Protein 3CEU (pdb70)

InterPro domains:
  IPR013785 Aldolase-type TIM barrel [G3DSA:3.20.20.70] (1-202)
  IPR022998 Thiamine phosphate synthase/TenI [PF02581] (6-172)
  IPR022998 Thiamine phosphate synthase/TenI [cd00564] (3-180)
  IPR036206 Thiamin phosphate synthase superfamily [SSF51391] (16-179)

B-factor: mean 23.24, std 12.27, range [1.0, 85.45]

Radius of gyration: 23.71 Å; Cα contacts (8 Å, |Δi|>4): 629; chains: 2; bounding box: 53×65×50 Å

Nearest PDB structures (foldseek):
  3ceu-assembly2_B  TM=9.953E-01  e=9.308E-35  Bacteroides thetaiotaomicron VPI-5482
  3o16-assembly1_A  TM=6.809E-01  e=2.199E-08  Bacillus subtilis
  6p6f-assembly1_A  TM=5.699E-01  e=1.339E-05  synthetic construct
  9dne-assembly1_H  TM=5.747E-01  e=2.172E-05  synthetic construct
  9dne-assembly1_I  TM=5.726E-01  e=3.316E-05  synthetic construct

Organism: Bacteroides thetaiotaomicron (strain ATCC 29148 / DSM 2079 / JCM 5827 / CCUG 10774 / NCTC 10582 / VPI-5482 / E50) (NCBI:txid226186)

CATH classification: 3.20.20.70

Structure (mmCIF, N/CA/C/O backbone):
data_3CEU
#
_entry.id   3CEU
#
_cell.length_a   46.252
_cell.length_b   44.060
_cell.length_c   56.041
_cell.angle_alpha   83.88
_cell.angle_beta   62.97
_cell.angle_gamma   86.65
#
_symmetry.space_group_name_H-M   'P 1'
#
loop_
_entity.id
_entity.type
_entity.pdbx_description
1 polymer 'Thiamine phosphate pyrophosphorylase'
2 water water
#
loop_
_atom_site.group_PDB
_atom_site.id
_atom_site.type_symbol
_atom_site.label_atom_id
_atom_site.label_alt_id
_atom_site.label_comp_id
_atom_site.label_asym_id
_atom_site.label_entity_id
_atom_site.label_seq_id
_atom_site.pdbx_PDB_ins_code
_atom_site.Cartn_x
_atom_site.Cartn_y
_atom_site.Cartn_z
_atom_site.occupancy
_atom_site.B_iso_or_equiv
_atom_site.auth_seq_id
_atom_site.auth_comp_id
_atom_site.auth_asym_id
_atom_site.auth_atom_id
_atom_site.pdbx_PDB_model_num
ATOM 9 N N . LYS A 1 2 ? 60.298 28.347 20.106 1.00 20.75 2 LYS A N 1
ATOM 10 C CA . LYS A 1 2 ? 59.025 28.841 20.613 1.00 16.94 2 LYS A CA 1
ATOM 11 C C . LYS A 1 2 ? 59.118 29.236 22.085 1.00 18.81 2 LYS A C 1
ATOM 12 O O . LYS A 1 2 ? 59.913 28.683 22.849 1.00 23.54 2 LYS A O 1
ATOM 18 N N . LEU A 1 3 ? 58.311 30.219 22.462 1.00 16.21 3 LEU A N 1
ATOM 19 C CA . LEU A 1 3 ? 58.254 30.702 23.833 1.00 14.76 3 LEU A CA 1
ATOM 20 C C . LEU A 1 3 ? 56.813 30.543 24.318 1.00 12.09 3 LEU A C 1
ATOM 21 O O . LEU A 1 3 ? 55.930 31.318 23.949 1.00 11.12 3 LEU A O 1
ATOM 26 N N . ILE A 1 4 ? 56.586 29.525 25.141 1.00 17.28 4 ILE A N 1
ATOM 27 C CA . ILE A 1 4 ? 55.260 29.227 25.669 1.00 10.73 4 ILE A CA 1
ATOM 28 C C . ILE A 1 4 ? 55.075 29.809 27.061 1.00 13.08 4 ILE A C 1
ATOM 29 O O . ILE A 1 4 ? 55.968 29.717 27.912 1.00 13.46 4 ILE A O 1
ATOM 34 N N . VAL A 1 5 ? 53.908 30.411 27.281 1.00 11.82 5 VAL A N 1
ATOM 35 C CA . VAL A 1 5 ? 53.564 31.015 28.569 1.00 14.36 5 VAL A CA 1
ATOM 36 C C . VAL A 1 5 ? 52.398 30.275 29.223 1.00 17.70 5 VAL A C 1
ATOM 37 O O . VAL A 1 5 ? 51.390 30.008 28.573 1.00 11.67 5 VAL A O 1
ATOM 41 N N . VAL A 1 6 ? 52.536 29.933 30.502 1.00 14.11 6 VAL A N 1
ATOM 42 C CA . VAL A 1 6 ? 51.442 29.280 31.208 1.00 16.90 6 VAL A CA 1
ATOM 43 C C . VAL A 1 6 ? 50.781 30.354 32.073 1.00 15.28 6 VAL A C 1
ATOM 44 O O . VAL A 1 6 ? 51.474 31.182 32.679 1.00 8.47 6 VAL A O 1
ATOM 48 N N . THR A 1 7 ? 49.448 30.357 32.104 1.00 10.31 7 THR A N 1
ATOM 49 C CA . THR A 1 7 ? 48.699 31.319 32.912 1.00 8.38 7 THR A CA 1
ATOM 50 C C . THR A 1 7 ? 48.983 31.042 34.379 1.00 15.51 7 THR A C 1
ATOM 51 O O . THR A 1 7 ? 49.730 30.130 34.722 1.00 23.41 7 THR A O 1
ATOM 55 N N . THR A 1 8 ? 48.362 31.839 35.236 1.00 19.71 8 THR A N 1
ATOM 56 C CA . THR A 1 8 ? 48.469 31.681 36.681 1.00 20.14 8 THR A CA 1
ATOM 57 C C . THR A 1 8 ? 47.372 30.690 37.084 1.00 20.84 8 THR A C 1
ATOM 58 O O . THR A 1 8 ? 46.344 30.590 36.407 1.00 18.10 8 THR A O 1
ATOM 62 N N . PRO A 1 9 ? 47.568 29.961 38.195 1.00 18.95 9 PRO A N 1
ATOM 63 C CA . PRO A 1 9 ? 46.580 28.983 38.659 1.00 15.38 9 PRO A CA 1
ATOM 64 C C . PRO A 1 9 ? 45.225 29.610 38.997 1.00 19.54 9 PRO A C 1
ATOM 65 O O . PRO A 1 9 ? 44.204 28.927 38.977 1.00 16.21 9 PRO A O 1
ATOM 69 N N . THR A 1 10 ? 45.225 30.905 39.303 1.00 17.01 10 THR A N 1
ATOM 70 C CA . THR A 1 10 ? 43.999 31.603 39.657 1.00 15.63 10 THR A CA 1
ATOM 71 C C . THR A 1 10 ? 43.610 32.733 38.697 1.00 18.72 10 THR A C 1
ATOM 72 O O . THR A 1 10 ? 44.450 33.261 37.967 1.00 13.99 10 THR A O 1
ATOM 76 N N . PHE A 1 11 ? 42.321 33.080 38.710 1.00 22.16 11 PHE A N 1
ATOM 77 C CA . PHE A 1 11 ? 41.738 34.134 37.873 1.00 19.87 11 PHE A CA 1
ATOM 78 C C . PHE A 1 11 ? 41.897 35.507 38.526 1.00 24.62 11 PHE A C 1
ATOM 79 O O . PHE A 1 11 ? 41.736 35.643 39.740 1.00 33.27 11 PHE A O 1
ATOM 87 N N . PHE A 1 12 ? 42.209 36.521 37.724 1.00 25.26 12 PHE A N 1
ATOM 88 C CA . PHE A 1 12 ? 42.354 37.877 38.247 1.00 30.59 12 PHE A CA 1
ATOM 89 C C . PHE A 1 12 ? 41.977 38.931 37.206 1.00 30.96 12 PHE A C 1
ATOM 90 O O . PHE A 1 12 ? 42.174 38.729 36.007 1.00 31.12 12 PHE A O 1
ATOM 98 N N . VAL A 1 13 ? 41.424 40.049 37.673 1.00 30.45 13 VAL A N 1
ATOM 99 C CA . VAL A 1 13 ? 41.007 41.134 36.789 1.00 37.62 13 VAL A CA 1
ATOM 100 C C . VAL A 1 13 ? 42.175 41.648 35.964 1.00 40.47 13 VAL A C 1
ATOM 101 O O . VAL A 1 13 ? 43.305 41.720 36.452 1.00 44.47 13 VAL A O 1
ATOM 105 N N . GLU A 1 14 ? 41.891 42.017 34.719 1.00 35.91 14 GLU A N 1
ATOM 106 C CA . GLU A 1 14 ? 42.913 42.520 33.808 1.00 42.79 14 GLU A CA 1
ATOM 107 C C . GLU A 1 14 ? 43.717 41.402 33.144 1.00 34.02 14 GLU A C 1
ATOM 108 O O . GLU A 1 14 ? 44.483 41.654 32.211 1.00 32.58 14 GLU A O 1
ATOM 114 N N . GLU A 1 15 ? 43.526 40.170 33.615 1.00 29.95 15 GLU A N 1
ATOM 115 C CA . GLU A 1 15 ? 44.230 39.014 33.058 1.00 26.35 15 GLU A CA 1
ATOM 116 C C . GLU A 1 15 ? 43.983 38.888 31.548 1.00 22.25 15 GLU A C 1
ATOM 117 O O . GLU A 1 15 ? 44.907 38.586 30.786 1.00 20.15 15 GLU A O 1
ATOM 123 N N . ASP A 1 16 ? 42.742 39.125 31.125 1.00 16.65 16 ASP A N 1
ATOM 124 C CA . ASP A 1 16 ? 42.391 39.040 29.714 1.00 15.86 16 ASP A CA 1
ATOM 125 C C . ASP A 1 16 ? 43.128 40.101 28.891 1.00 16.63 16 ASP A C 1
ATOM 126 O O . ASP A 1 16 ? 43.538 39.846 27.756 1.00 15.92 16 ASP A O 1
ATOM 131 N N . LYS A 1 17 ? 43.295 41.287 29.469 1.00 18.81 17 LYS A N 1
ATOM 132 C CA . LYS A 1 17 ? 43.989 42.386 28.793 1.00 21.06 17 LYS A CA 1
ATOM 133 C C . LYS A 1 17 ? 45.462 42.058 28.656 1.00 21.57 17 LYS A C 1
ATOM 134 O O . LYS A 1 17 ? 46.074 42.272 27.611 1.00 23.38 17 LYS A O 1
ATOM 140 N N . ILE A 1 18 ? 46.039 41.549 29.734 1.00 21.49 18 ILE A N 1
ATOM 141 C CA . ILE A 1 18 ? 47.440 41.218 29.703 1.00 19.67 18 ILE A CA 1
ATOM 142 C C . ILE A 1 18 ? 47.683 40.114 28.693 1.00 16.99 18 ILE A C 1
ATOM 143 O O . ILE A 1 18 ? 48.630 40.190 27.915 1.00 17.97 18 ILE A O 1
ATOM 148 N N . ILE A 1 19 ? 46.832 39.088 28.696 1.00 14.60 19 ILE A N 1
ATOM 149 C CA . ILE A 1 19 ? 47.002 37.983 27.761 1.00 11.78 19 ILE A CA 1
ATOM 150 C C . ILE A 1 19 ? 46.917 38.464 26.321 1.00 14.92 19 ILE A C 1
ATOM 151 O O . ILE A 1 19 ? 47.727 38.084 25.475 1.00 19.30 19 ILE A O 1
ATOM 156 N N . THR A 1 20 ? 45.933 39.307 26.045 1.00 20.35 20 THR A N 1
ATOM 157 C CA . THR A 1 20 ? 45.741 39.830 24.704 1.00 19.16 20 THR A CA 1
ATOM 158 C C . THR A 1 20 ? 46.970 40.621 24.272 1.00 17.40 20 THR A C 1
ATOM 159 O O . THR A 1 20 ? 47.467 40.472 23.150 1.00 15.67 20 THR A O 1
ATOM 163 N N . ALA A 1 21 ? 47.466 41.440 25.191 1.00 12.79 21 ALA A N 1
ATOM 164 C CA . ALA A 1 21 ? 48.645 42.259 24.951 1.00 20.37 21 ALA A CA 1
ATOM 165 C C . ALA A 1 21 ? 49.858 41.381 24.619 1.00 18.81 21 ALA A C 1
ATOM 166 O O . ALA A 1 21 ? 50.707 41.760 23.806 1.00 21.63 21 ALA A O 1
ATOM 168 N N . LEU A 1 22 ? 49.937 40.215 25.259 1.00 18.54 22 LEU A N 1
ATOM 169 C CA . LEU A 1 22 ? 51.035 39.282 25.022 1.00 19.02 22 LEU A CA 1
ATOM 170 C C . LEU A 1 22 ? 50.861 38.625 23.642 1.00 16.65 22 LEU A C 1
ATOM 171 O O . LEU A 1 22 ? 51.838 38.389 22.927 1.00 13.24 22 LEU A O 1
ATOM 176 N N . PHE A 1 23 ? 49.628 38.323 23.257 1.00 12.74 23 PHE A N 1
ATOM 177 C CA . PHE A 1 23 ? 49.430 37.735 21.938 1.00 16.93 23 PHE A CA 1
ATOM 178 C C . PHE A 1 23 ? 49.855 38.775 20.895 1.00 21.50 23 PHE A C 1
ATOM 179 O O . PHE A 1 23 ? 50.616 38.472 19.976 1.00 26.22 23 PHE A O 1
ATOM 187 N N . GLU A 1 24 ? 49.385 40.008 21.064 1.00 20.11 24 GLU A N 1
ATOM 188 C CA . GLU A 1 24 ? 49.718 41.102 20.157 1.00 28.47 24 GLU A CA 1
ATOM 189 C C . GLU A 1 24 ? 51.233 41.284 19.971 1.00 31.23 24 GLU A C 1
ATOM 190 O O . GLU A 1 24 ? 51.677 41.817 18.953 1.00 26.41 24 GLU A O 1
ATOM 196 N N . GLU A 1 25 ? 52.020 40.839 20.952 1.00 31.69 25 GLU A N 1
ATOM 197 C CA . GLU A 1 25 ? 53.473 40.947 20.875 1.00 23.04 25 GLU A CA 1
ATOM 198 C C . GLU A 1 25 ? 54.099 39.652 20.363 1.00 26.53 25 GLU A C 1
ATOM 199 O O . GLU A 1 25 ? 55.297 39.404 20.543 1.00 22.91 25 GLU A O 1
ATOM 205 N N . GLY A 1 26 ? 53.273 38.818 19.739 1.00 27.49 26 GLY A N 1
ATOM 206 C CA . GLY A 1 26 ? 53.763 37.578 19.164 1.00 16.14 26 GLY A CA 1
ATOM 207 C C . GLY A 1 26 ? 53.849 36.341 20.036 1.00 21.43 26 GLY A C 1
ATOM 208 O O . GLY A 1 26 ? 54.629 35.442 19.727 1.00 20.26 26 GLY A O 1
ATOM 209 N N . LEU A 1 27 ? 53.079 36.270 21.115 1.00 18.85 27 LEU A N 1
ATOM 210 C CA . LEU A 1 27 ? 53.125 35.079 21.953 1.00 15.25 27 LEU A CA 1
ATOM 211 C C . LEU A 1 27 ? 52.809 33.833 21.103 1.00 17.82 27 LEU A C 1
ATOM 212 O O . LEU A 1 27 ? 51.741 33.734 20.506 1.00 22.48 27 LEU A O 1
ATOM 217 N N . ASP A 1 28 ? 53.736 32.887 21.041 1.00 18.38 28 ASP A N 1
ATOM 218 C CA . ASP A 1 28 ? 53.507 31.686 20.255 1.00 22.89 28 ASP A CA 1
ATOM 219 C C . ASP A 1 28 ? 52.300 30.913 20.788 1.00 23.39 28 ASP A C 1
ATOM 220 O O . ASP A 1 28 ? 51.263 30.844 20.129 1.00 17.86 28 ASP A O 1
ATOM 225 N N . ILE A 1 29 ? 52.437 30.358 21.991 1.00 22.30 29 ILE A N 1
ATOM 226 C CA . ILE A 1 29 ? 51.380 29.558 22.610 1.00 16.62 29 ILE A CA 1
ATOM 227 C C . ILE A 1 29 ? 51.062 29.946 24.055 1.00 17.89 29 ILE A C 1
ATOM 228 O O . ILE A 1 29 ? 51.933 30.379 24.812 1.00 16.57 29 ILE A O 1
ATOM 233 N N . LEU A 1 30 ? 49.796 29.777 24.423 1.00 14.48 30 LEU A N 1
ATOM 234 C CA . LEU A 1 30 ? 49.316 30.078 25.768 1.00 18.00 30 LEU A CA 1
ATOM 235 C C . LEU A 1 30 ? 48.715 28.814 26.352 1.00 18.89 30 LEU A C 1
ATOM 236 O O . LEU A 1 30 ? 47.833 28.204 25.750 1.00 16.43 30 LEU A O 1
ATOM 241 N N . HIS A 1 31 ? 49.206 28.423 27.521 1.00 25.43 31 HIS A N 1
ATOM 242 C CA . HIS A 1 31 ? 48.701 27.245 28.215 1.00 23.66 31 HIS A CA 1
ATOM 243 C C . HIS A 1 31 ? 47.795 27.701 29.350 1.00 19.49 31 HIS A C 1
ATOM 244 O O . HIS A 1 31 ? 48.256 28.252 30.359 1.00 17.92 31 HIS A O 1
ATOM 251 N N . LEU A 1 32 ? 46.498 27.481 29.158 1.00 13.32 32 LEU A N 1
ATOM 252 C CA . LEU A 1 32 ? 45.488 27.853 30.140 1.00 15.70 32 LEU A CA 1
ATOM 253 C C . LEU A 1 32 ? 45.434 26.787 31.220 1.00 14.02 32 LEU A C 1
ATOM 254 O O . LEU A 1 32 ? 44.971 25.674 30.986 1.00 16.22 32 LEU A O 1
ATOM 259 N N . ARG A 1 33 ? 45.924 27.130 32.402 1.00 21.68 33 ARG A N 1
ATOM 260 C CA . ARG A 1 33 ? 45.922 26.198 33.521 1.00 20.60 33 ARG A CA 1
ATOM 261 C C . ARG A 1 33 ? 45.320 26.871 34.749 1.00 17.41 33 ARG A C 1
ATOM 262 O O . ARG A 1 33 ? 45.928 27.757 35.351 1.00 14.47 33 ARG A O 1
ATOM 270 N N . LYS A 1 34 ? 44.101 26.454 35.083 1.00 15.05 34 LYS A N 1
ATOM 271 C CA . LYS A 1 34 ? 43.360 26.974 36.230 1.00 14.86 34 LYS A CA 1
ATOM 272 C C . LYS A 1 34 ? 42.871 25.777 37.044 1.00 19.01 34 LYS A C 1
ATOM 273 O O . LYS A 1 34 ? 41.701 25.398 36.963 1.00 19.93 34 LYS A O 1
ATOM 279 N N . PRO A 1 35 ? 43.757 25.184 37.855 1.00 16.94 35 PRO A N 1
ATOM 280 C CA . PRO A 1 35 ? 43.451 24.021 38.694 1.00 23.80 35 PRO A CA 1
ATOM 281 C C . PRO A 1 35 ? 42.175 24.144 39.520 1.00 29.15 35 PRO A C 1
ATOM 282 O O . PRO A 1 35 ? 41.959 25.157 40.182 1.00 35.04 35 PRO A O 1
ATOM 286 N N . GLU A 1 36 ? 41.341 23.107 39.484 1.00 34.24 36 GLU A N 1
ATOM 287 C CA . GLU A 1 36 ? 40.098 23.072 40.265 1.00 37.17 36 GLU A CA 1
ATOM 288 C C . GLU A 1 36 ? 39.313 24.380 40.195 1.00 34.36 36 GLU A C 1
ATOM 289 O O . GLU A 1 36 ? 39.167 25.074 41.203 1.00 38.56 36 GLU A O 1
ATOM 295 N N . THR A 1 37 ? 38.780 24.707 39.026 1.00 31.36 37 THR A N 1
ATOM 296 C CA . THR A 1 37 ? 38.047 25.958 38.884 1.00 31.37 37 THR A CA 1
ATOM 297 C C . THR A 1 37 ? 36.786 25.812 38.036 1.00 30.70 37 THR A C 1
ATOM 298 O O . THR A 1 37 ? 36.791 25.098 37.037 1.00 28.95 37 THR A O 1
ATOM 302 N N . PRO A 1 38 ? 35.689 26.486 38.429 1.00 28.08 38 PRO A N 1
ATOM 303 C CA . PRO A 1 38 ? 34.420 26.430 37.698 1.00 29.41 38 PRO A CA 1
ATOM 304 C C . PRO A 1 38 ? 34.631 26.804 36.239 1.00 27.13 38 PRO A C 1
ATOM 305 O O . PRO A 1 38 ? 35.203 27.856 35.948 1.00 20.07 38 PRO A O 1
ATOM 309 N N . ALA A 1 39 ? 34.163 25.953 35.330 1.00 25.43 39 ALA A N 1
ATOM 310 C CA . ALA A 1 39 ? 34.311 26.202 33.896 1.00 26.56 39 ALA A CA 1
ATOM 311 C C . ALA A 1 39 ? 33.937 27.640 33.547 1.00 24.61 39 ALA A C 1
ATOM 312 O O . ALA A 1 39 ? 34.615 28.299 32.756 1.00 25.83 39 ALA A O 1
ATOM 322 N N . TYR A 1 41 ? 34.396 30.502 34.733 1.00 26.63 41 TYR A N 1
ATOM 323 C CA . TYR A 1 41 ? 35.501 31.452 34.686 1.00 22.97 41 TYR A CA 1
ATOM 324 C C . TYR A 1 41 ? 36.400 31.303 33.456 1.00 23.74 41 TYR A C 1
ATOM 325 O O . TYR A 1 41 ? 36.905 32.296 32.929 1.00 17.78 41 TYR A O 1
ATOM 334 N N . SER A 1 42 ? 36.589 30.075 32.985 1.00 20.75 42 SER A N 1
ATOM 335 C CA . SER A 1 42 ? 37.425 29.856 31.812 1.00 17.20 42 SER A CA 1
ATOM 336 C C . SER A 1 42 ? 36.740 30.419 30.585 1.00 16.90 42 SER A C 1
ATOM 337 O O . SER A 1 42 ? 37.391 30.983 29.709 1.00 19.13 42 SER A O 1
ATOM 340 N N . GLU A 1 43 ? 35.420 30.266 30.527 1.00 15.74 43 GLU A N 1
ATOM 341 C CA . GLU A 1 43 ? 34.653 30.776 29.401 1.00 13.97 43 GLU A CA 1
ATOM 342 C C . GLU A 1 43 ? 34.692 32.302 29.394 1.00 19.53 43 GLU A C 1
ATOM 343 O O . GLU A 1 43 ? 34.838 32.920 28.339 1.00 20.13 43 GLU A O 1
ATOM 349 N N . ARG A 1 44 ? 34.576 32.913 30.570 1.00 26.75 44 ARG A N 1
ATOM 350 C CA . ARG A 1 44 ? 34.594 34.374 30.674 1.00 26.35 44 ARG A CA 1
ATOM 351 C C . ARG A 1 44 ? 35.893 34.938 30.113 1.00 20.18 44 ARG A C 1
ATOM 352 O O . ARG A 1 44 ? 35.886 35.863 29.303 1.00 22.75 44 ARG A O 1
ATOM 360 N N . LEU A 1 45 ? 37.007 34.357 30.532 1.00 20.13 45 LEU A N 1
ATOM 361 C CA . LEU A 1 45 ? 38.306 34.800 30.064 1.00 17.66 45 LEU A CA 1
ATOM 362 C C . LEU A 1 45 ? 38.423 34.584 28.556 1.00 15.87 45 LEU A C 1
ATOM 363 O O . LEU A 1 45 ? 38.779 35.503 27.821 1.00 18.61 45 LEU A O 1
ATOM 368 N N . LEU A 1 46 ? 38.116 33.380 28.086 1.00 16.85 46 LEU A N 1
ATOM 369 C CA . LEU A 1 46 ? 38.216 33.095 26.654 1.00 16.94 46 LEU A CA 1
ATOM 370 C C . LEU A 1 46 ? 37.357 34.034 25.802 1.00 14.56 46 LEU A C 1
ATOM 371 O O . LEU A 1 46 ? 37.748 34.403 24.700 1.00 16.02 46 LEU A O 1
ATOM 376 N N . THR A 1 47 ? 36.196 34.425 26.314 1.00 15.90 47 THR A N 1
ATOM 377 C CA . THR A 1 47 ? 35.309 35.321 25.573 1.00 20.28 47 THR A CA 1
ATOM 378 C C . THR A 1 47 ? 35.909 36.718 25.388 1.00 18.21 47 THR A C 1
ATOM 379 O O . THR A 1 47 ? 35.698 37.350 24.361 1.00 19.99 47 THR A O 1
ATOM 383 N N . LEU A 1 48 ? 36.646 37.193 26.390 1.00 22.61 48 LEU A N 1
ATOM 384 C CA . LEU A 1 48 ? 37.276 38.514 26.343 1.00 20.90 48 LEU A CA 1
ATOM 385 C C . LEU A 1 48 ? 38.473 38.571 25.421 1.00 20.19 48 LEU A C 1
ATOM 386 O O . LEU A 1 48 ? 38.803 39.632 24.888 1.00 20.59 48 LEU A O 1
ATOM 391 N N . ILE A 1 49 ? 39.146 37.441 25.249 1.00 23.12 49 ILE A N 1
ATOM 392 C CA . ILE A 1 49 ? 40.297 37.418 24.374 1.00 26.68 49 ILE A CA 1
ATOM 393 C C . ILE A 1 49 ? 39.862 37.178 22.941 1.00 26.18 49 ILE A C 1
ATOM 394 O O . ILE A 1 49 ? 39.099 36.257 22.658 1.00 19.04 49 ILE A O 1
ATOM 399 N N . PRO A 1 50 ? 40.331 38.033 22.019 1.00 29.89 50 PRO A N 1
ATOM 400 C CA . PRO A 1 50 ? 40.049 37.997 20.581 1.00 29.33 50 PRO A CA 1
ATOM 401 C C . PRO A 1 50 ? 40.051 36.595 20.006 1.00 30.85 50 PRO A C 1
ATOM 402 O O . PRO A 1 50 ? 41.018 35.855 20.175 1.00 33.55 50 PRO A O 1
ATOM 406 N N . GLU A 1 51 ? 38.966 36.249 19.317 1.00 31.86 51 GLU A N 1
ATOM 407 C CA . GLU A 1 51 ? 38.792 34.932 18.703 1.00 27.44 51 GLU A CA 1
ATOM 408 C C . GLU A 1 51 ? 40.038 34.450 17.961 1.00 28.49 51 GLU A C 1
ATOM 409 O O . GLU A 1 51 ? 40.449 33.302 18.109 1.00 29.25 51 GLU A O 1
ATOM 415 N N . LYS A 1 52 ? 40.628 35.338 17.166 1.00 27.86 52 LYS A N 1
ATOM 416 C CA . LYS A 1 52 ? 41.797 34.996 16.373 1.00 24.86 52 LYS A CA 1
ATOM 417 C C . LYS A 1 52 ? 42.986 34.442 17.146 1.00 23.73 52 LYS A C 1
ATOM 418 O O . LYS A 1 52 ? 43.887 33.848 16.549 1.00 22.94 52 LYS A O 1
ATOM 424 N N . TYR A 1 53 ? 43.000 34.631 18.460 1.00 13.36 53 TYR A N 1
ATOM 425 C CA . TYR A 1 53 ? 44.092 34.100 19.257 1.00 19.67 53 TYR A CA 1
ATOM 426 C C . TYR A 1 53 ? 43.686 32.789 19.926 1.00 18.68 53 TYR A C 1
ATOM 427 O O . TYR A 1 53 ? 44.448 32.228 20.711 1.00 19.34 53 TYR A O 1
ATOM 436 N N . HIS A 1 54 ? 42.496 32.286 19.616 1.00 13.74 54 HIS A N 1
ATOM 437 C CA . HIS A 1 54 ? 42.055 31.049 20.248 1.00 19.33 54 HIS A CA 1
ATOM 438 C C . HIS A 1 54 ? 42.828 29.807 19.837 1.00 13.99 54 HIS A C 1
ATOM 439 O O . HIS A 1 54 ? 43.033 28.918 20.666 1.00 21.70 54 HIS A O 1
ATOM 446 N N . ARG A 1 55 ? 43.269 29.735 18.582 1.00 17.27 55 ARG A N 1
ATOM 447 C CA . ARG A 1 55 ? 44.026 28.566 18.136 1.00 19.42 55 ARG A CA 1
ATOM 448 C C . ARG A 1 55 ? 45.480 28.607 18.602 1.00 22.09 55 ARG A C 1
ATOM 449 O O . ARG A 1 55 ? 46.324 27.886 18.073 1.00 19.45 55 ARG A O 1
ATOM 457 N N . ARG A 1 56 ? 45.764 29.453 19.589 1.00 19.40 56 ARG A N 1
ATOM 458 C CA . ARG A 1 56 ? 47.113 29.588 20.142 1.00 16.97 56 ARG A CA 1
ATOM 459 C C . ARG A 1 56 ? 47.075 29.224 21.630 1.00 22.34 56 ARG A C 1
ATOM 460 O O . ARG A 1 56 ? 48.082 29.325 22.329 1.00 19.58 56 ARG A O 1
ATOM 468 N N . ILE A 1 57 ? 45.902 28.803 22.097 1.00 18.25 57 ILE A N 1
ATOM 469 C CA . ILE A 1 57 ? 45.687 28.437 23.496 1.00 19.17 57 ILE A CA 1
ATOM 470 C C . ILE A 1 57 ? 45.439 26.933 23.710 1.00 16.67 57 ILE A C 1
ATOM 471 O O . ILE A 1 57 ? 44.666 26.318 22.982 1.00 12.30 57 ILE A O 1
ATOM 476 N N . VAL A 1 58 ? 46.110 26.359 24.706 1.00 13.95 58 VAL A N 1
ATOM 477 C CA . VAL A 1 58 ? 45.951 24.954 25.063 1.00 8.35 58 VAL A CA 1
ATOM 478 C C . VAL A 1 58 ? 45.410 24.980 26.479 1.00 16.21 58 VAL A C 1
ATOM 479 O O . VAL A 1 58 ? 45.902 25.750 27.311 1.00 14.35 58 VAL A O 1
ATOM 483 N N . THR A 1 59 ? 44.396 24.166 26.766 1.00 17.57 59 THR A N 1
ATOM 484 C CA . THR A 1 59 ? 43.808 24.166 28.115 1.00 15.37 59 THR A CA 1
ATOM 485 C C . THR A 1 59 ? 44.090 22.899 28.912 1.00 17.77 59 THR A C 1
ATOM 486 O O . THR A 1 59 ? 44.086 21.797 28.365 1.00 16.76 59 THR A O 1
ATOM 490 N N . HIS A 1 60 ? 44.329 23.066 30.207 1.00 13.46 60 HIS A N 1
ATOM 491 C CA . HIS A 1 60 ? 44.605 21.939 31.078 1.00 19.58 60 HIS A CA 1
ATOM 492 C C . HIS A 1 60 ? 43.350 21.471 31.810 1.00 14.89 60 HIS A C 1
ATOM 493 O O . HIS A 1 60 ? 43.366 20.464 32.513 1.00 15.28 60 HIS A O 1
ATOM 500 N N . GLU A 1 61 ? 42.256 22.197 31.645 1.00 14.10 61 GLU A N 1
ATOM 501 C CA . GLU A 1 61 ? 41.026 21.816 32.319 1.00 14.20 61 GLU A CA 1
ATOM 502 C C . GLU A 1 61 ? 39.842 21.919 31.381 1.00 11.11 61 GLU A C 1
ATOM 503 O O . GLU A 1 61 ? 39.947 22.511 30.311 1.00 17.02 61 GLU A O 1
ATOM 509 N N . HIS A 1 62 ? 38.720 21.326 31.771 1.00 16.03 62 HIS A N 1
ATOM 510 C CA . HIS A 1 62 ? 37.512 21.392 30.956 1.00 13.09 62 HIS A CA 1
ATOM 511 C C . HIS A 1 62 ? 37.851 21.317 29.480 1.00 13.90 62 HIS A C 1
ATOM 512 O O . HIS A 1 62 ? 37.767 22.309 28.743 1.00 15.00 62 HIS A O 1
ATOM 519 N N . PHE A 1 63 ? 38.233 20.121 29.065 1.00 8.62 63 PHE A N 1
ATOM 520 C CA . PHE A 1 63 ? 38.614 19.864 27.693 1.00 11.85 63 PHE A CA 1
ATOM 521 C C . PHE A 1 63 ? 37.507 20.172 26.687 1.00 14.03 63 PHE A C 1
ATOM 522 O O . PHE A 1 63 ? 37.782 20.392 25.511 1.00 16.06 63 PHE A O 1
ATOM 530 N N . TYR A 1 64 ? 36.260 20.223 27.140 1.00 10.15 64 TYR A N 1
ATOM 531 C CA . TYR A 1 64 ? 35.176 20.506 26.211 1.00 16.58 64 TYR A CA 1
ATOM 532 C C . TYR A 1 64 ? 35.331 21.918 25.634 1.00 22.10 64 TYR A C 1
ATOM 533 O O . TYR A 1 64 ? 34.808 22.218 24.561 1.00 26.89 64 TYR A O 1
ATOM 542 N N . LEU A 1 65 ? 36.044 22.786 26.352 1.00 27.10 65 LEU A N 1
ATOM 543 C CA . LEU A 1 65 ? 36.267 24.155 25.896 1.00 24.45 65 LEU A CA 1
ATOM 544 C C . LEU A 1 65 ? 37.092 24.180 24.619 1.00 28.78 65 LEU A C 1
ATOM 545 O O . LEU A 1 65 ? 37.080 25.170 23.879 1.00 26.23 65 LEU A O 1
ATOM 550 N N . LYS A 1 66 ? 37.807 23.090 24.359 1.00 27.81 66 LYS A N 1
ATOM 551 C CA . LYS A 1 66 ? 38.647 23.001 23.173 1.00 25.99 66 LYS A CA 1
ATOM 552 C C . LYS A 1 66 ? 37.856 23.263 21.891 1.00 25.71 66 LYS A C 1
ATOM 553 O O . LYS A 1 66 ? 38.262 24.091 21.077 1.00 21.39 66 LYS A O 1
ATOM 559 N N . GLU A 1 67 ? 36.732 22.566 21.719 1.00 24.80 67 GLU A N 1
ATOM 560 C CA . GLU A 1 67 ? 35.891 22.733 20.524 1.00 25.11 67 GLU A CA 1
ATOM 561 C C . GLU A 1 67 ? 34.901 23.880 20.719 1.00 22.80 67 GLU A C 1
ATOM 562 O O . GLU A 1 67 ? 34.466 24.527 19.765 1.00 13.30 67 GLU A O 1
ATOM 568 N N . GLU A 1 68 ? 34.544 24.119 21.971 1.00 27.64 68 GLU A N 1
ATOM 569 C CA . GLU A 1 68 ? 33.615 25.186 22.304 1.00 28.35 68 GLU A CA 1
ATOM 570 C C . GLU A 1 68 ? 34.165 26.562 21.875 1.00 28.84 68 GLU A C 1
ATOM 571 O O . GLU A 1 68 ? 33.460 27.331 21.215 1.00 27.25 68 GLU A O 1
ATOM 577 N N . PHE A 1 69 ? 35.420 26.857 22.228 1.00 20.15 69 PHE A N 1
ATOM 578 C CA . PHE A 1 69 ? 36.034 28.143 21.893 1.00 17.37 69 PHE A CA 1
ATOM 579 C C . PHE A 1 69 ? 37.098 28.108 20.808 1.00 19.53 69 PHE A C 1
ATOM 580 O O . PHE A 1 69 ? 37.845 29.074 20.625 1.00 16.57 69 PHE A O 1
ATOM 588 N N . ASN A 1 70 ? 37.143 26.995 20.083 1.00 23.84 70 ASN A N 1
ATOM 589 C CA . ASN A 1 70 ? 38.092 26.774 18.994 1.00 18.46 70 ASN A CA 1
ATOM 590 C C . ASN A 1 70 ? 39.543 26.877 19.458 1.00 24.45 70 ASN A C 1
ATOM 591 O O . ASN A 1 70 ? 40.392 27.459 18.775 1.00 20.33 70 ASN A O 1
ATOM 596 N N . LEU A 1 71 ? 39.813 26.309 20.629 1.00 13.52 71 LEU A N 1
ATOM 597 C CA . LEU A 1 71 ? 41.153 26.324 21.185 1.00 18.08 71 LEU A CA 1
ATOM 598 C C . LEU A 1 71 ? 42.063 25.454 20.323 1.00 17.33 71 LEU A C 1
ATOM 599 O O . LEU A 1 71 ? 41.599 24.699 19.462 1.00 10.78 71 LEU A O 1
ATOM 612 N N . GLY A 1 73 ? 44.238 22.992 21.423 1.00 12.05 73 GLY A N 1
ATOM 613 C CA . GLY A 1 73 ? 44.178 21.604 21.852 1.00 9.92 73 GLY A CA 1
ATOM 614 C C . GLY A 1 73 ? 44.167 21.470 23.373 1.00 14.39 73 GLY A C 1
ATOM 615 O O . GLY A 1 73 ? 43.841 22.416 24.087 1.00 13.15 73 GLY A O 1
ATOM 616 N N . ILE A 1 74 ? 44.542 20.297 23.871 1.00 8.44 74 ILE A N 1
ATOM 617 C CA . ILE A 1 74 ? 44.541 20.042 25.298 1.00 11.15 74 ILE A CA 1
ATOM 618 C C . ILE A 1 74 ? 45.877 19.507 25.817 1.00 14.57 74 ILE A C 1
ATOM 619 O O . ILE A 1 74 ? 46.689 18.953 25.059 1.00 13.16 74 ILE A O 1
ATOM 624 N N . HIS A 1 75 ? 46.096 19.672 27.119 1.00 6.20 75 HIS A N 1
ATOM 625 C CA . HIS A 1 75 ? 47.319 19.199 27.765 1.00 5.45 75 HIS A CA 1
ATOM 626 C C . HIS A 1 75 ? 46.900 18.255 28.870 1.00 7.59 75 HIS A C 1
ATOM 627 O O . HIS A 1 75 ? 46.370 18.687 29.886 1.00 1.95 75 HIS A O 1
ATOM 634 N N . LEU A 1 76 ? 47.130 16.966 28.677 1.00 6.04 76 LEU A N 1
ATOM 635 C CA . LEU A 1 76 ? 46.747 15.991 29.688 1.00 15.09 76 LEU A CA 1
ATOM 636 C C . LEU A 1 76 ? 47.550 16.199 30.966 1.00 18.17 76 LEU A C 1
ATOM 637 O O . LEU A 1 76 ? 48.727 16.539 30.919 1.00 19.29 76 LEU A O 1
ATOM 642 N N . ASN A 1 77 ? 46.906 16.002 32.111 1.00 23.63 77 ASN A N 1
ATOM 643 C CA . ASN A 1 77 ? 47.594 16.181 33.379 1.00 19.01 77 ASN A CA 1
ATOM 644 C C . ASN A 1 77 ? 46.938 15.372 34.487 1.00 18.28 77 ASN A C 1
ATOM 645 O O . ASN A 1 77 ? 45.892 14.761 34.281 1.00 23.33 77 ASN A O 1
ATOM 650 N N . ALA A 1 78 ? 47.563 15.366 35.658 1.00 23.06 78 ALA A N 1
ATOM 651 C CA . ALA A 1 78 ? 47.069 14.599 36.795 1.00 23.12 78 ALA A CA 1
ATOM 652 C C . ALA A 1 78 ? 45.565 14.706 37.012 1.00 21.56 78 ALA A C 1
ATOM 653 O O . ALA A 1 78 ? 44.877 13.689 37.130 1.00 27.34 78 ALA A O 1
ATOM 655 N N . ARG A 1 79 ? 45.051 15.927 37.054 1.00 14.79 79 ARG A N 1
ATOM 656 C CA . ARG A 1 79 ? 43.628 16.122 37.283 1.00 16.80 79 ARG A CA 1
ATOM 657 C C . ARG A 1 79 ? 42.787 15.765 36.057 1.00 17.37 79 ARG A C 1
ATOM 658 O O . ARG A 1 79 ? 41.630 15.361 36.188 1.00 11.47 79 ARG A O 1
ATOM 666 N N . ASN A 1 80 ? 43.372 15.888 34.869 1.00 14.03 80 ASN A N 1
ATOM 667 C CA . ASN A 1 80 ? 42.655 15.552 33.640 1.00 13.16 80 ASN A CA 1
ATOM 668 C C . ASN A 1 80 ? 43.584 14.692 32.793 1.00 9.91 80 ASN A C 1
ATOM 669 O O . ASN A 1 80 ? 44.147 15.146 31.802 1.00 15.81 80 ASN A O 1
ATOM 674 N N . PRO A 1 81 ? 43.743 13.410 33.182 1.00 17.42 81 PRO A N 1
ATOM 675 C CA . PRO A 1 81 ? 44.601 12.419 32.523 1.00 13.11 81 PRO A CA 1
ATOM 676 C C . PRO A 1 81 ? 44.193 11.852 31.172 1.00 15.78 81 PRO A C 1
ATOM 677 O O . PRO A 1 81 ? 44.972 11.129 30.554 1.00 11.37 81 PRO A O 1
ATOM 681 N N . SER A 1 82 ? 43.003 12.169 30.685 1.00 13.81 82 SER A N 1
ATOM 682 C CA . SER A 1 82 ? 42.633 11.600 29.404 1.00 21.86 82 SER A CA 1
ATOM 683 C C . SER A 1 82 ? 41.810 12.498 28.517 1.00 18.21 82 SER A C 1
ATOM 684 O O . SER A 1 82 ? 40.969 13.262 28.982 1.00 16.76 82 SER A O 1
ATOM 687 N N . GLU A 1 83 ? 42.065 12.399 27.222 1.00 13.44 83 GLU A N 1
ATOM 688 C CA . GLU A 1 83 ? 41.336 13.213 26.269 1.00 26.00 83 GLU A CA 1
ATOM 689 C C . GLU A 1 83 ? 39.881 12.773 26.227 1.00 15.99 83 GLU A C 1
ATOM 690 O O . GLU A 1 83 ? 39.542 11.681 26.667 1.00 25.14 83 GLU A O 1
ATOM 696 N N . PRO A 1 84 ? 38.994 13.645 25.741 1.00 17.30 84 PRO A N 1
ATOM 697 C CA . PRO A 1 84 ? 37.581 13.272 25.671 1.00 19.91 84 PRO A CA 1
ATOM 698 C C . PRO A 1 84 ? 37.381 12.123 24.680 1.00 22.92 84 PRO A C 1
ATOM 699 O O . PRO A 1 84 ? 38.178 11.958 23.746 1.00 26.63 84 PRO A O 1
ATOM 703 N N . HIS A 1 85 ? 36.323 11.339 24.904 1.00 26.71 85 HIS A N 1
ATOM 704 C CA . HIS A 1 85 ? 35.981 10.170 24.082 1.00 34.22 85 HIS A CA 1
ATOM 705 C C . HIS A 1 85 ? 36.644 10.142 22.713 1.00 37.34 85 HIS A C 1
ATOM 706 O O . HIS A 1 85 ? 37.687 9.515 22.539 1.00 49.23 85 HIS A O 1
ATOM 713 N N . ASP A 1 86 ? 36.054 10.819 21.738 1.00 32.64 86 ASP A N 1
ATOM 714 C CA . ASP A 1 86 ? 36.636 10.815 20.407 1.00 30.27 86 ASP A CA 1
ATOM 715 C C . ASP A 1 86 ? 37.294 12.126 20.026 1.00 32.33 86 ASP A C 1
ATOM 716 O O . ASP A 1 86 ? 37.046 12.680 18.954 1.00 33.70 86 ASP A O 1
ATOM 721 N N . TYR A 1 87 ? 38.149 12.605 20.920 1.00 35.04 87 TYR A N 1
ATOM 722 C CA . TYR A 1 87 ? 38.877 13.846 20.719 1.00 35.27 87 TYR A CA 1
ATOM 723 C C . TYR A 1 87 ? 39.708 13.816 19.449 1.00 33.06 87 TYR A C 1
ATOM 724 O O . TYR A 1 87 ? 40.284 12.793 19.087 1.00 28.88 87 TYR A O 1
ATOM 733 N N . ALA A 1 88 ? 39.785 14.960 18.788 1.00 36.70 88 ALA A N 1
ATOM 734 C CA . ALA A 1 88 ? 40.559 15.088 17.565 1.00 34.53 88 ALA A CA 1
ATOM 735 C C . ALA A 1 88 ? 41.179 16.472 17.581 1.00 30.24 88 ALA A C 1
ATOM 736 O O . ALA A 1 88 ? 40.485 17.472 17.405 1.00 35.93 88 ALA A O 1
ATOM 738 N N . GLY A 1 89 ? 42.483 16.531 17.808 1.00 22.06 89 GLY A N 1
ATOM 739 C CA . GLY A 1 89 ? 43.145 17.816 17.848 1.00 14.03 89 GLY A CA 1
ATOM 740 C C . GLY A 1 89 ? 44.501 17.739 18.516 1.00 23.19 89 GLY A C 1
ATOM 741 O O . GLY A 1 89 ? 45.014 16.656 18.791 1.00 13.81 89 GLY A O 1
ATOM 742 N N . HIS A 1 90 ? 45.079 18.904 18.780 1.00 20.72 90 HIS A N 1
ATOM 743 C CA . HIS A 1 90 ? 46.388 18.997 19.407 1.00 20.94 90 HIS A CA 1
ATOM 744 C C . HIS A 1 90 ? 46.355 18.484 20.845 1.00 21.15 90 HIS A C 1
ATOM 745 O O . HIS A 1 90 ? 45.579 18.958 21.675 1.00 24.56 90 HIS A O 1
ATOM 752 N N . VAL A 1 91 ? 47.189 17.500 21.134 1.00 16.34 91 VAL A N 1
ATOM 753 C CA . VAL A 1 91 ? 47.248 16.960 22.475 1.00 16.03 91 VAL A CA 1
ATOM 754 C C . VAL A 1 91 ? 48.695 17.056 22.914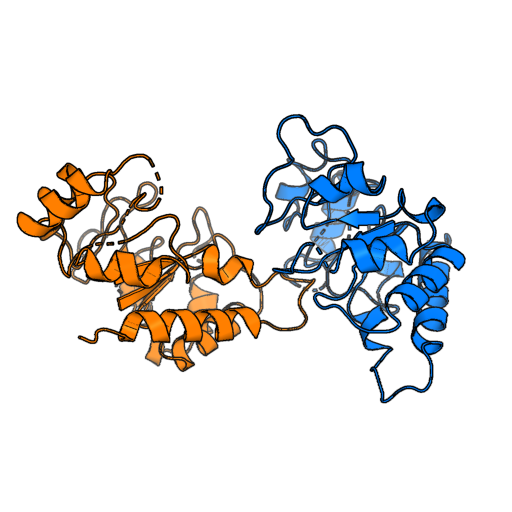 1.00 15.80 91 VAL A C 1
ATOM 755 O O . VAL A 1 91 ? 49.598 16.946 22.087 1.00 14.61 91 VAL A O 1
ATOM 759 N N . SER A 1 92 ? 48.911 17.276 24.207 1.00 14.52 92 SER A N 1
ATOM 760 C CA . SER A 1 92 ? 50.259 17.393 24.758 1.00 10.17 92 SER A CA 1
ATOM 761 C C . SER A 1 92 ? 50.246 16.981 26.217 1.00 16.15 92 SER A C 1
ATOM 762 O O . SER A 1 92 ? 49.186 16.946 26.841 1.00 9.47 92 SER A O 1
ATOM 765 N N . CYS A 1 93 ? 51.429 16.691 26.761 1.00 19.22 93 CYS A N 1
ATOM 766 C CA . CYS A 1 93 ? 51.568 16.284 28.166 1.00 22.51 93 CYS A CA 1
ATOM 767 C C . CYS A 1 93 ? 52.963 16.592 28.696 1.00 18.92 93 CYS A C 1
ATOM 768 O O . CYS A 1 93 ? 53.851 16.992 27.952 1.00 27.41 93 CYS A O 1
ATOM 771 N N . SER A 1 94 ? 53.150 16.374 29.990 1.00 16.84 94 SER A N 1
ATOM 772 C CA . SER A 1 94 ? 54.427 16.624 30.633 1.00 18.52 94 SER A CA 1
ATOM 773 C C . SER A 1 94 ? 55.192 15.341 30.932 1.00 22.44 94 SER A C 1
ATOM 774 O O . SER A 1 94 ? 54.604 14.304 31.263 1.00 25.83 94 SER A O 1
ATOM 777 N N . CYS A 1 95 ? 56.510 15.412 30.808 1.00 17.58 95 CYS A N 1
ATOM 778 C CA . CYS A 1 95 ? 57.351 14.265 31.108 1.00 12.50 95 CYS A CA 1
ATOM 779 C C . CYS A 1 95 ? 58.369 14.769 32.128 1.00 18.63 95 CYS A C 1
ATOM 780 O O . CYS A 1 95 ? 58.666 15.965 32.166 1.00 20.71 95 CYS A O 1
ATOM 783 N N . HIS A 1 96 ? 58.888 13.865 32.957 1.00 20.43 96 HIS A N 1
ATOM 784 C CA . HIS A 1 96 ? 59.838 14.243 33.998 1.00 27.59 96 HIS A CA 1
ATOM 785 C C . HIS A 1 96 ? 61.107 13.403 34.059 1.00 25.54 96 HIS A C 1
ATOM 786 O O . HIS A 1 96 ? 61.635 13.151 35.136 1.00 38.21 96 HIS A O 1
ATOM 793 N N . SER A 1 97 ? 61.595 12.975 32.904 1.00 14.42 97 SER A N 1
ATOM 794 C CA . SER A 1 97 ? 62.820 12.190 32.834 1.00 21.08 97 SER A CA 1
ATOM 795 C C . SER A 1 97 ? 63.155 12.056 31.368 1.00 20.84 97 SER A C 1
ATOM 796 O O . SER A 1 97 ? 62.274 12.159 30.512 1.00 28.18 97 SER A O 1
ATOM 799 N N . VAL A 1 98 ? 64.428 11.837 31.074 1.00 21.12 98 VAL A N 1
ATOM 800 C CA . VAL A 1 98 ? 64.859 11.686 29.695 1.00 28.40 98 VAL A CA 1
ATOM 801 C C . VAL A 1 98 ? 64.188 10.465 29.081 1.00 28.55 98 VAL A C 1
ATOM 802 O O . VAL A 1 98 ? 63.823 10.470 27.904 1.00 29.50 98 VAL A O 1
ATOM 806 N N . GLU A 1 99 ? 64.009 9.425 29.890 1.00 28.60 99 GLU A N 1
ATOM 807 C CA . GLU A 1 99 ? 63.368 8.207 29.414 1.00 31.92 99 GLU A CA 1
ATOM 808 C C . GLU A 1 99 ? 61.899 8.473 29.051 1.00 24.04 99 GLU A C 1
ATOM 809 O O . GLU A 1 99 ? 61.432 8.037 28.001 1.00 24.43 99 GLU A O 1
ATOM 815 N N . GLU A 1 100 ? 61.177 9.190 29.912 1.00 21.11 100 GLU A N 1
ATOM 816 C CA . GLU A 1 100 ? 59.772 9.486 29.641 1.00 17.25 100 GLU A CA 1
ATOM 817 C C . GLU A 1 100 ? 59.589 10.160 28.287 1.00 15.40 100 GLU A C 1
ATOM 818 O O . GLU A 1 100 ? 58.792 9.708 27.455 1.00 12.26 100 GLU A O 1
ATOM 824 N N . VAL A 1 101 ? 60.335 11.239 28.070 1.00 10.71 101 VAL A N 1
ATOM 825 C CA . VAL A 1 101 ? 60.272 11.984 26.820 1.00 8.88 101 VAL A CA 1
ATOM 826 C C . VAL A 1 101 ? 60.571 11.042 25.682 1.00 15.28 101 VAL A C 1
ATOM 827 O O . VAL A 1 101 ? 59.943 11.109 24.624 1.00 19.88 101 VAL A O 1
ATOM 831 N N . LYS A 1 102 ? 61.555 10.173 25.905 1.00 14.46 102 LYS A N 1
ATOM 832 C CA . LYS A 1 102 ? 61.976 9.211 24.901 1.00 16.52 102 LYS A CA 1
ATOM 833 C C . LYS A 1 102 ? 60.845 8.286 24.487 1.00 18.64 102 LYS A C 1
ATOM 834 O O . LYS A 1 102 ? 60.564 8.136 23.303 1.00 15.95 102 LYS A O 1
ATOM 840 N N . ASN A 1 103 ? 60.184 7.668 25.454 1.00 15.97 103 ASN A N 1
ATOM 841 C CA . ASN A 1 103 ? 59.106 6.749 25.104 1.00 30.44 103 ASN A CA 1
ATOM 842 C C . ASN A 1 103 ? 57.722 7.381 25.170 1.00 28.10 103 ASN A C 1
ATOM 843 O O . ASN A 1 103 ? 56.779 6.748 25.631 1.00 42.98 103 ASN A O 1
ATOM 848 N N . ARG A 1 104 ? 57.582 8.620 24.712 1.00 31.85 104 ARG A N 1
ATOM 849 C CA . ARG A 1 104 ? 56.271 9.250 24.770 1.00 31.46 104 ARG A CA 1
ATOM 850 C C . ARG A 1 104 ? 56.084 10.425 23.820 1.00 24.63 104 ARG A C 1
ATOM 851 O O . ARG A 1 104 ? 54.989 10.645 23.315 1.00 25.47 104 ARG A O 1
ATOM 859 N N . LYS A 1 105 ? 57.154 11.171 23.577 1.00 20.44 105 LYS A N 1
ATOM 860 C CA . LYS A 1 105 ? 57.090 12.333 22.708 1.00 16.62 105 LYS A CA 1
ATOM 861 C C . LYS A 1 105 ? 56.428 12.080 21.361 1.00 19.80 105 LYS A C 1
ATOM 862 O O . LYS A 1 105 ? 55.695 12.936 20.873 1.00 33.58 105 LYS A O 1
ATOM 868 N N . HIS A 1 106 ? 56.651 10.914 20.761 1.00 19.23 106 HIS A N 1
ATOM 869 C CA . HIS A 1 106 ? 56.055 10.641 19.453 1.00 17.57 106 HIS A CA 1
ATOM 870 C C . HIS A 1 106 ? 54.563 10.363 19.493 1.00 13.69 106 HIS A C 1
ATOM 871 O O . HIS A 1 106 ? 53.926 10.191 18.456 1.00 14.22 106 HIS A O 1
ATOM 878 N N . PHE A 1 107 ? 54.007 10.337 20.697 1.00 11.25 107 PHE A N 1
ATOM 879 C CA . PHE A 1 107 ? 52.589 10.090 20.877 1.00 15.86 107 PHE A CA 1
ATOM 880 C C . PHE A 1 107 ? 51.844 11.382 21.183 1.00 20.96 107 PHE A C 1
ATOM 881 O O . PHE A 1 107 ? 50.657 11.371 21.513 1.00 17.54 107 PHE A O 1
ATOM 889 N N . TYR A 1 108 ? 52.555 12.497 21.069 1.00 18.63 108 TYR A N 1
ATOM 890 C CA . TYR A 1 108 ? 51.973 13.804 21.323 1.00 25.18 108 TYR A CA 1
ATOM 891 C C . TYR A 1 108 ? 52.507 14.785 20.300 1.00 24.80 108 TYR A C 1
ATOM 892 O O . TYR A 1 108 ? 53.512 14.517 19.642 1.00 22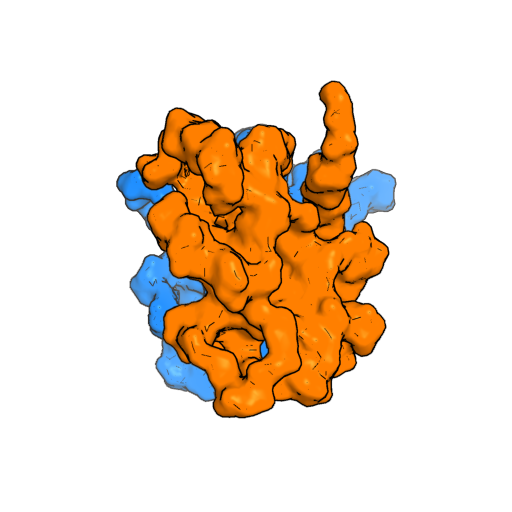.05 108 TYR A O 1
ATOM 901 N N . ASP A 1 109 ? 51.830 15.916 20.158 1.00 26.05 109 ASP A N 1
ATOM 902 C CA . ASP A 1 109 ? 52.273 16.940 19.226 1.00 18.65 109 ASP A CA 1
ATOM 903 C C . ASP A 1 109 ? 53.569 17.520 19.761 1.00 21.18 109 ASP A C 1
ATOM 904 O O . ASP A 1 109 ? 54.444 17.936 18.998 1.00 24.45 109 ASP A O 1
ATOM 909 N N . TYR A 1 110 ? 53.671 17.535 21.087 1.00 24.29 110 TYR A N 1
ATOM 910 C CA . TYR A 1 110 ? 54.860 17.978 21.802 1.00 17.84 110 TYR A CA 1
ATOM 911 C C . TYR A 1 110 ? 54.651 17.714 23.263 1.00 16.58 110 TYR A C 1
ATOM 912 O O . TYR A 1 110 ? 53.519 17.573 23.712 1.00 23.58 110 TYR A O 1
ATOM 921 N N . VAL A 1 111 ? 55.744 17.616 24.004 1.00 18.97 111 VAL A N 1
ATOM 922 C CA . VAL A 1 111 ? 55.658 17.373 25.430 1.00 13.00 111 VAL A CA 1
ATOM 923 C C . VAL A 1 111 ? 56.530 18.365 26.178 1.00 10.34 111 VAL A C 1
ATOM 924 O O . VAL A 1 111 ? 57.454 18.954 25.610 1.00 6.85 111 VAL A O 1
ATOM 928 N N . PHE A 1 112 ? 56.219 18.545 27.456 1.00 7.35 112 PHE A N 1
ATOM 929 C CA . PHE A 1 112 ? 56.982 19.423 28.335 1.00 13.63 112 PHE A CA 1
ATOM 930 C C . PHE A 1 112 ? 58.032 18.541 28.996 1.00 17.88 112 PHE A C 1
ATOM 931 O O . PHE A 1 112 ? 57.850 17.330 29.100 1.00 26.92 112 PHE A O 1
ATOM 947 N N . SER A 1 114 ? 60.454 18.582 32.524 1.00 28.51 114 SER A N 1
ATOM 948 C CA . SER A 1 114 ? 60.780 19.279 33.766 1.00 32.02 114 SER A CA 1
ATOM 949 C C . SER A 1 114 ? 61.091 18.297 34.887 1.00 35.62 114 SER A C 1
ATOM 950 O O . SER A 1 114 ? 60.792 17.107 34.773 1.00 38.02 114 SER A O 1
ATOM 953 N N . PRO A 1 115 ? 61.707 18.780 35.984 1.00 37.40 115 PRO A N 1
ATOM 954 C CA . PRO A 1 115 ? 62.136 20.168 36.235 1.00 33.89 115 PRO A CA 1
ATOM 955 C C . PRO A 1 115 ? 63.549 20.413 35.694 1.00 31.04 115 PRO A C 1
ATOM 956 O O . PRO A 1 115 ? 64.513 19.833 36.194 1.00 28.89 115 PRO A O 1
ATOM 960 N N . ILE A 1 116 ? 63.670 21.270 34.682 1.00 28.29 116 ILE A N 1
ATOM 961 C CA . ILE A 1 116 ? 64.973 21.566 34.093 1.00 24.08 116 ILE A CA 1
ATOM 962 C C . ILE A 1 116 ? 65.856 22.337 35.069 1.00 22.06 116 ILE A C 1
ATOM 963 O O . ILE A 1 116 ? 67.079 22.191 35.053 1.00 18.66 116 ILE A O 1
ATOM 968 N N . TYR A 1 117 ? 65.233 23.168 35.902 1.00 23.43 117 TYR A N 1
ATOM 969 C CA . TYR A 1 117 ? 65.955 23.945 36.908 1.00 26.91 117 TYR A CA 1
ATOM 970 C C . TYR A 1 117 ? 65.288 23.812 38.279 1.00 31.53 117 TYR A C 1
ATOM 971 O O . TYR A 1 117 ? 64.381 24.571 38.622 1.00 38.29 117 TYR A O 1
ATOM 980 N N . SER A 1 127 ? 64.682 20.740 39.950 1.00 53.75 127 SER A N 1
ATOM 981 C CA . SER A 1 127 ? 65.998 20.178 39.666 1.00 53.84 127 SER A CA 1
ATOM 982 C C . SER A 1 127 ? 66.014 18.641 39.797 1.00 52.87 127 SER A C 1
ATOM 983 O O . SER A 1 127 ? 65.521 18.086 40.784 1.00 49.60 127 SER A O 1
ATOM 986 N N . THR A 1 128 ? 66.584 17.966 38.794 1.00 55.24 128 THR A N 1
ATOM 987 C CA . THR A 1 128 ? 66.660 16.503 38.768 1.00 50.43 128 THR A CA 1
ATOM 988 C C . THR A 1 128 ? 67.614 15.990 37.664 1.00 48.06 128 THR A C 1
ATOM 989 O O . THR A 1 128 ? 68.148 14.884 37.758 1.00 53.22 128 THR A O 1
ATOM 993 N N . TYR A 1 129 ? 67.837 16.804 36.634 1.00 42.33 129 TYR A N 1
ATOM 994 C CA . TYR A 1 129 ? 68.718 16.435 35.527 1.00 42.29 129 TYR A CA 1
ATOM 995 C C . TYR A 1 129 ? 70.109 17.031 35.713 1.00 48.96 129 TYR A C 1
ATOM 996 O O . TYR A 1 129 ? 70.371 17.730 36.694 1.00 52.00 129 TYR A O 1
ATOM 1005 N N . THR A 1 130 ? 70.991 16.758 34.753 1.00 48.13 130 THR A N 1
ATOM 1006 C CA . THR A 1 130 ? 72.367 17.260 34.773 1.00 45.66 130 THR A CA 1
ATOM 1007 C C . THR A 1 130 ? 72.725 17.786 33.387 1.00 42.52 130 THR A C 1
ATOM 1008 O O . THR A 1 130 ? 72.482 17.119 32.380 1.00 49.54 130 THR A O 1
ATOM 1012 N N . ALA A 1 131 ? 73.318 18.974 33.343 1.00 38.47 131 ALA A N 1
ATOM 1013 C CA . ALA A 1 131 ? 73.690 19.599 32.082 1.00 41.96 131 ALA A CA 1
ATOM 1014 C C . ALA A 1 131 ? 74.354 18.634 31.112 1.00 45.25 131 ALA A C 1
ATOM 1015 O O . ALA A 1 131 ? 74.167 18.732 29.896 1.00 51.37 131 ALA A O 1
ATOM 1017 N N . GLU A 1 132 ? 75.117 17.691 31.652 1.00 41.81 132 GLU A N 1
ATOM 1018 C CA . GLU A 1 132 ? 75.828 16.719 30.829 1.00 44.41 132 GLU A CA 1
ATOM 1019 C C . GLU A 1 132 ? 74.900 15.643 30.241 1.00 43.00 132 GLU A C 1
ATOM 1020 O O . GLU A 1 132 ? 74.978 15.327 29.048 1.00 40.25 132 GLU A O 1
ATOM 1026 N N . GLU A 1 133 ? 74.024 15.081 31.070 1.00 43.33 133 GLU A N 1
ATOM 1027 C CA . GLU A 1 133 ? 73.102 14.059 30.586 1.00 44.24 133 GLU A CA 1
ATOM 1028 C C . GLU A 1 133 ? 72.108 14.721 29.635 1.00 36.64 133 GLU A C 1
ATOM 1029 O O . GLU A 1 133 ? 71.521 14.073 28.762 1.00 32.36 133 GLU A O 1
ATOM 1035 N N . LEU A 1 134 ? 71.932 16.026 29.813 1.00 33.60 134 LEU A N 1
ATOM 1036 C CA . LEU A 1 134 ? 71.025 16.794 28.974 1.00 31.43 134 LEU A CA 1
ATOM 1037 C C . LEU A 1 134 ? 71.632 16.904 27.575 1.00 27.70 134 LEU A C 1
ATOM 1038 O O . LEU A 1 134 ? 70.931 16.793 26.573 1.00 27.75 134 LEU A O 1
ATOM 1043 N N . ARG A 1 135 ? 72.943 17.112 27.516 1.00 26.41 135 ARG A N 1
ATOM 1044 C CA . ARG A 1 135 ? 73.627 17.212 26.241 1.00 26.87 135 ARG A CA 1
ATOM 1045 C C . ARG A 1 135 ? 73.673 15.855 25.553 1.00 27.07 135 ARG A C 1
ATOM 1046 O O . ARG A 1 135 ? 73.559 15.761 24.333 1.00 21.89 135 ARG A O 1
ATOM 1054 N N . GLU A 1 136 ? 73.834 14.797 26.334 1.00 31.49 136 GLU A N 1
ATOM 1055 C CA . GLU A 1 136 ? 73.870 13.454 25.761 1.00 33.87 136 GLU A CA 1
ATOM 1056 C C . GLU A 1 136 ? 72.510 13.169 25.126 1.00 29.40 136 GLU A C 1
ATOM 1057 O O . GLU A 1 136 ? 72.429 12.589 24.047 1.00 30.72 136 GLU A O 1
ATOM 1063 N N . ALA A 1 137 ? 71.447 13.597 25.803 1.00 29.53 137 ALA A N 1
ATOM 1064 C CA . ALA A 1 137 ? 70.088 13.407 25.310 1.00 28.47 137 ALA A CA 1
ATOM 1065 C C . ALA A 1 137 ? 69.822 14.326 24.120 1.00 32.26 137 ALA A C 1
ATOM 1066 O O . ALA A 1 137 ? 68.872 14.120 23.369 1.00 43.47 137 ALA A O 1
ATOM 1068 N N . GLN A 1 138 ? 70.661 15.342 23.953 1.00 32.96 138 GLN A N 1
ATOM 1069 C CA . GLN A 1 138 ? 70.509 16.279 22.850 1.00 28.47 138 GLN A CA 1
ATOM 1070 C C . GLN A 1 138 ? 70.990 15.662 21.541 1.00 31.45 138 GLN A C 1
ATOM 1071 O O . GLN A 1 138 ? 70.334 15.781 20.505 1.00 30.74 138 GLN A O 1
ATOM 1077 N N . LYS A 1 139 ? 72.139 14.997 21.604 1.00 35.27 139 LYS A N 1
ATOM 1078 C CA . LYS A 1 139 ? 72.738 14.356 20.434 1.00 40.29 139 LYS A CA 1
ATOM 1079 C C . LYS A 1 139 ? 71.948 13.113 20.019 1.00 40.38 139 LYS A C 1
ATOM 1080 O O . LYS A 1 139 ? 71.886 12.769 18.833 1.00 34.17 139 LYS A O 1
ATOM 1086 N N . ALA A 1 140 ? 71.336 12.452 20.999 1.00 34.66 140 ALA A N 1
ATOM 1087 C CA . ALA A 1 140 ? 70.547 11.253 20.736 1.00 35.64 140 ALA A CA 1
ATOM 1088 C C . ALA A 1 140 ? 69.239 11.613 20.043 1.00 37.53 140 ALA A C 1
ATOM 1089 O O . ALA A 1 140 ? 68.421 10.742 19.750 1.00 35.57 140 ALA A O 1
ATOM 1091 N N . LYS A 1 141 ? 69.046 12.903 19.795 1.00 32.60 141 LYS A N 1
ATOM 1092 C CA . LYS A 1 141 ? 67.841 13.383 19.130 1.00 33.83 141 LYS A CA 1
ATOM 1093 C C . LYS A 1 141 ? 66.584 13.217 19.993 1.00 28.21 141 LYS A C 1
ATOM 1094 O O . LYS A 1 141 ? 65.471 13.474 19.530 1.00 28.09 141 LYS A O 1
ATOM 1100 N N . ILE A 1 142 ? 66.763 12.791 21.243 1.00 24.11 142 ILE A N 1
ATOM 1101 C CA . ILE A 1 142 ? 65.636 12.613 22.159 1.00 23.50 142 ILE A CA 1
ATOM 1102 C C . ILE A 1 142 ? 64.948 13.953 22.336 1.00 27.12 142 ILE A C 1
ATOM 1103 O O . ILE A 1 142 ? 63.726 14.054 22.290 1.00 36.66 142 ILE A O 1
ATOM 1108 N N . ILE A 1 143 ? 65.750 14.985 22.537 1.00 28.30 143 ILE A N 1
ATOM 1109 C CA . ILE A 1 143 ? 65.222 16.324 22.691 1.00 26.44 143 ILE A CA 1
ATOM 1110 C C . ILE A 1 143 ? 65.285 17.031 21.346 1.00 29.21 143 ILE A C 1
ATOM 1111 O O . ILE A 1 143 ? 66.353 17.157 20.746 1.00 31.63 143 ILE A O 1
ATOM 1116 N N . ASP A 1 144 ? 64.139 17.490 20.869 1.00 24.64 144 ASP A N 1
ATOM 1117 C CA . ASP A 1 144 ? 64.101 18.174 19.593 1.00 21.06 144 ASP A CA 1
ATOM 1118 C C . ASP A 1 144 ? 62.984 19.208 19.546 1.00 13.48 144 ASP A C 1
ATOM 1119 O O . ASP A 1 144 ? 62.428 19.582 20.573 1.00 13.09 144 ASP A O 1
ATOM 1124 N N . SER A 1 145 ? 62.656 19.667 18.349 1.00 20.57 145 SER A N 1
ATOM 1125 C CA . SER A 1 145 ? 61.614 20.670 18.187 1.00 27.41 145 SER A CA 1
ATOM 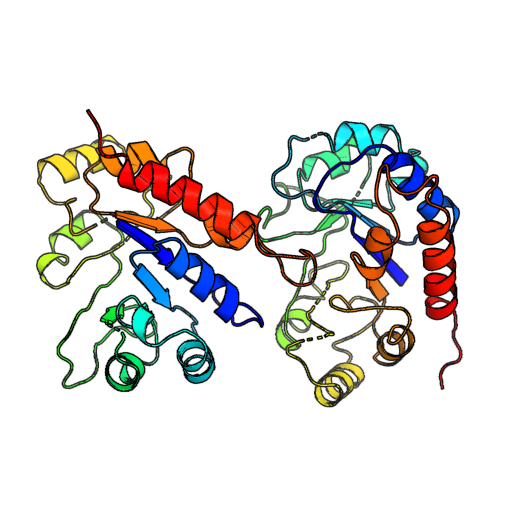1126 C C . SER A 1 145 ? 60.274 20.305 18.838 1.00 27.41 145 SER A C 1
ATOM 1127 O O . SER A 1 145 ? 59.393 21.153 18.953 1.00 20.63 145 SER A O 1
ATOM 1130 N N . LYS A 1 146 ? 60.124 19.056 19.267 1.00 29.42 146 LYS A N 1
ATOM 1131 C CA . LYS A 1 146 ? 58.873 18.621 19.868 1.00 25.36 146 LYS A CA 1
ATOM 1132 C C . LYS A 1 146 ? 58.884 18.615 21.400 1.00 25.97 146 LYS A C 1
ATOM 1133 O O . LYS A 1 146 ? 57.876 18.307 22.034 1.00 27.01 146 LYS A O 1
ATOM 1139 N N . VAL A 1 147 ? 60.007 18.963 22.009 1.00 17.31 147 VAL A N 1
ATOM 1140 C CA . VAL A 1 147 ? 60.054 18.977 23.465 1.00 18.93 147 VAL A CA 1
ATOM 1141 C C . VAL A 1 147 ? 60.221 20.396 23.996 1.00 21.93 147 VAL A C 1
ATOM 1142 O O . VAL A 1 147 ? 61.097 21.144 23.555 1.00 22.93 147 VAL A O 1
ATOM 1154 N N . ALA A 1 149 ? 61.031 22.893 27.145 1.00 20.77 149 ALA A N 1
ATOM 1155 C CA . ALA A 1 149 ? 61.666 22.907 28.451 1.00 14.11 149 ALA A CA 1
ATOM 1156 C C . ALA A 1 149 ? 60.830 23.703 29.446 1.00 15.99 149 ALA A C 1
ATOM 1157 O O . ALA A 1 149 ? 60.330 24.777 29.135 1.00 16.59 149 ALA A O 1
ATOM 1159 N N . LEU A 1 150 ? 60.677 23.162 30.646 1.00 18.84 150 LEU A N 1
ATOM 1160 C CA . LEU A 1 150 ? 59.900 23.820 31.682 1.00 19.77 150 LEU A CA 1
ATOM 1161 C C . LEU A 1 150 ? 60.508 23.626 33.059 1.00 21.92 150 LEU A C 1
ATOM 1162 O O . LEU A 1 150 ? 61.035 22.557 33.376 1.00 29.06 150 LEU A O 1
ATOM 1167 N N . GLY A 1 151 ? 60.421 24.665 33.882 1.00 16.45 151 GLY A N 1
ATOM 1168 C CA . GLY A 1 151 ? 60.945 24.567 35.228 1.00 19.98 151 GLY A CA 1
ATOM 1169 C C . GLY A 1 151 ? 62.168 25.414 35.510 1.00 21.51 151 GLY A C 1
ATOM 1170 O O . GLY A 1 151 ? 63.290 25.056 35.142 1.00 23.67 151 GLY A O 1
ATOM 1171 N N . GLY A 1 152 ? 61.939 26.545 36.168 1.00 13.64 152 GLY A N 1
ATOM 1172 C CA . GLY A 1 152 ? 63.021 27.436 36.530 1.00 30.46 152 GLY A CA 1
ATOM 1173 C C . GLY A 1 152 ? 63.701 28.127 35.373 1.00 30.65 152 GLY A C 1
ATOM 1174 O O . GLY A 1 152 ? 64.917 28.300 35.376 1.00 43.76 152 GLY A O 1
ATOM 1175 N N . ILE A 1 153 ? 62.920 28.534 34.384 1.00 26.94 153 ILE A N 1
ATOM 1176 C CA . ILE A 1 153 ? 63.472 29.210 33.220 1.00 29.29 153 ILE A CA 1
ATOM 1177 C C . ILE A 1 153 ? 63.340 30.724 33.398 1.00 27.55 153 ILE A C 1
ATOM 1178 O O . ILE A 1 153 ? 62.342 31.204 33.934 1.00 29.88 153 ILE A O 1
ATOM 1183 N N . ASN A 1 154 ? 64.351 31.469 32.966 1.00 22.85 154 ASN A N 1
ATOM 1184 C CA . ASN A 1 154 ? 64.327 32.923 33.084 1.00 24.40 154 ASN A CA 1
ATOM 1185 C C . ASN A 1 154 ? 65.248 33.550 32.057 1.00 18.66 154 ASN A C 1
ATOM 1186 O O . ASN A 1 154 ? 65.806 32.851 31.215 1.00 27.50 154 ASN A O 1
ATOM 1191 N N . GLU A 1 155 ? 65.417 34.868 32.147 1.00 14.93 155 GLU A N 1
ATOM 1192 C CA . GLU A 1 155 ? 66.258 35.619 31.216 1.00 21.85 155 GLU A CA 1
ATOM 1193 C C . GLU A 1 155 ? 67.738 35.264 31.345 1.00 23.95 155 GLU A C 1
ATOM 1194 O O . GLU A 1 155 ? 68.518 35.482 30.419 1.00 34.77 155 GLU A O 1
ATOM 1200 N N . ASP A 1 156 ? 68.122 34.720 32.492 1.00 22.58 156 ASP A N 1
ATOM 1201 C CA . ASP A 1 156 ? 69.514 34.348 32.724 1.00 27.67 156 ASP A CA 1
ATOM 1202 C C . ASP A 1 156 ? 69.904 33.002 32.113 1.00 34.83 156 ASP A C 1
ATOM 1203 O O . ASP A 1 156 ? 71.074 32.789 31.795 1.00 43.18 156 ASP A O 1
ATOM 1208 N N . ASN A 1 157 ? 68.931 32.104 31.945 1.00 35.10 157 ASN A N 1
ATOM 1209 C CA . ASN A 1 157 ? 69.189 30.768 31.388 1.00 34.10 157 ASN A CA 1
ATOM 1210 C C . ASN A 1 157 ? 68.405 30.417 30.128 1.00 33.04 157 ASN A C 1
ATOM 1211 O O . ASN A 1 157 ? 68.409 29.266 29.696 1.00 32.11 157 ASN A O 1
ATOM 1216 N N . LEU A 1 158 ? 67.732 31.392 29.538 1.00 28.53 158 LEU A N 1
ATOM 1217 C CA . LEU A 1 158 ? 66.954 31.125 28.342 1.00 33.57 158 LEU A CA 1
ATOM 1218 C C . LEU A 1 158 ? 67.841 30.651 27.195 1.00 36.91 158 LEU A C 1
ATOM 1219 O O . LEU A 1 158 ? 67.541 29.653 26.542 1.00 38.08 158 LEU A O 1
ATOM 1224 N N . LEU A 1 159 ? 68.940 31.356 26.955 1.00 40.92 159 LEU A N 1
ATOM 1225 C CA . LEU A 1 159 ? 69.851 30.987 25.873 1.00 37.52 159 LEU A CA 1
ATOM 1226 C C . LEU A 1 159 ? 70.463 29.610 26.070 1.00 35.97 159 LEU A C 1
ATOM 1227 O O . LEU A 1 159 ? 70.772 28.919 25.099 1.00 35.95 159 LEU A O 1
ATOM 1232 N N . GLU A 1 160 ? 70.644 29.218 27.329 1.00 34.03 160 GLU A N 1
ATOM 1233 C CA . GLU A 1 160 ? 71.230 27.921 27.662 1.00 28.81 160 GLU A CA 1
ATOM 1234 C C . GLU A 1 160 ? 70.279 26.784 27.285 1.00 32.93 160 GLU A C 1
ATOM 1235 O O . GLU A 1 160 ? 70.710 25.659 27.028 1.00 36.24 160 GLU A O 1
ATOM 1241 N N . ILE A 1 161 ? 68.986 27.089 27.238 1.00 29.42 161 ILE A N 1
ATOM 1242 C CA . ILE A 1 161 ? 67.995 26.087 26.888 1.00 32.90 161 ILE A CA 1
ATOM 1243 C C . ILE A 1 161 ? 67.927 25.824 25.385 1.00 34.58 161 ILE A C 1
ATOM 1244 O O . ILE A 1 161 ? 67.884 24.662 24.957 1.00 31.92 161 ILE A O 1
ATOM 1249 N N . LYS A 1 162 ? 67.918 26.886 24.582 1.00 31.03 162 LYS A N 1
ATOM 1250 C CA . LYS A 1 162 ? 67.861 26.709 23.137 1.00 27.07 162 LYS A CA 1
ATOM 1251 C C . LYS A 1 162 ? 69.160 26.071 22.672 1.00 31.58 162 LYS A C 1
ATOM 1252 O O . LYS A 1 162 ? 69.229 25.485 21.590 1.00 37.80 162 LYS A O 1
ATOM 1258 N N . ASP A 1 163 ? 70.192 26.185 23.501 1.00 31.49 163 ASP A N 1
ATOM 1259 C CA . ASP A 1 163 ? 71.487 25.595 23.185 1.00 34.44 163 ASP A CA 1
ATOM 1260 C C . ASP A 1 163 ? 71.366 24.084 23.285 1.00 33.58 163 ASP A C 1
ATOM 1261 O O . ASP A 1 163 ? 72.066 23.349 22.589 1.00 37.59 163 ASP A O 1
ATOM 1266 N N . PHE A 1 164 ? 70.472 23.628 24.157 1.00 30.71 164 PHE A N 1
ATOM 1267 C CA . PHE A 1 164 ? 70.246 22.201 24.358 1.00 22.49 164 PHE A CA 1
ATOM 1268 C C . PHE A 1 164 ? 69.437 21.579 23.218 1.00 20.10 164 PHE A C 1
ATOM 1269 O O . PHE A 1 164 ? 69.257 20.363 23.174 1.00 14.85 164 PHE A O 1
ATOM 1277 N N . GLY A 1 165 ? 68.940 22.413 22.308 1.00 13.27 165 GLY A N 1
ATOM 1278 C CA . GLY A 1 165 ? 68.171 21.900 21.188 1.00 12.95 165 GLY A CA 1
ATOM 1279 C C . GLY A 1 165 ? 66.669 21.851 21.413 1.00 13.01 165 GLY A C 1
ATOM 1280 O O . GLY A 1 165 ? 65.931 21.346 20.562 1.00 10.77 165 GLY A O 1
ATOM 1281 N N . PHE A 1 166 ? 66.219 22.362 22.559 1.00 15.69 166 PHE A N 1
ATOM 1282 C CA . PHE A 1 166 ? 64.797 22.393 22.896 1.00 12.37 166 PHE A CA 1
ATOM 1283 C C . PHE A 1 166 ? 63.995 23.141 21.836 1.00 13.49 166 PHE A C 1
ATOM 1284 O O . PHE A 1 166 ? 64.410 24.196 21.354 1.00 15.83 166 PHE A O 1
ATOM 1292 N N . GLY A 1 167 ? 62.842 22.595 21.471 1.00 18.37 167 GLY A N 1
ATOM 1293 C CA . GLY A 1 167 ? 62.006 23.251 20.479 1.00 20.04 167 GLY A CA 1
ATOM 1294 C C . GLY A 1 167 ? 61.221 24.406 21.082 1.00 26.06 167 GLY A C 1
ATOM 1295 O O . GLY A 1 167 ? 60.417 25.041 20.402 1.00 26.18 167 GLY A O 1
ATOM 1296 N N . GLY A 1 168 ? 61.447 24.678 22.366 1.00 24.44 168 GLY A N 1
ATOM 1297 C CA . GLY A 1 168 ? 60.742 25.768 23.010 1.00 16.34 168 GLY A CA 1
ATOM 1298 C C . GLY A 1 168 ? 60.992 25.874 24.501 1.00 22.37 168 GLY A C 1
ATOM 1299 O O . GLY A 1 168 ? 61.559 24.979 25.127 1.00 22.84 168 GLY A O 1
ATOM 1300 N N . ALA A 1 169 ? 60.572 26.987 25.081 1.00 22.20 169 ALA A N 1
ATOM 1301 C CA . ALA A 1 169 ? 60.750 27.183 26.509 1.00 23.63 169 ALA A CA 1
ATOM 1302 C C . ALA A 1 169 ? 59.412 27.595 27.084 1.00 11.75 169 ALA A C 1
ATOM 1303 O O . ALA A 1 169 ? 58.670 28.360 26.467 1.00 14.15 169 ALA A O 1
ATOM 1305 N N . VAL A 1 170 ? 59.104 27.068 28.260 1.00 12.44 170 VAL A N 1
ATOM 1306 C CA . VAL A 1 170 ? 57.842 27.363 28.918 1.00 19.17 170 VAL A CA 1
ATOM 1307 C C . VAL A 1 170 ? 58.088 28.167 30.174 1.00 11.06 170 VAL A C 1
ATOM 1308 O O . VAL A 1 170 ? 58.932 27.816 30.984 1.00 14.30 170 VAL A O 1
ATOM 1312 N N . VAL A 1 171 ? 57.342 29.248 30.339 1.00 15.11 171 VAL A N 1
ATOM 1313 C CA . VAL A 1 171 ? 57.529 30.101 31.498 1.00 15.35 171 VAL A CA 1
ATOM 1314 C C . VAL A 1 171 ? 56.212 30.416 32.204 1.00 16.40 171 VAL A C 1
ATOM 1315 O O . VAL A 1 171 ? 55.139 30.400 31.599 1.00 14.62 171 VAL A O 1
ATOM 1319 N N . LEU A 1 172 ? 56.294 30.699 33.494 1.00 21.20 172 LEU A N 1
ATOM 1320 C CA . LEU A 1 172 ? 55.098 31.041 34.246 1.00 21.21 172 LEU A CA 1
ATOM 1321 C C . LEU A 1 172 ? 55.444 32.116 35.275 1.00 24.11 172 LEU A C 1
ATOM 1322 O O . LEU A 1 172 ? 55.096 33.283 35.099 1.00 15.38 172 LEU A O 1
ATOM 1327 N N . GLY A 1 173 ? 56.153 31.724 36.329 1.00 29.02 173 GLY A N 1
ATOM 1328 C CA . GLY A 1 173 ? 56.524 32.666 37.375 1.00 26.36 173 GLY A CA 1
ATOM 1329 C C . GLY A 1 173 ? 57.375 33.862 36.964 1.00 25.33 173 GLY A C 1
ATOM 1330 O O . GLY A 1 173 ? 57.028 35.016 37.244 1.00 17.59 173 GLY A O 1
ATOM 1331 N N . ASP A 1 174 ? 58.496 33.600 36.301 1.00 27.76 174 ASP A N 1
ATOM 1332 C CA . ASP A 1 174 ? 59.383 34.684 35.895 1.00 30.32 174 ASP A CA 1
ATOM 1333 C C . ASP A 1 174 ? 58.664 35.768 35.110 1.00 26.94 174 ASP A C 1
ATOM 1334 O O . ASP A 1 174 ? 59.180 36.881 34.949 1.00 27.16 174 ASP A O 1
ATOM 1339 N N . LEU A 1 175 ? 57.470 35.440 34.624 1.00 20.06 175 LEU A N 1
ATOM 1340 C CA . LEU A 1 175 ? 56.701 36.393 33.853 1.00 19.28 175 LEU A CA 1
ATOM 1341 C C . LEU A 1 175 ? 55.574 37.056 34.655 1.00 18.37 175 LEU A C 1
ATOM 1342 O O . LEU A 1 175 ? 55.576 38.281 34.836 1.00 16.99 175 LEU A O 1
ATOM 1347 N N . TRP A 1 176 ? 54.628 36.260 35.149 1.00 12.31 176 TRP A N 1
ATOM 1348 C CA . TRP A 1 176 ? 53.504 36.800 35.910 1.00 12.62 176 TRP A CA 1
ATOM 1349 C C . TRP A 1 176 ? 53.890 37.452 37.249 1.00 16.55 176 TRP A C 1
ATOM 1350 O O . TRP A 1 176 ? 53.224 38.384 37.707 1.00 13.31 176 TRP A O 1
ATOM 1361 N N . ASN A 1 177 ? 54.960 36.969 37.870 1.00 8.65 177 ASN A N 1
ATOM 1362 C CA . ASN A 1 177 ? 55.421 37.532 39.130 1.00 16.29 177 ASN A CA 1
ATOM 1363 C C . ASN A 1 177 ? 55.814 39.003 38.957 1.00 24.26 177 ASN A C 1
ATOM 1364 O O . ASN A 1 177 ? 56.046 39.717 39.943 1.00 28.29 177 ASN A O 1
ATOM 1369 N N . LYS A 1 178 ? 55.881 39.454 37.705 1.00 21.27 178 LYS A N 1
ATOM 1370 C CA . LYS A 1 178 ? 56.252 40.835 37.388 1.00 19.35 178 LYS A CA 1
ATOM 1371 C C . LYS A 1 178 ? 55.057 41.762 37.506 1.00 16.53 178 LYS A C 1
ATOM 1372 O O . LYS A 1 178 ? 55.130 42.933 37.153 1.00 15.45 178 LYS A O 1
ATOM 1378 N N . PHE A 1 179 ? 53.947 41.236 37.999 1.00 20.59 179 PHE A N 1
ATOM 1379 C CA . PHE A 1 179 ? 52.763 42.062 38.155 1.00 15.94 179 PHE A CA 1
ATOM 1380 C C . PHE A 1 179 ? 52.017 41.719 39.425 1.00 18.73 179 PHE A C 1
ATOM 1381 O O . PHE A 1 179 ? 51.727 40.554 39.688 1.00 25.27 179 PHE A O 1
ATOM 1389 N N . ASP A 1 180 ? 51.717 42.738 40.219 1.00 20.69 180 ASP A N 1
ATOM 1390 C CA . ASP A 1 180 ? 50.971 42.526 41.449 1.00 21.06 180 ASP A CA 1
ATOM 1391 C C . ASP A 1 180 ? 49.739 43.412 41.408 1.00 23.81 180 ASP A C 1
ATOM 1392 O O . ASP A 1 180 ? 49.837 44.643 41.416 1.00 22.51 180 ASP A O 1
ATOM 1397 N N . ALA A 1 181 ? 48.575 42.777 41.365 1.00 29.06 181 ALA A N 1
ATOM 1398 C CA . ALA A 1 181 ? 47.307 43.496 41.297 1.00 20.66 181 ALA A CA 1
ATOM 1399 C C . ALA A 1 181 ? 47.115 44.501 42.423 1.00 18.66 181 ALA A C 1
ATOM 1400 O O . ALA A 1 181 ? 47.444 44.230 43.575 1.00 19.57 181 ALA A O 1
ATOM 1402 N N . CYS A 1 182 ? 46.579 45.665 42.072 1.00 23.09 182 CYS A N 1
ATOM 1403 C CA . CYS A 1 182 ? 46.297 46.724 43.034 1.00 22.30 182 CYS A CA 1
ATOM 1404 C C . CYS A 1 182 ? 47.529 47.385 43.605 1.00 23.57 182 CYS A C 1
ATOM 1405 O O . CYS A 1 182 ? 47.416 48.350 44.357 1.00 21.14 182 CYS A O 1
ATOM 1408 N N . LEU A 1 183 ? 48.705 46.852 43.297 1.00 23.54 183 LEU A N 1
ATOM 1409 C CA . LEU A 1 183 ? 49.929 47.484 43.780 1.00 17.69 183 LEU A CA 1
ATOM 1410 C C . LEU A 1 183 ? 50.597 48.147 42.570 1.00 17.71 183 LEU A C 1
ATOM 1411 O O . LEU A 1 183 ? 51.235 49.187 42.704 1.00 17.33 183 LEU A O 1
ATOM 1416 N N . ASP A 1 184 ? 50.439 47.561 41.383 1.00 17.10 184 ASP A N 1
ATOM 1417 C CA . ASP A 1 184 ? 51.007 48.179 40.188 1.00 19.42 184 ASP A CA 1
ATOM 1418 C C . ASP A 1 184 ? 49.907 48.968 39.486 1.00 24.18 184 ASP A C 1
ATOM 1419 O O . ASP A 1 184 ? 48.742 48.575 39.495 1.00 29.19 184 ASP A O 1
ATOM 1424 N N . GLN A 1 185 ? 50.282 50.089 38.887 1.00 25.99 185 GLN A N 1
ATOM 1425 C CA . GLN A 1 185 ? 49.321 50.925 38.191 1.00 22.66 185 GLN A CA 1
ATOM 1426 C C . GLN A 1 185 ? 49.129 50.447 36.757 1.00 19.74 185 GLN A C 1
ATOM 1427 O O . GLN A 1 185 ? 48.265 50.945 36.030 1.00 24.01 185 GLN A O 1
ATOM 1433 N N . ASN A 1 186 ? 49.952 49.494 36.345 1.00 8.78 186 ASN A N 1
ATOM 1434 C CA . ASN A 1 186 ? 49.846 48.949 35.006 1.00 19.83 186 ASN A CA 1
ATOM 1435 C C . ASN A 1 186 ? 50.642 47.660 34.889 1.00 19.98 186 ASN A C 1
ATOM 1436 O O . ASN A 1 186 ? 51.294 47.236 35.846 1.00 18.03 186 ASN A O 1
ATOM 1441 N N . TYR A 1 187 ? 50.563 47.024 33.725 1.00 15.09 187 TYR A N 1
ATOM 1442 C CA . TYR A 1 187 ? 51.265 45.773 33.500 1.00 16.22 187 TYR A CA 1
ATOM 1443 C C . TYR A 1 187 ? 52.357 45.870 32.437 1.00 13.52 187 TYR A C 1
ATOM 1444 O O . TYR A 1 187 ? 52.666 44.899 31.739 1.00 17.39 187 TYR A O 1
ATOM 1453 N N . LEU A 1 188 ? 52.946 47.054 32.334 1.00 17.47 188 LEU A N 1
ATOM 1454 C CA . LEU A 1 188 ? 54.022 47.314 31.386 1.00 21.94 188 LEU A CA 1
ATOM 1455 C C . LEU A 1 188 ? 55.206 46.375 31.637 1.00 18.42 188 LEU A C 1
ATOM 1456 O O . LEU A 1 188 ? 55.738 45.768 30.703 1.00 20.18 188 LEU A O 1
ATOM 1461 N N . ALA A 1 189 ? 55.613 46.262 32.901 1.00 7.30 189 ALA A N 1
ATOM 1462 C CA . ALA A 1 189 ? 56.735 45.400 33.276 1.00 11.79 189 ALA A CA 1
ATOM 1463 C C . ALA A 1 189 ? 56.561 43.976 32.751 1.00 12.93 189 ALA A C 1
ATOM 1464 O O . ALA A 1 189 ? 57.531 43.319 32.375 1.00 24.94 189 ALA A O 1
ATOM 1466 N N . VAL A 1 190 ? 55.331 43.486 32.732 1.00 14.34 190 VAL A N 1
ATOM 1467 C CA . VAL A 1 190 ? 55.108 42.146 32.231 1.00 10.17 190 VAL A CA 1
ATOM 1468 C C . VAL A 1 190 ? 55.307 42.119 30.722 1.00 10.93 190 VAL A C 1
ATOM 1469 O O . VAL A 1 190 ? 56.028 41.268 30.208 1.00 15.25 190 VAL A O 1
ATOM 1473 N N . ILE A 1 191 ? 54.690 43.057 30.013 1.00 10.24 191 ILE A N 1
ATOM 1474 C CA . ILE A 1 191 ? 54.829 43.093 28.564 1.00 12.63 191 ILE A CA 1
ATOM 1475 C C . ILE A 1 191 ? 56.265 43.383 28.141 1.00 13.17 191 ILE A C 1
ATOM 1476 O O . ILE A 1 191 ? 56.771 42.776 27.201 1.00 18.05 191 ILE A O 1
ATOM 1481 N N . GLU A 1 192 ? 56.929 44.302 28.831 1.00 17.24 192 GLU A N 1
ATOM 1482 C CA . GLU A 1 192 ? 58.301 44.623 28.480 1.00 11.40 192 GLU A CA 1
ATOM 1483 C C . GLU A 1 192 ? 59.214 43.435 28.720 1.00 14.29 192 GLU A C 1
ATOM 1484 O O . GLU A 1 192 ? 60.124 43.161 27.932 1.00 8.97 192 GLU A O 1
ATOM 1490 N N . HIS A 1 193 ? 58.964 42.713 29.803 1.00 13.00 193 HIS A N 1
ATOM 1491 C CA . HIS A 1 193 ? 59.792 41.555 30.128 1.00 12.88 193 HIS A CA 1
ATOM 1492 C C . HIS A 1 193 ? 59.544 40.404 29.143 1.00 13.72 193 HIS A C 1
ATOM 1493 O O . HIS A 1 193 ? 60.445 39.601 28.887 1.00 20.15 193 HIS A O 1
ATOM 1500 N N . PHE A 1 194 ? 58.334 40.329 28.583 1.00 15.46 194 PHE A N 1
ATOM 1501 C CA . PHE A 1 194 ? 58.014 39.277 27.614 1.00 16.70 194 PHE A CA 1
ATOM 1502 C C . PHE A 1 194 ? 58.791 39.524 26.319 1.00 22.61 194 PHE A C 1
ATOM 1503 O O . PHE A 1 194 ? 59.387 38.602 25.757 1.00 15.26 194 PHE A O 1
ATOM 1511 N N . LYS A 1 195 ? 58.779 40.776 25.861 1.00 17.46 195 LYS A N 1
ATOM 1512 C CA . LYS A 1 195 ? 59.484 41.155 24.647 1.00 20.00 195 LYS A CA 1
ATOM 1513 C C . LYS A 1 195 ? 60.964 40.836 24.802 1.00 21.02 195 LYS A C 1
ATOM 1514 O O . LYS A 1 195 ? 61.625 40.399 23.847 1.00 18.67 195 LYS A O 1
ATOM 1520 N N . LYS A 1 196 ? 61.494 41.061 26.001 1.00 15.94 196 LYS A N 1
ATOM 1521 C CA . LYS A 1 196 ? 62.899 40.768 26.239 1.00 8.39 196 LYS A CA 1
ATOM 1522 C C . LYS A 1 196 ? 63.120 39.259 26.050 1.00 9.43 196 LYS A C 1
ATOM 1523 O O . LYS A 1 196 ? 63.996 38.858 25.292 1.00 10.45 196 LYS A O 1
ATOM 1529 N N . LEU A 1 197 ? 62.308 38.429 26.703 1.00 10.56 197 LEU A N 1
ATOM 1530 C CA . LEU A 1 197 ? 62.465 36.989 26.583 1.00 12.41 197 LEU A CA 1
ATOM 1531 C C . LEU A 1 197 ? 62.256 36.510 25.146 1.00 18.01 197 LEU A C 1
ATOM 1532 O O . LEU A 1 197 ? 62.917 35.576 24.692 1.00 12.85 197 LEU A O 1
ATOM 1537 N N . LYS A 1 198 ? 61.343 37.148 24.426 1.00 14.93 198 LYS A N 1
ATOM 1538 C CA . LYS A 1 198 ? 61.077 36.743 23.054 1.00 18.23 198 LYS A CA 1
ATOM 1539 C C . LYS A 1 198 ? 62.228 37.134 22.136 1.00 25.91 198 LYS A C 1
ATOM 1540 O O . LYS A 1 198 ? 62.460 36.498 21.108 1.00 24.37 198 LYS A O 1
ATOM 1546 N N . LYS A 1 199 ? 62.942 38.193 22.500 1.00 28.03 199 LYS A N 1
ATOM 1547 C CA . LYS A 1 199 ? 64.064 38.624 21.690 1.00 28.37 199 LYS A CA 1
ATOM 1548 C C . LYS A 1 199 ? 65.212 37.635 21.863 1.00 26.22 199 LYS A C 1
ATOM 1549 O O . LYS A 1 199 ? 65.964 37.390 20.926 1.00 36.20 199 LYS A O 1
ATOM 1555 N N . LEU A 1 200 ? 65.351 37.069 23.058 1.00 25.18 200 LEU A N 1
ATOM 1556 C CA . LEU A 1 200 ? 66.412 36.095 23.304 1.00 26.53 200 LEU A CA 1
ATOM 1557 C C . LEU A 1 200 ? 66.060 34.768 22.638 1.00 29.31 200 LEU A C 1
ATOM 1558 O O . LEU A 1 200 ? 66.933 34.088 22.105 1.00 33.51 200 LEU A O 1
ATOM 1563 N N . ALA A 1 201 ? 64.780 34.405 22.672 1.00 31.48 201 ALA A N 1
ATOM 1564 C CA . ALA A 1 201 ? 64.324 33.159 22.063 1.00 31.58 201 ALA A CA 1
ATOM 1565 C C . ALA A 1 201 ? 64.453 33.201 20.541 1.00 31.15 201 ALA A C 1
ATOM 1566 O O . ALA A 1 201 ? 64.825 32.211 19.911 1.00 26.77 201 ALA A O 1
ATOM 1568 N N . ASP A 1 202 ? 64.149 34.352 19.952 1.00 37.31 202 ASP A N 1
ATOM 1569 C CA . ASP A 1 202 ? 64.241 34.513 18.503 1.00 45.82 202 ASP A CA 1
ATOM 1570 C C . ASP A 1 202 ? 65.638 34.994 18.091 1.00 49.30 202 ASP A C 1
ATOM 1571 O O . ASP A 1 202 ? 65.857 35.378 16.940 1.00 51.19 202 ASP A O 1
ATOM 1576 N N . LEU A 1 203 ? 66.572 34.973 19.041 1.00 47.38 203 LEU A N 1
ATOM 1577 C CA . LEU A 1 203 ? 67.948 35.398 18.800 1.00 47.29 203 LEU A CA 1
ATOM 1578 C C . LEU A 1 203 ? 68.783 34.187 18.408 1.00 53.54 203 LEU A C 1
ATOM 1579 O O . LEU A 1 203 ? 69.346 33.500 19.262 1.00 58.78 203 LEU A O 1
ATOM 1584 N N . GLU A 1 204 ? 68.851 33.933 17.108 1.00 59.50 204 GLU A N 1
ATOM 1585 C CA . GLU A 1 204 ? 69.595 32.802 16.569 1.00 62.68 204 GLU A CA 1
ATOM 1586 C C . GLU A 1 204 ? 71.008 32.637 17.126 1.00 64.25 204 GLU A C 1
ATOM 1587 O O . GLU A 1 204 ? 71.285 31.699 17.882 1.00 68.20 204 GLU A O 1
ATOM 1593 N N . HIS A 1 205 ? 71.897 33.548 16.743 1.00 64.93 205 HIS A N 1
ATOM 1594 C CA . HIS A 1 205 ? 73.288 33.486 17.165 1.00 64.12 205 HIS A CA 1
ATOM 1595 C C . HIS A 1 205 ? 73.460 33.156 18.644 1.00 64.37 205 HIS A C 1
ATOM 1596 O O . HIS A 1 205 ? 72.820 33.751 19.515 1.00 63.59 205 HIS A O 1
ATOM 1603 N N . HIS A 1 206 ? 74.330 32.180 18.896 1.00 64.49 206 HIS A N 1
ATOM 1604 C CA . HIS A 1 206 ? 74.645 31.688 20.236 1.00 61.80 206 HIS A CA 1
ATOM 1605 C C . HIS A 1 206 ? 75.898 30.819 20.120 1.00 61.64 206 HIS A C 1
ATOM 1606 O O . HIS A 1 206 ? 76.555 30.510 21.116 1.00 58.90 206 HIS A O 1
ATOM 1613 N N . HIS A 1 207 ? 76.208 30.424 18.887 1.00 61.20 207 HIS A N 1
ATOM 1614 C CA . HIS A 1 207 ? 77.366 29.590 18.611 1.00 66.07 207 HIS A CA 1
ATOM 1615 C C . HIS A 1 207 ? 78.651 30.341 18.946 1.00 69.85 207 HIS A C 1
ATOM 1616 O O . HIS A 1 207 ? 79.465 29.802 19.733 1.00 69.48 207 HIS A O 1
ATOM 1631 N N . LYS B 1 2 ? 41.256 7.088 61.028 1.00 27.29 2 LYS B N 1
ATOM 1632 C CA . LYS B 1 2 ? 42.570 7.450 60.525 1.00 22.49 2 LYS B CA 1
ATOM 1633 C C . LYS B 1 2 ? 42.550 7.842 59.055 1.00 23.68 2 LYS B C 1
ATOM 1634 O O . LYS B 1 2 ? 41.853 7.236 58.237 1.00 25.10 2 LYS B O 1
ATOM 1640 N N . LEU B 1 3 ? 43.321 8.873 58.731 1.00 19.43 3 LEU B N 1
ATOM 1641 C CA . LEU B 1 3 ? 43.419 9.354 57.369 1.00 11.16 3 LEU B CA 1
ATOM 1642 C C . LEU B 1 3 ? 44.843 9.082 56.901 1.00 10.80 3 LEU B C 1
ATOM 1643 O O . LEU B 1 3 ? 45.779 9.736 57.344 1.00 11.30 3 LEU B O 1
ATOM 1648 N N . ILE B 1 4 ? 44.996 8.104 56.015 1.00 6.37 4 ILE B N 1
ATOM 1649 C CA . ILE B 1 4 ? 46.296 7.726 55.488 1.00 6.79 4 ILE B CA 1
ATOM 1650 C C . ILE B 1 4 ? 46.597 8.379 54.143 1.00 8.58 4 ILE B C 1
ATOM 1651 O O . ILE B 1 4 ? 45.739 8.430 53.265 1.00 7.63 4 ILE B O 1
ATOM 1656 N N . VAL B 1 5 ? 47.824 8.866 53.988 1.00 13.72 5 VAL B N 1
ATOM 1657 C CA . VAL B 1 5 ? 48.248 9.504 52.742 1.00 9.15 5 VAL B CA 1
ATOM 1658 C C . VAL B 1 5 ? 49.314 8.657 52.065 1.00 6.24 5 VAL B C 1
ATOM 1659 O O . VAL B 1 5 ? 50.265 8.221 52.707 1.00 9.66 5 VAL B O 1
ATOM 1663 N N . VAL B 1 6 ? 49.159 8.413 50.772 1.00 8.49 6 VAL B N 1
ATOM 1664 C CA . VAL B 1 6 ? 50.155 7.630 50.067 1.00 8.77 6 VAL B CA 1
ATOM 1665 C C . VAL B 1 6 ? 50.933 8.595 49.187 1.00 14.19 6 VAL B C 1
ATOM 1666 O O . VAL B 1 6 ? 50.331 9.403 48.479 1.00 21.11 6 VAL B O 1
ATOM 1670 N N . THR B 1 7 ? 52.265 8.538 49.268 1.00 15.12 7 THR B N 1
ATOM 1671 C CA . THR B 1 7 ? 53.126 9.422 48.483 1.00 13.47 7 THR B CA 1
ATOM 1672 C C . THR B 1 7 ? 52.986 9.135 47.008 1.00 10.78 7 THR B C 1
ATOM 1673 O O . THR B 1 7 ? 52.436 8.111 46.601 1.00 14.25 7 THR B O 1
ATOM 1677 N N . THR B 1 8 ? 53.515 10.046 46.210 1.00 14.16 8 THR B N 1
ATOM 1678 C CA . THR B 1 8 ? 53.481 9.887 44.767 1.00 22.76 8 THR B CA 1
ATOM 1679 C C . THR B 1 8 ? 54.464 8.804 44.349 1.00 21.16 8 THR B C 1
ATOM 1680 O O . THR B 1 8 ? 55.367 8.438 45.104 1.00 16.30 8 THR B O 1
ATOM 1684 N N . PRO B 1 9 ? 54.295 8.274 43.134 1.00 20.62 9 PRO B N 1
ATOM 1685 C CA . PRO B 1 9 ? 55.173 7.225 42.613 1.00 23.84 9 PRO B CA 1
ATOM 1686 C C . PRO B 1 9 ? 56.651 7.610 42.484 1.00 22.37 9 PRO B C 1
ATOM 1687 O O . PRO B 1 9 ? 57.523 6.767 42.667 1.00 22.96 9 PRO B O 1
ATOM 1691 N N . THR B 1 10 ? 56.933 8.874 42.182 1.00 17.76 10 THR B N 1
ATOM 1692 C CA . THR B 1 10 ? 58.319 9.305 41.994 1.00 15.83 10 THR B CA 1
ATOM 1693 C C . THR B 1 10 ? 58.812 10.386 42.937 1.00 15.86 10 THR B C 1
ATOM 1694 O O . THR B 1 10 ? 58.037 11.044 43.627 1.00 25.51 10 THR B O 1
ATOM 1698 N N . PHE B 1 11 ? 60.122 10.590 42.922 1.00 18.98 11 PHE B N 1
ATOM 1699 C CA . PHE B 1 11 ? 60.757 11.585 43.771 1.00 13.63 11 PHE B CA 1
ATOM 1700 C C . PHE B 1 11 ? 60.774 12.962 43.112 1.00 19.58 11 PHE B C 1
ATOM 1701 O O . PHE B 1 11 ? 60.746 13.077 41.888 1.00 25.10 11 PHE B O 1
ATOM 1709 N N . PHE B 1 12 ? 60.800 14.003 43.936 1.00 22.51 12 PHE B N 1
ATOM 1710 C CA . PHE B 1 12 ? 60.852 15.377 43.452 1.00 35.77 12 PHE B CA 1
ATOM 1711 C C . PHE B 1 12 ? 61.251 16.316 44.588 1.00 38.13 12 PHE B C 1
ATOM 1712 O O . PHE B 1 12 ? 60.748 16.206 45.712 1.00 42.27 12 PHE B O 1
ATOM 1720 N N . VAL B 1 13 ? 62.166 17.232 44.290 1.00 37.54 13 VAL B N 1
ATOM 1721 C CA . VAL B 1 13 ? 62.657 18.171 45.290 1.00 37.64 13 VAL B CA 1
ATOM 1722 C C . VAL B 1 13 ? 61.529 18.841 46.051 1.00 34.91 13 VAL B C 1
ATOM 1723 O O . VAL B 1 13 ? 60.415 18.976 45.548 1.00 36.80 13 VAL B O 1
ATOM 1727 N N . GLU B 1 14 ? 61.829 19.242 47.279 1.00 33.49 14 GLU B N 1
ATOM 1728 C CA . GLU B 1 14 ? 60.857 19.904 48.139 1.00 39.54 14 GLU B CA 1
ATOM 1729 C C . GLU B 1 14 ? 59.805 18.933 48.676 1.00 34.23 14 GLU B C 1
ATOM 1730 O O . GLU B 1 14 ? 59.084 19.254 49.620 1.00 38.73 14 GLU B O 1
ATOM 1736 N N . GLU B 1 15 ? 59.707 17.752 48.076 1.00 26.87 15 GLU B N 1
ATOM 1737 C CA . GLU B 1 15 ? 58.738 16.772 48.544 1.00 27.70 15 GLU B CA 1
ATOM 1738 C C . GLU B 1 15 ? 58.886 16.544 50.049 1.00 20.25 15 GLU B C 1
ATOM 1739 O O . GLU B 1 15 ? 57.894 16.379 50.757 1.00 20.12 15 GLU B O 1
ATOM 1745 N N . ASP B 1 16 ? 60.127 16.535 50.530 1.00 16.52 16 ASP B N 1
ATOM 1746 C CA . ASP B 1 16 ? 60.395 16.323 51.949 1.00 17.18 16 ASP B CA 1
ATOM 1747 C C . ASP B 1 16 ? 59.763 17.420 52.784 1.00 14.96 16 ASP B C 1
ATOM 1748 O O . ASP B 1 16 ? 59.287 17.169 53.887 1.00 14.70 16 ASP B O 1
ATOM 1753 N N . LYS B 1 17 ? 59.776 18.641 52.254 1.00 19.22 17 LYS B N 1
ATOM 1754 C CA . LYS B 1 17 ? 59.195 19.793 52.942 1.00 24.23 17 LYS B CA 1
ATOM 1755 C C . LYS B 1 17 ? 57.684 19.650 53.051 1.00 21.92 17 LYS B C 1
ATOM 1756 O O . LYS B 1 17 ? 57.090 19.927 54.093 1.00 26.74 17 LYS B O 1
ATOM 1762 N N . ILE B 1 18 ? 57.056 19.229 51.961 1.00 18.54 18 ILE B N 1
ATOM 1763 C CA . ILE B 1 18 ? 55.612 19.077 51.967 1.00 24.74 18 ILE B CA 1
ATOM 1764 C C . ILE B 1 18 ? 55.236 17.965 52.927 1.00 22.27 18 ILE B C 1
ATOM 1765 O O . ILE B 1 18 ? 54.299 18.111 53.711 1.00 25.39 18 ILE B O 1
ATOM 1770 N N . ILE B 1 19 ? 55.984 16.865 52.869 1.00 20.53 19 ILE B N 1
ATOM 1771 C CA . ILE B 1 19 ? 55.735 15.729 53.737 1.00 17.12 19 ILE B CA 1
ATOM 1772 C C . ILE B 1 19 ? 55.864 16.140 55.190 1.00 14.68 19 ILE B C 1
ATOM 1773 O O . ILE B 1 19 ? 55.056 15.737 56.028 1.00 8.42 19 ILE B O 1
ATOM 1778 N N . THR B 1 20 ? 56.872 16.955 55.484 1.00 13.88 20 THR B N 1
ATOM 1779 C CA . THR B 1 20 ? 57.079 17.427 56.851 1.00 21.49 20 THR B CA 1
ATOM 1780 C C . THR B 1 20 ? 55.906 18.308 57.268 1.00 21.42 20 THR B C 1
ATOM 1781 O O . THR B 1 20 ? 55.379 18.178 58.375 1.00 24.11 20 THR B O 1
ATOM 1785 N N . ALA B 1 21 ? 55.483 19.188 56.366 1.00 15.78 21 ALA B N 1
ATOM 1786 C CA . ALA B 1 21 ? 54.367 20.082 56.650 1.00 12.79 21 ALA B CA 1
ATOM 1787 C C . ALA B 1 21 ? 53.083 19.295 56.911 1.00 17.08 21 ALA B C 1
ATOM 1788 O O . ALA B 1 21 ? 52.299 19.660 57.793 1.00 22.06 21 ALA B O 1
ATOM 1790 N N . LEU B 1 22 ? 52.859 18.222 56.149 1.00 20.24 22 LEU B N 1
ATOM 1791 C CA . LEU B 1 22 ? 51.660 17.407 56.346 1.00 12.45 22 LEU B CA 1
ATOM 1792 C C . LEU B 1 22 ? 51.684 16.809 57.758 1.00 13.10 22 LEU B C 1
ATOM 1793 O O . LEU B 1 22 ? 50.675 16.838 58.477 1.00 9.53 22 LEU B O 1
ATOM 1798 N N . PHE B 1 23 ? 52.834 16.279 58.165 1.00 12.40 23 PHE B N 1
ATOM 1799 C CA . PHE B 1 23 ? 52.950 15.711 59.508 1.00 11.06 23 PHE B CA 1
ATOM 1800 C C . PHE B 1 23 ? 52.727 16.803 60.548 1.00 13.70 23 PHE B C 1
ATOM 1801 O O . PHE B 1 23 ? 52.080 16.582 61.569 1.00 9.28 23 PHE B O 1
ATOM 1809 N N . GLU B 1 24 ? 53.261 17.990 60.282 1.00 10.17 24 GLU B N 1
ATOM 1810 C CA . GLU B 1 24 ? 53.085 19.091 61.211 1.00 16.52 24 GLU B CA 1
ATOM 1811 C C . GLU B 1 24 ? 51.590 19.383 61.381 1.00 19.14 24 GLU B C 1
ATOM 1812 O O . GLU B 1 24 ? 51.152 19.815 62.452 1.00 18.92 24 GLU B O 1
ATOM 1818 N N . GLU B 1 25 ? 50.808 19.119 60.334 1.00 20.85 25 GLU B N 1
ATOM 1819 C CA . GLU B 1 25 ? 49.366 19.331 60.380 1.00 21.22 25 GLU B CA 1
ATOM 1820 C C . GLU B 1 25 ? 48.615 18.199 61.076 1.00 24.45 25 GLU B C 1
ATOM 1821 O O . GLU B 1 25 ? 47.396 18.269 61.253 1.00 29.82 25 GLU B O 1
ATOM 1827 N N . GLY B 1 26 ? 49.338 17.151 61.453 1.00 28.65 26 GLY B N 1
ATOM 1828 C CA . GLY B 1 26 ? 48.707 16.041 62.140 1.00 23.29 26 GLY B CA 1
ATOM 1829 C C . GLY B 1 26 ? 48.446 14.793 61.315 1.00 24.16 26 GLY B C 1
ATOM 1830 O O . GLY B 1 26 ? 47.579 13.994 61.675 1.00 21.80 26 GLY B O 1
ATOM 1831 N N . LEU B 1 27 ? 49.179 14.616 60.218 1.00 16.58 27 LEU B N 1
ATOM 1832 C CA . LEU B 1 27 ? 49.007 13.437 59.373 1.00 15.82 27 LEU B CA 1
ATOM 1833 C C . LEU B 1 27 ? 49.302 12.193 60.211 1.00 17.95 27 LEU B C 1
ATOM 1834 O O . LEU B 1 27 ? 50.422 12.007 60.674 1.00 16.11 27 LEU B O 1
ATOM 1839 N N . ASP B 1 28 ? 48.293 11.353 60.411 1.00 14.47 28 ASP B N 1
ATOM 1840 C CA . ASP B 1 28 ? 48.450 10.142 61.204 1.00 20.82 28 ASP B CA 1
ATOM 1841 C C . ASP B 1 28 ? 49.489 9.177 60.636 1.00 14.22 28 ASP B C 1
ATOM 1842 O O . ASP B 1 28 ? 50.460 8.834 61.303 1.00 8.05 28 ASP B O 1
ATOM 1847 N N . ILE B 1 29 ? 49.279 8.747 59.395 1.00 15.33 29 ILE B N 1
ATOM 1848 C CA . ILE B 1 29 ? 50.165 7.779 58.749 1.00 6.59 29 ILE B CA 1
ATOM 1849 C C . ILE B 1 29 ? 50.512 8.140 57.314 1.00 6.99 29 ILE B C 1
ATOM 1850 O O . ILE B 1 29 ? 49.661 8.604 56.557 1.00 5.76 29 ILE B O 1
ATOM 1855 N N . LEU B 1 30 ? 51.769 7.915 56.948 1.00 5.92 30 LEU B N 1
ATOM 1856 C CA . LEU B 1 30 ? 52.242 8.164 55.592 1.00 4.71 30 LEU B CA 1
ATOM 1857 C C . LEU B 1 30 ? 52.761 6.833 55.052 1.00 9.21 30 LEU B C 1
ATOM 1858 O O . LEU B 1 30 ? 53.482 6.108 55.748 1.00 2.67 30 LEU B O 1
ATOM 1863 N N . HIS B 1 31 ? 52.379 6.511 53.817 1.00 15.20 31 HIS B N 1
ATOM 1864 C CA . HIS B 1 31 ? 52.826 5.283 53.160 1.00 8.07 31 HIS B CA 1
ATOM 1865 C C . HIS B 1 31 ? 53.813 5.671 52.076 1.00 6.94 31 HIS B C 1
ATOM 1866 O O . HIS B 1 31 ? 53.453 6.340 51.108 1.00 8.78 31 HIS B O 1
ATOM 1873 N N . LEU B 1 32 ? 55.069 5.279 52.257 1.00 11.38 32 LEU B N 1
ATOM 1874 C CA . LEU B 1 32 ? 56.111 5.596 51.282 1.00 15.53 32 LEU B CA 1
ATOM 1875 C C . LEU B 1 32 ? 56.141 4.520 50.186 1.00 12.72 32 LEU B C 1
ATOM 1876 O O . LEU B 1 32 ? 56.658 3.426 50.394 1.00 17.72 32 LEU B O 1
ATOM 1881 N N . ARG B 1 33 ? 55.577 4.846 49.027 1.00 13.86 33 ARG B N 1
ATOM 1882 C CA . ARG B 1 33 ? 55.520 3.936 47.886 1.00 18.14 33 ARG B CA 1
ATOM 1883 C C . ARG B 1 33 ? 56.201 4.574 46.663 1.00 17.28 33 ARG B C 1
ATOM 1884 O O . ARG B 1 33 ? 55.687 5.523 46.081 1.00 12.14 33 ARG B O 1
ATOM 1892 N N . LYS B 1 34 ? 57.370 4.048 46.302 1.00 20.28 34 LYS B N 1
ATOM 1893 C CA . LYS B 1 34 ? 58.156 4.534 45.165 1.00 23.87 34 LYS B CA 1
ATOM 1894 C C . LYS B 1 34 ? 58.668 3.320 44.417 1.00 16.48 34 LYS B C 1
ATOM 1895 O O . LYS B 1 34 ? 59.858 3.032 44.445 1.00 15.20 34 LYS B O 1
ATOM 1901 N N . PRO B 1 35 ? 57.775 2.596 43.734 1.00 19.44 35 PRO B N 1
ATOM 1902 C CA . PRO B 1 35 ? 58.152 1.391 42.982 1.00 19.09 35 PRO B CA 1
ATOM 1903 C C . PRO B 1 35 ? 59.366 1.543 42.050 1.00 19.00 35 PRO B C 1
ATOM 1904 O O . PRO B 1 35 ? 59.737 2.650 41.669 1.00 12.10 35 PRO B O 1
ATOM 1908 N N . GLU B 1 36 ? 59.982 0.417 41.692 1.00 26.95 36 GLU B N 1
ATOM 1909 C CA . GLU B 1 36 ? 61.145 0.415 40.794 1.00 29.43 36 GLU B CA 1
ATOM 1910 C C . GLU B 1 36 ? 62.050 1.650 40.982 1.00 26.73 36 GLU B C 1
ATOM 1911 O O . GLU B 1 36 ? 62.308 2.391 40.030 1.00 21.05 36 GLU B O 1
ATOM 1917 N N . THR B 1 37 ? 62.535 1.876 42.197 1.00 22.87 37 THR B N 1
ATOM 1918 C CA . THR B 1 37 ? 63.406 3.020 42.414 1.00 26.09 37 THR B CA 1
ATOM 1919 C C . THR B 1 37 ? 64.607 2.705 43.301 1.00 22.02 37 THR B C 1
ATOM 1920 O O . THR B 1 37 ? 64.537 1.878 44.199 1.00 19.62 37 THR B O 1
ATOM 1924 N N . PRO B 1 38 ? 65.743 3.361 43.044 1.00 27.16 38 PRO B N 1
ATOM 1925 C CA . PRO B 1 38 ? 66.947 3.128 43.852 1.00 25.73 38 PRO B CA 1
ATOM 1926 C C . PRO B 1 38 ? 66.724 3.421 45.346 1.00 25.57 38 PRO B C 1
ATOM 1927 O O . PRO B 1 38 ? 66.346 4.532 45.732 1.00 17.88 38 PRO B O 1
ATOM 1931 N N . ALA B 1 39 ? 66.978 2.422 46.181 1.00 16.83 39 ALA B N 1
ATOM 1932 C CA . ALA B 1 39 ? 66.804 2.570 47.618 1.00 18.75 39 ALA B CA 1
ATOM 1933 C C . ALA B 1 39 ? 67.316 3.907 48.173 1.00 23.38 39 ALA B C 1
ATOM 1934 O O . ALA B 1 39 ? 66.604 4.596 48.908 1.00 23.33 39 ALA B O 1
ATOM 1944 N N . TYR B 1 41 ? 67.373 6.757 47.142 1.00 20.28 41 TYR B N 1
ATOM 1945 C CA . TYR B 1 41 ? 66.513 7.912 46.972 1.00 16.96 41 TYR B CA 1
ATOM 1946 C C . TYR B 1 41 ? 65.602 7.979 48.179 1.00 17.16 41 TYR B C 1
ATOM 1947 O O . TYR B 1 41 ? 65.268 9.059 48.664 1.00 12.05 41 TYR B O 1
ATOM 1956 N N . SER B 1 42 ? 65.233 6.806 48.679 1.00 11.58 42 SER B N 1
ATOM 1957 C CA . SER B 1 42 ? 64.388 6.702 49.860 1.00 11.92 42 SER B CA 1
ATOM 1958 C C . SER B 1 42 ? 65.174 7.066 51.110 1.00 11.77 42 SER B C 1
ATOM 1959 O O . SER B 1 42 ? 64.644 7.713 52.019 1.00 17.70 42 SER B O 1
ATOM 1962 N N . GLU B 1 43 ? 66.437 6.646 51.162 1.00 12.42 43 GLU B N 1
ATOM 1963 C CA . GLU B 1 43 ? 67.284 6.936 52.324 1.00 12.00 43 GLU B CA 1
ATOM 1964 C C . GLU B 1 43 ? 67.449 8.446 52.463 1.00 13.36 43 GLU B C 1
ATOM 1965 O O . GLU B 1 43 ? 67.343 8.995 53.563 1.00 18.39 43 GLU B O 1
ATOM 1971 N N . ARG B 1 44 ? 67.698 9.114 51.342 1.00 20.31 44 ARG B N 1
ATOM 1972 C CA . ARG B 1 44 ? 67.871 10.558 51.360 1.00 18.80 44 ARG B CA 1
ATOM 1973 C C . ARG B 1 44 ? 66.578 11.220 51.850 1.00 20.98 44 ARG B C 1
ATOM 1974 O O . ARG B 1 44 ? 66.599 11.994 52.809 1.00 23.66 44 ARG B O 1
ATOM 1982 N N . LEU B 1 45 ? 65.453 10.892 51.216 1.00 10.55 45 LEU B N 1
ATOM 1983 C CA . LEU B 1 45 ? 64.175 11.470 51.615 1.00 8.49 45 LEU B CA 1
ATOM 1984 C C . LEU B 1 45 ? 63.931 11.314 53.123 1.00 20.45 45 LEU B C 1
ATOM 1985 O O . LEU B 1 45 ? 63.727 12.309 53.832 1.00 12.46 45 LEU B O 1
ATOM 1990 N N . LEU B 1 46 ? 63.964 10.073 53.613 1.00 16.57 46 LEU B N 1
ATOM 1991 C CA . LEU B 1 46 ? 63.740 9.797 55.038 1.00 21.20 46 LEU B CA 1
ATOM 1992 C C . LEU B 1 46 ? 64.709 10.568 55.938 1.00 16.61 46 LEU B C 1
ATOM 1993 O O . LEU B 1 46 ? 64.333 11.028 57.020 1.00 18.03 46 LEU B O 1
ATOM 1998 N N . THR B 1 47 ? 65.956 10.695 55.495 1.00 20.22 47 THR B N 1
ATOM 1999 C CA . THR B 1 47 ? 66.954 11.425 56.266 1.00 20.98 47 THR B CA 1
ATOM 2000 C C . THR B 1 47 ? 66.565 12.900 56.315 1.00 20.38 47 THR B C 1
ATOM 2001 O O . THR B 1 47 ? 66.833 13.587 57.297 1.00 19.43 47 THR B O 1
ATOM 2005 N N . LEU B 1 48 ? 65.912 13.375 55.259 1.00 20.64 48 LEU B N 1
ATOM 2006 C CA . LEU B 1 48 ? 65.488 14.769 55.194 1.00 28.95 48 LEU B CA 1
ATOM 2007 C C . LEU B 1 48 ? 64.324 15.085 56.138 1.00 22.08 48 LEU B C 1
ATOM 2008 O O . LEU B 1 48 ? 64.277 16.159 56.728 1.00 35.24 48 LEU B O 1
ATOM 2013 N N . ILE B 1 49 ? 63.394 14.152 56.290 1.00 23.34 49 ILE B N 1
ATOM 2014 C CA . ILE B 1 49 ? 62.255 14.368 57.162 1.00 19.67 49 ILE B CA 1
ATOM 2015 C C . ILE B 1 49 ? 62.609 14.023 58.617 1.00 22.96 49 ILE B C 1
ATOM 2016 O O . ILE B 1 49 ? 63.257 13.010 58.888 1.00 24.12 49 ILE B O 1
ATOM 2021 N N . PRO B 1 50 ? 62.197 14.878 59.576 1.00 25.13 50 PRO B N 1
ATOM 2022 C CA . PRO B 1 50 ? 62.449 14.714 61.018 1.00 27.64 50 PRO B CA 1
ATOM 2023 C C . PRO B 1 50 ? 62.203 13.323 61.576 1.00 19.72 50 PRO B C 1
ATOM 2024 O O . PRO B 1 50 ? 61.154 12.732 61.345 1.00 25.48 50 PRO B O 1
ATOM 2028 N N . GLU B 1 51 ? 63.187 12.815 62.317 1.00 28.96 51 GLU B N 1
ATOM 2029 C CA . GLU B 1 51 ? 63.113 11.480 62.910 1.00 28.14 51 GLU B CA 1
ATOM 2030 C C . GLU B 1 51 ? 61.888 11.263 63.793 1.00 25.95 51 GLU B C 1
ATOM 2031 O O . GLU B 1 51 ? 61.464 10.125 63.996 1.00 28.04 51 GLU B O 1
ATOM 2037 N N . LYS B 1 52 ? 61.311 12.336 64.319 1.00 23.14 52 LYS B N 1
ATOM 2038 C CA . LYS B 1 52 ? 60.143 12.170 65.170 1.00 29.14 52 LYS B CA 1
ATOM 2039 C C . LYS B 1 52 ? 58.926 11.684 64.384 1.00 26.65 52 LYS B C 1
ATOM 2040 O O . LYS B 1 52 ? 57.960 11.180 64.961 1.00 22.52 52 LYS B O 1
ATOM 2046 N N . TYR B 1 53 ? 58.986 11.821 63.065 1.00 16.43 53 TYR B N 1
ATOM 2047 C CA . TYR B 1 53 ? 57.885 11.404 62.207 1.00 17.37 53 TYR B CA 1
ATOM 2048 C C . TYR B 1 53 ? 58.118 10.049 61.553 1.00 16.64 53 TYR B C 1
ATOM 2049 O O . TYR B 1 53 ? 57.233 9.509 60.883 1.00 17.90 53 TYR B O 1
ATOM 2058 N N . HIS B 1 54 ? 59.309 9.493 61.741 1.00 16.47 54 HIS B N 1
ATOM 2059 C CA . HIS B 1 54 ? 59.617 8.206 61.139 1.00 13.49 54 HIS B CA 1
ATOM 2060 C C . HIS B 1 54 ? 58.677 7.136 61.646 1.00 14.99 54 HIS B C 1
ATOM 2061 O O . HIS B 1 54 ? 58.264 6.260 60.882 1.00 9.45 54 HIS B O 1
ATOM 2068 N N . ARG B 1 55 ? 58.322 7.208 62.926 1.00 2.47 55 ARG B N 1
ATOM 2069 C CA . ARG B 1 55 ? 57.410 6.219 63.501 1.00 10.78 55 ARG B CA 1
ATOM 2070 C C . ARG B 1 55 ? 56.027 6.268 62.843 1.00 14.12 55 ARG B C 1
ATOM 2071 O O . ARG B 1 55 ? 55.178 5.445 63.158 1.00 21.93 55 ARG B O 1
ATOM 2079 N N . ARG B 1 56 ? 55.792 7.221 61.940 1.00 13.11 56 ARG B N 1
ATOM 2080 C CA . ARG B 1 56 ? 54.487 7.313 61.266 1.00 18.28 56 ARG B CA 1
ATOM 2081 C C . ARG B 1 56 ? 54.573 6.980 59.782 1.00 13.48 56 ARG B C 1
ATOM 2082 O O . ARG B 1 56 ? 53.674 7.305 59.000 1.00 13.68 56 ARG B O 1
ATOM 2090 N N . ILE B 1 57 ? 55.652 6.308 59.402 1.00 4.48 57 ILE B N 1
ATOM 2091 C CA . ILE B 1 57 ? 55.864 5.952 58.011 1.00 7.17 57 ILE B CA 1
ATOM 2092 C C . ILE B 1 57 ? 55.818 4.449 57.759 1.00 8.37 57 ILE B C 1
ATOM 2093 O O . ILE B 1 57 ? 56.337 3.653 58.539 1.00 9.53 57 ILE B O 1
ATOM 2098 N N . VAL B 1 58 ? 55.170 4.068 56.667 1.00 7.93 58 VAL B N 1
ATOM 2099 C CA . VAL B 1 58 ? 55.088 2.669 56.290 1.00 12.94 58 VAL B CA 1
ATOM 2100 C C . VAL B 1 58 ? 55.672 2.562 54.887 1.00 12.88 58 VAL B C 1
ATOM 2101 O O . VAL B 1 58 ? 55.258 3.277 53.977 1.00 10.29 58 VAL B O 1
ATOM 2105 N N . THR B 1 59 ? 56.652 1.681 54.729 1.00 10.55 59 THR B N 1
ATOM 2106 C CA . THR B 1 59 ? 57.319 1.517 53.449 1.00 5.11 59 THR B CA 1
ATOM 2107 C C . THR B 1 59 ? 56.796 0.375 52.594 1.00 6.65 59 THR B C 1
ATOM 2108 O O . THR B 1 59 ? 56.554 -0.721 53.090 1.00 1.00 59 THR B O 1
ATOM 2112 N N . HIS B 1 60 ? 56.610 0.653 51.305 1.00 11.31 60 HIS B N 1
ATOM 2113 C CA . HIS B 1 60 ? 56.143 -0.356 50.353 1.00 12.11 60 HIS B CA 1
ATOM 2114 C C . HIS B 1 60 ? 57.301 -1.079 49.668 1.00 10.42 60 HIS B C 1
ATOM 2115 O O . HIS B 1 60 ? 57.077 -2.101 49.021 1.00 8.72 60 HIS B O 1
ATOM 2122 N N . GLU B 1 61 ? 58.523 -0.546 49.797 1.00 10.54 61 GLU B N 1
ATOM 2123 C CA . GLU B 1 61 ? 59.718 -1.165 49.191 1.00 11.56 61 GLU B CA 1
ATOM 2124 C C . GLU B 1 61 ? 60.925 -1.108 50.124 1.00 14.01 61 GLU B C 1
ATOM 2125 O O . GLU B 1 61 ? 60.902 -0.396 51.129 1.00 11.05 61 GLU B O 1
ATOM 2131 N N . HIS B 1 62 ? 61.973 -1.862 49.783 1.00 12.85 62 HIS B N 1
ATOM 2132 C CA . HIS B 1 62 ? 63.197 -1.901 50.576 1.00 1.00 62 HIS B CA 1
ATOM 2133 C C . HIS B 1 62 ? 62.832 -1.987 52.061 1.00 5.18 62 HIS B C 1
ATOM 2134 O O . HIS B 1 62 ? 63.012 -1.032 52.824 1.00 6.70 62 HIS B O 1
ATOM 2141 N N . PHE B 1 63 ? 62.299 -3.137 52.465 1.00 2.44 63 PHE B N 1
ATOM 2142 C CA . PHE B 1 63 ? 61.876 -3.346 53.850 1.00 10.62 63 PHE B CA 1
ATOM 2143 C C . PHE B 1 63 ? 62.983 -3.166 54.909 1.00 13.50 63 PHE B C 1
ATOM 2144 O O . PHE B 1 63 ? 62.679 -2.927 56.081 1.00 17.25 63 PHE B O 1
ATOM 2152 N N . TYR B 1 64 ? 64.254 -3.259 54.513 1.00 9.52 64 TYR B N 1
ATOM 2153 C CA . TYR B 1 64 ? 65.346 -3.079 55.477 1.00 9.91 64 TYR B CA 1
ATOM 2154 C C . TYR B 1 64 ? 65.269 -1.686 56.095 1.00 10.69 64 TYR B C 1
ATOM 2155 O O . TYR B 1 64 ? 65.742 -1.470 57.201 1.00 10.21 64 TYR B O 1
ATOM 2164 N N . LEU B 1 65 ? 64.683 -0.746 55.363 1.00 11.21 65 LEU B N 1
ATOM 2165 C CA . LEU B 1 65 ? 64.548 0.623 55.839 1.00 14.98 65 LEU B CA 1
ATOM 2166 C C . LEU B 1 65 ? 63.693 0.734 57.098 1.00 19.45 65 LEU B C 1
ATOM 2167 O O . LEU B 1 65 ? 63.828 1.689 57.863 1.00 12.73 65 LEU B O 1
ATOM 2172 N N . LYS B 1 66 ? 62.796 -0.224 57.308 1.00 18.77 66 LYS B N 1
ATOM 2173 C CA . LYS B 1 66 ? 61.939 -0.173 58.484 1.00 16.01 66 LYS B CA 1
ATOM 2174 C C . LYS B 1 66 ? 62.768 -0.125 59.775 1.00 16.04 66 LYS B C 1
ATOM 2175 O O . LYS B 1 66 ? 62.612 0.806 60.574 1.00 4.52 66 LYS B O 1
ATOM 2181 N N . GLU B 1 67 ? 63.658 -1.098 59.980 1.00 12.16 67 GLU B N 1
ATOM 2182 C CA . GLU B 1 67 ? 64.490 -1.099 61.194 1.00 16.46 67 GLU B CA 1
ATOM 2183 C C . GLU B 1 67 ? 65.648 -0.112 61.089 1.00 19.08 67 GLU B C 1
ATOM 2184 O O . GLU B 1 67 ? 66.061 0.480 62.085 1.00 13.42 67 GLU B O 1
ATOM 2190 N N . GLU B 1 68 ? 66.148 0.096 59.875 1.00 12.68 68 GLU B N 1
ATOM 2191 C CA . GLU B 1 68 ? 67.263 1.017 59.680 1.00 17.01 68 GLU B CA 1
ATOM 2192 C C . GLU B 1 68 ? 66.930 2.494 59.944 1.00 19.88 68 GLU B C 1
ATOM 2193 O O . GLU B 1 68 ? 67.808 3.269 60.334 1.00 16.26 68 GLU B O 1
ATOM 2199 N N . PHE B 1 69 ? 65.671 2.880 59.727 1.00 24.21 69 PHE B N 1
ATOM 2200 C CA . PHE B 1 69 ? 65.226 4.266 59.932 1.00 16.08 69 PHE B CA 1
ATOM 2201 C C . PHE B 1 69 ? 64.103 4.388 60.960 1.00 14.77 69 PHE B C 1
ATOM 2202 O O . PHE B 1 69 ? 63.503 5.451 61.104 1.00 14.96 69 PHE B O 1
ATOM 2210 N N . ASN B 1 70 ? 63.823 3.296 61.667 1.00 11.39 70 ASN B N 1
ATOM 2211 C CA . ASN B 1 70 ? 62.780 3.293 62.687 1.00 14.14 70 ASN B CA 1
ATOM 2212 C C . ASN B 1 70 ? 61.403 3.695 62.118 1.00 10.21 70 ASN B C 1
ATOM 2213 O O . ASN B 1 70 ? 60.692 4.529 62.677 1.00 7.48 70 ASN B O 1
ATOM 2218 N N . LEU B 1 71 ? 61.035 3.094 60.997 1.00 2.77 71 LEU B N 1
ATOM 2219 C CA . LEU B 1 71 ? 59.754 3.385 60.389 1.00 5.16 71 LEU B CA 1
ATOM 2220 C C . LEU B 1 71 ? 58.700 2.608 61.165 1.00 11.06 71 LEU B C 1
ATOM 2221 O O . LEU B 1 71 ? 59.031 1.751 61.988 1.00 16.63 71 LEU B O 1
ATOM 2234 N N . GLY B 1 73 ? 56.289 0.553 59.893 1.00 6.46 73 GLY B N 1
ATOM 2235 C CA . GLY B 1 73 ? 56.092 -0.794 59.403 1.00 5.23 73 GLY B CA 1
ATOM 2236 C C . GLY B 1 73 ? 56.292 -0.879 57.910 1.00 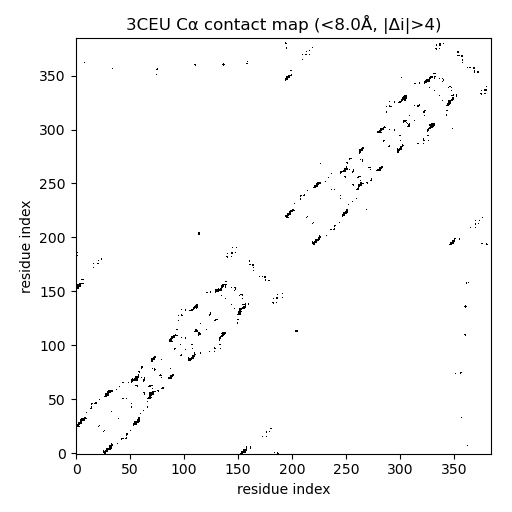11.11 73 GLY B C 1
ATOM 2237 O O . GLY B 1 73 ? 56.804 0.044 57.261 1.00 7.49 73 GLY B O 1
ATOM 2238 N N . ILE B 1 74 ? 55.875 -2.004 57.359 1.00 7.45 74 ILE B N 1
ATOM 2239 C CA . ILE B 1 74 ? 56.016 -2.239 55.946 1.00 3.58 74 ILE B CA 1
ATOM 2240 C C . ILE B 1 74 ? 54.662 -2.655 55.405 1.00 5.28 74 ILE B C 1
ATOM 2241 O O . ILE B 1 74 ? 53.808 -3.143 56.144 1.00 5.66 74 ILE B O 1
ATOM 2246 N N . HIS B 1 75 ? 54.477 -2.452 54.107 1.00 10.88 75 HIS B N 1
ATOM 2247 C CA . HIS B 1 75 ? 53.226 -2.784 53.454 1.00 7.85 75 HIS B CA 1
ATOM 2248 C C . HIS B 1 75 ? 53.510 -3.735 52.312 1.00 9.45 75 HIS B C 1
ATOM 2249 O O . HIS B 1 75 ? 54.161 -3.363 51.325 1.00 10.07 75 HIS B O 1
ATOM 2256 N N . LEU B 1 76 ? 53.024 -4.968 52.441 1.00 14.32 76 LEU B N 1
ATOM 2257 C CA . LEU B 1 76 ? 53.255 -5.995 51.414 1.00 10.48 76 LEU B CA 1
ATOM 2258 C C . LEU B 1 76 ? 52.507 -5.720 50.108 1.00 11.73 76 LEU B C 1
ATOM 2259 O O . LEU B 1 76 ? 51.370 -5.259 50.109 1.00 14.59 76 LEU B O 1
ATOM 2264 N N . ASN B 1 77 ? 53.151 -6.018 48.986 1.00 18.83 77 ASN B N 1
ATOM 2265 C CA . ASN B 1 77 ? 52.541 -5.781 47.682 1.00 13.35 77 ASN B CA 1
ATOM 2266 C C . ASN B 1 77 ? 53.140 -6.699 46.618 1.00 21.78 77 ASN B C 1
ATOM 2267 O O . ASN B 1 77 ? 54.091 -7.441 46.882 1.00 18.84 77 ASN B O 1
ATOM 2272 N N . ALA B 1 78 ? 52.594 -6.632 45.408 1.00 16.55 78 ALA B N 1
ATOM 2273 C CA . ALA B 1 78 ? 53.076 -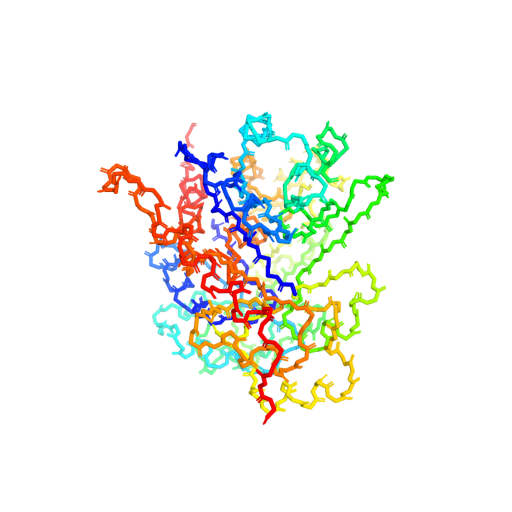7.474 44.324 1.00 21.25 78 ALA B CA 1
ATOM 2274 C C . ALA B 1 78 ? 54.600 -7.459 44.196 1.00 18.54 78 ALA B C 1
ATOM 2275 O O . ALA B 1 78 ? 55.237 -8.507 44.251 1.00 22.61 78 ALA B O 1
ATOM 2277 N N . ARG B 1 79 ? 55.185 -6.277 44.039 1.00 13.40 79 ARG B N 1
ATOM 2278 C CA . ARG B 1 79 ? 56.636 -6.162 43.894 1.00 19.14 79 ARG B CA 1
ATOM 2279 C C . ARG B 1 79 ? 57.454 -6.613 45.101 1.00 19.07 79 ARG B C 1
ATOM 2280 O O . ARG B 1 79 ? 58.638 -6.934 44.967 1.00 16.71 79 ARG B O 1
ATOM 2288 N N . ASN B 1 80 ? 56.821 -6.623 46.273 1.00 18.10 80 ASN B N 1
ATOM 2289 C CA . ASN B 1 80 ? 57.463 -7.020 47.532 1.00 12.55 80 ASN B CA 1
ATOM 2290 C C . ASN B 1 80 ? 56.406 -7.723 48.394 1.00 19.42 80 ASN B C 1
ATOM 2291 O O . ASN B 1 80 ? 55.881 -7.142 49.345 1.00 14.03 80 ASN B O 1
ATOM 2296 N N . PRO B 1 81 ? 56.093 -8.987 48.073 1.00 16.78 81 PRO B N 1
ATOM 2297 C CA . PRO B 1 81 ? 55.097 -9.815 48.766 1.00 18.55 81 PRO B CA 1
ATOM 2298 C C . PRO B 1 81 ? 55.419 -10.431 50.126 1.00 22.38 81 PRO B C 1
ATOM 2299 O O . PRO B 1 81 ? 54.506 -10.825 50.849 1.00 22.99 81 PRO B O 1
ATOM 2303 N N . SER B 1 82 ? 56.691 -10.520 50.490 1.00 18.81 82 SER B N 1
ATOM 2304 C CA . SER B 1 82 ? 57.018 -11.129 51.766 1.00 20.68 82 SER B CA 1
ATOM 2305 C C . SER B 1 82 ? 57.893 -10.265 52.652 1.00 21.13 82 SER B C 1
ATOM 2306 O O . SER B 1 82 ? 58.755 -9.534 52.171 1.00 17.03 82 SER B O 1
ATOM 2309 N N . GLU B 1 83 ? 57.659 -10.359 53.957 1.00 21.93 83 GLU B N 1
ATOM 2310 C CA . GLU B 1 83 ? 58.431 -9.602 54.929 1.00 27.25 83 GLU B CA 1
ATOM 2311 C C . GLU B 1 83 ? 59.805 -10.246 55.078 1.00 28.70 83 GLU B C 1
ATOM 2312 O O . GLU B 1 83 ? 59.945 -11.464 54.953 1.00 27.14 83 GLU B O 1
ATOM 2318 N N . PRO B 1 84 ? 60.840 -9.433 55.341 1.00 27.97 84 PRO B N 1
ATOM 2319 C CA . PRO B 1 84 ? 62.196 -9.970 55.497 1.00 32.49 84 PRO B CA 1
ATOM 2320 C C . PRO B 1 84 ? 62.246 -11.167 56.448 1.00 29.90 84 PRO B C 1
ATOM 2321 O O . PRO B 1 84 ? 61.491 -11.231 57.419 1.00 35.28 84 PRO B O 1
ATOM 2325 N N . HIS B 1 85 ? 63.135 -12.109 56.133 1.00 31.55 85 HIS B N 1
ATOM 2326 C CA . HIS B 1 85 ? 63.319 -13.347 56.889 1.00 32.28 85 HIS B CA 1
ATOM 2327 C C . HIS B 1 85 ? 62.940 -13.280 58.362 1.00 35.10 85 HIS B C 1
ATOM 2328 O O . HIS B 1 85 ? 61.974 -13.912 58.789 1.00 40.62 85 HIS B O 1
ATOM 2335 N N . ASP B 1 86 ? 63.692 -12.533 59.155 1.00 33.93 86 ASP B N 1
ATOM 2336 C CA . ASP B 1 86 ? 63.348 -12.460 60.558 1.00 40.71 86 ASP B CA 1
ATOM 2337 C C . ASP B 1 86 ? 62.813 -11.088 60.904 1.00 38.53 86 ASP B C 1
ATOM 2338 O O . ASP B 1 86 ? 63.448 -10.323 61.625 1.00 35.93 86 ASP B O 1
ATOM 2343 N N . TYR B 1 87 ? 61.633 -10.779 60.382 1.00 38.53 87 TYR B N 1
ATOM 2344 C CA . TYR B 1 87 ? 61.009 -9.495 60.648 1.00 32.97 87 TYR B CA 1
ATOM 2345 C C . TYR B 1 87 ? 59.920 -9.627 61.693 1.00 36.24 87 TYR B C 1
ATOM 2346 O O . TYR B 1 87 ? 59.148 -10.579 61.687 1.00 36.77 87 TYR B O 1
ATOM 2355 N N . ALA B 1 88 ? 59.859 -8.665 62.594 1.00 35.01 88 ALA B N 1
ATOM 2356 C CA . ALA B 1 88 ? 58.829 -8.683 63.606 1.00 34.14 88 ALA B CA 1
ATOM 2357 C C . ALA B 1 88 ? 58.415 -7.243 63.802 1.00 30.18 88 ALA B C 1
ATOM 2358 O O . ALA B 1 88 ? 59.154 -6.440 64.376 1.00 35.37 88 ALA B O 1
ATOM 2360 N N . GLY B 1 89 ? 57.240 -6.910 63.289 1.00 29.01 89 GLY B N 1
ATOM 2361 C CA . GLY B 1 89 ? 56.757 -5.552 63.418 1.00 25.21 89 GLY B CA 1
ATOM 2362 C C . GLY B 1 89 ? 55.469 -5.312 62.658 1.00 18.75 89 GLY B C 1
ATOM 2363 O O . GLY B 1 89 ? 54.882 -6.233 62.095 1.00 15.58 89 GLY B O 1
ATOM 2364 N N . HIS B 1 90 ? 55.037 -4.058 62.653 1.00 11.21 90 HIS B N 1
ATOM 2365 C CA . HIS B 1 90 ? 53.819 -3.650 61.987 1.00 14.48 90 HIS B CA 1
ATOM 2366 C C . HIS B 1 90 ? 53.871 -4.061 60.515 1.00 16.70 90 HIS B C 1
ATOM 2367 O O . HIS B 1 90 ? 54.837 -3.771 59.801 1.00 17.45 90 HIS B O 1
ATOM 2374 N N . VAL B 1 91 ? 52.847 -4.769 60.066 1.00 14.40 91 VAL B N 1
ATOM 2375 C CA . VAL B 1 91 ? 52.788 -5.170 58.674 1.00 10.77 91 VAL B CA 1
ATOM 2376 C C . VAL B 1 91 ? 51.347 -5.014 58.227 1.00 14.04 91 VAL B C 1
ATOM 2377 O O . VAL B 1 91 ? 50.419 -5.297 58.982 1.00 13.35 91 VAL B O 1
ATOM 2381 N N . SER B 1 92 ? 51.168 -4.531 57.011 1.00 4.72 92 SER B N 1
ATOM 2382 C CA . SER B 1 92 ? 49.839 -4.356 56.448 1.00 6.24 92 SER B CA 1
ATOM 2383 C C . SER B 1 92 ? 49.928 -4.838 55.016 1.00 6.89 92 SER B C 1
ATOM 2384 O O . SER B 1 92 ? 51.014 -5.192 54.561 1.00 4.80 92 SER B O 1
ATOM 2387 N N . CYS B 1 93 ? 48.790 -4.873 54.327 1.00 4.54 93 CYS B N 1
ATOM 2388 C CA . CYS B 1 93 ? 48.722 -5.281 52.916 1.00 4.96 93 CYS B CA 1
ATOM 2389 C C . CYS B 1 93 ? 47.444 -4.728 52.302 1.00 1.98 93 CYS B C 1
ATOM 2390 O O . CYS B 1 93 ? 46.693 -4.029 52.970 1.00 1.00 93 CYS B O 1
ATOM 2393 N N . SER B 1 94 ? 47.202 -5.053 51.034 1.00 8.50 94 SER B N 1
ATOM 2394 C CA . SER B 1 94 ? 46.020 -4.588 50.303 1.00 7.79 94 SER B CA 1
ATOM 2395 C C . SER B 1 94 ? 45.071 -5.712 49.886 1.00 8.84 94 SER B C 1
ATOM 2396 O O . SER B 1 94 ? 45.504 -6.722 49.335 1.00 10.97 94 SER B O 1
ATOM 2399 N N . CYS B 1 95 ? 43.778 -5.531 50.130 1.00 6.84 95 CYS B N 1
ATOM 2400 C CA . CYS B 1 95 ? 42.801 -6.540 49.739 1.00 11.19 95 CYS B CA 1
ATOM 2401 C C . CYS B 1 95 ? 41.888 -5.951 48.675 1.00 9.96 95 CYS B C 1
ATOM 2402 O O . CYS B 1 95 ? 41.670 -4.741 48.643 1.00 17.08 95 CYS B O 1
ATOM 2405 N N . HIS B 1 96 ? 41.358 -6.805 47.803 1.00 13.22 96 HIS B N 1
ATOM 2406 C CA . HIS B 1 96 ? 40.523 -6.341 46.704 1.00 9.49 96 HIS B CA 1
ATOM 2407 C C . HIS B 1 96 ? 39.142 -6.955 46.636 1.00 12.21 96 HIS B C 1
ATOM 2408 O O . HIS B 1 96 ? 38.496 -6.926 45.589 1.00 12.81 96 HIS B O 1
ATOM 2415 N N . SER B 1 97 ? 38.687 -7.513 47.750 1.00 15.18 97 SER B N 1
ATOM 2416 C CA . SER B 1 97 ? 37.351 -8.099 47.810 1.00 10.61 97 SER B CA 1
ATOM 2417 C C . SER B 1 97 ? 36.972 -8.330 49.254 1.00 17.92 97 SER B C 1
ATOM 2418 O O . SER B 1 97 ? 37.837 -8.476 50.129 1.00 17.58 97 SER B O 1
ATOM 2421 N N . VAL B 1 98 ? 35.670 -8.350 49.498 1.00 18.13 98 VAL B N 1
ATOM 2422 C CA . VAL B 1 98 ? 35.147 -8.589 50.828 1.00 7.75 98 VAL B CA 1
ATOM 2423 C C . VAL B 1 98 ? 35.690 -9.919 51.324 1.00 6.79 98 VAL B C 1
ATOM 2424 O O . VAL B 1 98 ? 36.075 -10.059 52.490 1.00 6.97 98 VAL B O 1
ATOM 2428 N N . GLU B 1 99 ? 35.719 -10.888 50.418 1.00 3.16 99 GLU B N 1
ATOM 2429 C CA . GLU B 1 99 ? 36.217 -12.216 50.727 1.00 10.24 99 GLU B CA 1
ATOM 2430 C C . GLU B 1 99 ? 37.679 -12.127 51.178 1.00 8.47 99 GLU B C 1
ATOM 2431 O O . GLU B 1 99 ? 38.048 -12.713 52.189 1.00 12.06 99 GLU B O 1
ATOM 2437 N N . GLU B 1 100 ? 38.502 -11.372 50.451 1.00 9.98 100 GLU B N 1
ATOM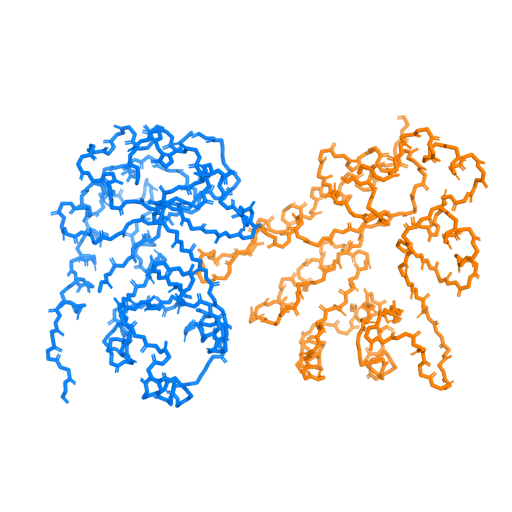 2438 C CA . GLU B 1 100 ? 39.912 -11.244 50.814 1.00 13.85 100 GLU B CA 1
ATOM 2439 C C . GLU B 1 100 ? 40.117 -10.648 52.198 1.00 15.34 100 GLU B C 1
ATOM 2440 O O . GLU B 1 100 ? 40.940 -11.130 52.967 1.00 18.18 100 GLU B O 1
ATOM 2446 N N . VAL B 1 101 ? 39.384 -9.586 52.511 1.00 15.52 101 VAL B N 1
ATOM 2447 C CA . VAL B 1 101 ? 39.521 -8.972 53.817 1.00 4.05 101 VAL B CA 1
ATOM 2448 C C . VAL B 1 101 ? 39.151 -9.975 54.886 1.00 8.98 101 VAL B C 1
ATOM 2449 O O . VAL B 1 101 ? 39.822 -10.086 55.916 1.00 19.45 101 VAL B O 1
ATOM 2453 N N . LYS B 1 102 ? 38.085 -10.721 54.643 1.00 9.05 102 LYS B N 1
ATOM 2454 C CA . LYS B 1 102 ? 37.634 -11.693 55.626 1.00 16.93 102 LYS B CA 1
ATOM 2455 C C . LYS B 1 102 ? 38.694 -12.722 56.024 1.00 16.70 102 LYS B C 1
ATOM 2456 O O . LYS B 1 102 ? 38.872 -12.989 57.209 1.00 16.90 102 LYS B O 1
ATOM 2462 N N . ASN B 1 103 ? 39.400 -13.299 55.055 1.00 19.73 103 ASN B N 1
ATOM 2463 C CA . ASN B 1 103 ? 40.423 -14.307 55.375 1.00 23.31 103 ASN B CA 1
ATOM 2464 C C . ASN B 1 103 ? 41.842 -13.745 55.416 1.00 21.36 103 ASN B C 1
ATOM 2465 O O . ASN B 1 103 ? 42.790 -14.485 55.157 1.00 38.38 103 ASN B O 1
ATOM 2470 N N . ARG B 1 104 ? 42.020 -12.478 55.764 1.00 19.66 104 ARG B N 1
ATOM 2471 C CA . ARG B 1 104 ? 43.367 -11.930 55.716 1.00 13.79 104 ARG B CA 1
ATOM 2472 C C . ARG B 1 104 ? 43.669 -10.887 56.782 1.00 18.01 104 ARG B C 1
ATOM 2473 O O . ARG B 1 104 ? 44.788 -10.802 57.295 1.00 26.83 104 ARG B O 1
ATOM 2481 N N . LYS B 1 105 ? 42.658 -10.096 57.109 1.00 22.54 105 LYS B N 1
ATOM 2482 C CA . LYS B 1 105 ? 42.781 -9.034 58.088 1.00 18.00 105 LYS B CA 1
ATOM 2483 C C . LYS B 1 105 ? 43.390 -9.448 59.412 1.00 13.52 105 LYS B C 1
ATOM 2484 O O . LYS B 1 105 ? 44.202 -8.719 59.969 1.00 14.71 105 LYS B O 1
ATOM 2490 N N . HIS B 1 106 ? 43.012 -10.613 59.917 1.00 17.70 106 HIS B N 1
ATOM 2491 C CA . HIS B 1 106 ? 43.522 -11.059 61.212 1.00 17.44 106 HIS B CA 1
ATOM 2492 C C . HIS B 1 106 ? 45.027 -11.256 61.232 1.00 19.63 106 HIS B C 1
ATOM 2493 O O . HIS B 1 106 ? 45.625 -11.371 62.293 1.00 19.30 106 HIS B O 1
ATOM 2500 N N . PHE B 1 107 ? 45.643 -11.284 60.060 1.00 24.07 107 PHE B N 1
ATOM 2501 C CA . PHE B 1 107 ? 47.079 -11.473 59.992 1.00 25.06 107 PHE B CA 1
ATOM 2502 C C . PHE B 1 107 ? 47.871 -10.168 59.908 1.00 26.70 107 PHE B C 1
ATOM 2503 O O . PHE B 1 107 ? 49.102 -10.188 59.890 1.00 28.00 107 PHE B O 1
ATOM 2511 N N . TYR B 1 108 ? 47.173 -9.034 59.895 1.00 17.36 108 TYR B N 1
ATOM 2512 C CA . TYR B 1 108 ? 47.838 -7.736 59.751 1.00 18.19 108 TYR B CA 1
ATOM 2513 C C . TYR B 1 108 ? 47.379 -6.661 60.732 1.00 14.44 108 TYR B C 1
ATOM 2514 O O . TYR B 1 108 ? 46.340 -6.790 61.366 1.00 14.57 108 TYR B O 1
ATOM 2523 N N . ASP B 1 109 ? 48.160 -5.592 60.847 1.00 17.16 109 ASP B N 1
ATOM 2524 C CA . ASP B 1 109 ? 47.775 -4.498 61.720 1.00 14.66 109 ASP B CA 1
ATOM 2525 C C . ASP B 1 109 ? 46.520 -3.863 61.144 1.00 10.12 109 ASP B C 1
ATOM 2526 O O . ASP B 1 109 ? 45.605 -3.472 61.876 1.00 7.67 109 ASP B O 1
ATOM 2531 N N . TYR B 1 110 ? 46.484 -3.776 59.820 1.00 8.30 110 TYR B N 1
ATOM 2532 C CA . TYR B 1 110 ? 45.323 -3.257 59.107 1.00 8.55 110 TYR B CA 1
ATOM 2533 C C . TYR B 1 110 ? 45.493 -3.594 57.642 1.00 11.39 110 TYR B C 1
ATOM 2534 O O . TYR B 1 110 ? 46.577 -4.003 57.229 1.00 15.70 110 TYR B O 1
ATOM 2543 N N . VAL B 1 111 ? 44.419 -3.486 56.867 1.00 6.02 111 VAL B N 1
ATOM 2544 C CA . VAL B 1 111 ? 44.508 -3.764 55.448 1.00 10.27 111 VAL B CA 1
ATOM 2545 C C . VAL B 1 111 ? 43.705 -2.736 54.677 1.00 14.01 111 VAL B C 1
ATOM 2546 O O . VAL B 1 111 ? 42.766 -2.138 55.202 1.00 10.58 111 VAL B O 1
ATOM 2550 N N . PHE B 1 112 ? 44.108 -2.530 53.430 1.00 7.17 112 PHE B N 1
ATOM 2551 C CA . PHE B 1 112 ? 43.451 -1.608 52.531 1.00 10.97 112 PHE B CA 1
ATOM 2552 C C . PHE B 1 112 ? 42.382 -2.390 51.764 1.00 13.26 112 PHE B C 1
ATOM 2553 O O . PHE B 1 112 ? 42.557 -3.577 51.482 1.00 14.85 112 PHE B O 1
ATOM 2569 N N . SER B 1 114 ? 39.895 -1.915 48.315 1.00 3.98 114 SER B N 1
ATOM 2570 C CA . SER B 1 114 ? 39.537 -1.113 47.149 1.00 19.63 114 SER B CA 1
ATOM 2571 C C . SER B 1 114 ? 38.934 -1.976 46.040 1.00 22.14 114 SER B C 1
ATOM 2572 O O . SER B 1 114 ? 39.085 -3.199 46.050 1.00 29.58 114 SER B O 1
ATOM 2575 N N . PRO B 1 115 ? 38.236 -1.354 45.069 1.00 27.31 115 PRO B N 1
ATOM 2576 C CA . PRO B 1 115 ? 37.943 0.081 44.941 1.00 31.92 115 PRO B CA 1
ATOM 2577 C C . PRO B 1 115 ? 36.580 0.398 45.547 1.00 31.70 115 PRO B C 1
ATOM 2578 O O . PRO B 1 115 ? 35.557 -0.002 44.998 1.00 38.15 115 PRO B O 1
ATOM 2582 N N . ILE B 1 116 ? 36.556 1.123 46.662 1.00 28.93 116 ILE B N 1
ATOM 2583 C CA . ILE B 1 116 ? 35.289 1.460 47.303 1.00 19.28 116 ILE B CA 1
ATOM 2584 C C . ILE B 1 116 ? 34.420 2.280 46.357 1.00 22.11 116 ILE B C 1
ATOM 2585 O O . ILE B 1 116 ? 33.220 2.030 46.243 1.00 19.22 116 ILE B O 1
ATOM 2590 N N . TYR B 1 117 ? 35.024 3.264 45.694 1.00 21.43 117 TYR B N 1
ATOM 2591 C CA . TYR B 1 117 ? 34.308 4.097 44.729 1.00 22.31 117 TYR B CA 1
ATOM 2592 C C . TYR B 1 117 ? 34.959 3.904 43.363 1.00 16.45 117 TYR B C 1
ATOM 2593 O O . TYR B 1 117 ? 34.534 4.505 42.370 1.00 21.39 117 TYR B O 1
ATOM 2602 N N . SER B 1 127 ? 32.619 0.288 40.869 1.00 64.57 127 SER B N 1
ATOM 2603 C CA . SER B 1 127 ? 31.395 -0.418 40.471 1.00 56.84 127 SER B CA 1
ATOM 2604 C C . SER B 1 127 ? 31.511 -1.885 40.867 1.00 54.13 127 SER B C 1
ATOM 2605 O O . SER B 1 127 ? 30.754 -2.738 40.399 1.00 50.64 127 SER B O 1
ATOM 2608 N N . THR B 1 128 ? 32.476 -2.173 41.729 1.00 50.39 128 THR B N 1
ATOM 2609 C CA . THR B 1 128 ? 32.687 -3.536 42.184 1.00 51.62 128 THR B CA 1
ATOM 2610 C C . THR B 1 128 ? 31.903 -3.824 43.459 1.00 43.38 128 THR B C 1
ATOM 2611 O O . THR B 1 128 ? 31.464 -4.950 43.680 1.00 47.64 128 THR B O 1
ATOM 2615 N N . TYR B 1 129 ? 31.728 -2.808 44.297 1.00 39.35 129 TYR B N 1
ATOM 2616 C CA . TYR B 1 129 ? 30.988 -2.990 45.541 1.00 38.10 129 TYR B CA 1
ATOM 2617 C C . TYR B 1 129 ? 29.685 -2.199 45.557 1.00 36.34 129 TYR B C 1
ATOM 2618 O O . TYR B 1 129 ? 29.664 -1.001 45.269 1.00 34.44 129 TYR B O 1
ATOM 2627 N N . THR B 1 130 ? 28.595 -2.881 45.886 1.00 30.21 130 THR B N 1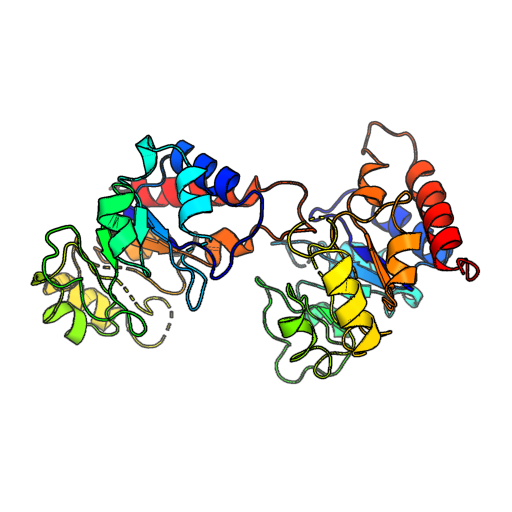
ATOM 2628 C CA . THR B 1 130 ? 27.298 -2.231 45.976 1.00 28.92 130 THR B CA 1
ATOM 2629 C C . THR B 1 130 ? 27.121 -1.859 47.436 1.00 30.21 130 THR B C 1
ATOM 2630 O O . THR B 1 130 ? 27.643 -2.538 48.320 1.00 36.58 130 THR B O 1
ATOM 2634 N N . ALA B 1 131 ? 26.394 -0.780 47.693 1.00 28.85 131 ALA B N 1
ATOM 2635 C CA . ALA B 1 131 ? 26.151 -0.361 49.066 1.00 26.27 131 ALA B CA 1
ATOM 2636 C C . ALA B 1 131 ? 25.600 -1.550 49.854 1.00 26.56 131 ALA B C 1
ATOM 2637 O O . ALA B 1 131 ? 25.833 -1.675 51.059 1.00 29.86 131 ALA B O 1
ATOM 2639 N N . GLU B 1 132 ? 24.865 -2.420 49.165 1.00 20.26 132 GLU B N 1
ATOM 2640 C CA . GLU B 1 132 ? 24.284 -3.606 49.792 1.00 23.43 132 GLU B CA 1
ATOM 2641 C C . GLU B 1 132 ? 25.377 -4.510 50.352 1.00 16.35 132 GLU B C 1
ATOM 2642 O O . GLU B 1 132 ? 25.327 -4.914 51.512 1.00 16.47 132 GLU B O 1
ATOM 2648 N N . GLU B 1 133 ? 26.357 -4.829 49.509 1.00 19.82 133 GLU B N 1
ATOM 2649 C CA . GLU B 1 133 ? 27.467 -5.692 49.905 1.00 20.45 133 GLU B CA 1
ATOM 2650 C C . GLU B 1 133 ? 28.278 -5.041 51.021 1.00 16.01 133 GLU B C 1
ATOM 2651 O O . GLU B 1 133 ? 28.612 -5.692 52.015 1.00 15.26 133 GLU B O 1
ATOM 2657 N N . LEU B 1 134 ? 28.581 -3.754 50.859 1.00 12.23 134 LEU B N 1
ATOM 2658 C CA . LEU B 1 134 ? 29.346 -3.018 51.860 1.00 10.27 134 LEU B CA 1
ATOM 2659 C C . LEU B 1 134 ? 28.638 -3.065 53.203 1.00 10.39 134 LEU B C 1
ATOM 2660 O O . LEU B 1 134 ? 29.193 -3.557 54.188 1.00 11.58 134 LEU B O 1
ATOM 2665 N N . ARG B 1 135 ? 27.412 -2.554 53.235 1.00 12.00 135 ARG B N 1
ATOM 2666 C CA . ARG B 1 135 ? 26.608 -2.549 54.452 1.00 11.73 135 ARG B CA 1
ATOM 2667 C C . ARG B 1 135 ? 26.528 -3.949 55.043 1.00 10.28 135 ARG B C 1
ATOM 2668 O O . ARG B 1 135 ? 26.586 -4.110 56.261 1.00 16.38 135 ARG B O 1
ATOM 2676 N N . GLU B 1 136 ? 26.390 -4.957 54.181 1.00 11.09 136 GLU B N 1
ATOM 2677 C CA . GLU B 1 136 ? 26.318 -6.343 54.643 1.00 16.75 136 GLU B CA 1
ATOM 2678 C C . GLU B 1 136 ? 27.647 -6.741 55.276 1.00 17.82 136 GLU B C 1
ATOM 2679 O O . GLU B 1 136 ? 27.674 -7.415 56.303 1.00 15.46 136 GLU B O 1
ATOM 2685 N N . ALA B 1 137 ? 28.746 -6.322 54.653 1.00 10.72 137 ALA B N 1
ATOM 2686 C CA . ALA B 1 137 ? 30.080 -6.636 55.155 1.00 13.89 137 ALA B CA 1
ATOM 2687 C C . ALA B 1 137 ? 30.316 -5.941 56.494 1.00 15.50 137 ALA B C 1
ATOM 2688 O O . ALA B 1 137 ? 31.064 -6.441 57.345 1.00 23.50 137 ALA B O 1
ATOM 2690 N N . GLN B 1 138 ? 29.674 -4.789 56.676 1.00 18.13 138 GLN B N 1
ATOM 2691 C CA . GLN B 1 138 ? 29.791 -4.036 57.917 1.00 12.34 138 GLN B CA 1
ATOM 2692 C C . GLN B 1 138 ? 29.110 -4.824 59.030 1.00 15.81 138 GLN B C 1
ATOM 2693 O O . GLN B 1 138 ? 29.734 -5.130 60.048 1.00 8.07 138 GLN B O 1
ATOM 2699 N N . LYS B 1 139 ? 27.837 -5.168 58.840 1.00 17.82 139 LYS B N 1
ATOM 2700 C CA . LYS B 1 139 ? 27.119 -5.921 59.866 1.00 24.86 139 LYS B CA 1
ATOM 2701 C C . LYS B 1 139 ? 27.875 -7.192 60.272 1.00 20.34 139 LYS B C 1
ATOM 2702 O O . LYS B 1 139 ? 27.946 -7.512 61.450 1.00 23.62 139 LYS B O 1
ATOM 2708 N N . ALA B 1 140 ? 28.437 -7.900 59.294 1.00 16.87 140 ALA B N 1
ATOM 2709 C CA . ALA B 1 140 ? 29.193 -9.128 59.551 1.00 16.18 140 ALA B CA 1
ATOM 2710 C C . ALA B 1 140 ? 30.529 -8.831 60.224 1.00 19.44 140 ALA B C 1
ATOM 2711 O O . ALA B 1 140 ? 31.337 -9.737 60.457 1.00 25.46 140 ALA B O 1
ATOM 2713 N N . LYS B 1 141 ? 30.768 -7.556 60.515 1.00 19.19 141 LYS B N 1
ATOM 2714 C CA . LYS B 1 141 ? 31.994 -7.147 61.174 1.00 17.59 141 LYS B CA 1
ATOM 2715 C C . LYS B 1 141 ? 33.239 -7.396 60.323 1.00 17.58 141 LYS B C 1
ATOM 2716 O O . LYS B 1 141 ? 34.359 -7.357 60.834 1.00 23.99 141 LYS B O 1
ATOM 2722 N N . ILE B 1 142 ? 33.048 -7.668 59.035 1.00 16.85 142 ILE B N 1
ATOM 2723 C CA . ILE B 1 142 ? 34.176 -7.895 58.145 1.00 7.45 142 ILE B CA 1
ATOM 2724 C C . ILE B 1 142 ? 34.880 -6.567 57.914 1.00 10.98 142 ILE B C 1
ATOM 2725 O O . ILE B 1 142 ? 36.104 -6.484 57.908 1.00 10.40 142 ILE B O 1
ATOM 2730 N N . ILE B 1 143 ? 34.103 -5.517 57.731 1.00 14.73 143 ILE B N 1
ATOM 2731 C CA . ILE B 1 143 ? 34.707 -4.219 57.532 1.00 17.63 143 ILE B CA 1
ATOM 2732 C C . ILE B 1 143 ? 34.693 -3.547 58.898 1.00 20.46 143 ILE B C 1
ATOM 2733 O O . ILE B 1 143 ? 33.634 -3.210 59.428 1.00 29.08 143 ILE B O 1
ATOM 2738 N N . ASP B 1 144 ? 35.869 -3.388 59.498 1.00 15.47 144 ASP B N 1
ATOM 2739 C CA . ASP B 1 144 ? 35.929 -2.768 60.815 1.00 15.73 144 ASP B CA 1
ATOM 2740 C C . ASP B 1 144 ? 37.019 -1.730 60.966 1.00 12.10 144 ASP B C 1
ATOM 2741 O O . ASP B 1 144 ? 37.457 -1.120 59.994 1.00 11.89 144 ASP B O 1
ATOM 2746 N N . SER B 1 145 ? 37.457 -1.524 62.193 1.00 9.11 145 SER B N 1
ATOM 2747 C CA . SER B 1 145 ? 38.482 -0.532 62.427 1.00 19.34 145 SER B CA 1
ATOM 2748 C C . SER B 1 145 ? 39.834 -0.942 61.845 1.00 16.04 145 SER B C 1
ATOM 2749 O O . SER B 1 145 ? 40.748 -0.122 61.790 1.00 20.86 145 SER B O 1
ATOM 2752 N N . LYS B 1 146 ? 39.964 -2.193 61.401 1.00 10.74 146 LYS B N 1
ATOM 2753 C CA . LYS B 1 146 ? 41.228 -2.639 60.816 1.00 12.84 146 LYS B CA 1
ATOM 2754 C C . LYS B 1 146 ? 41.237 -2.567 59.307 1.00 9.51 146 LYS B C 1
ATOM 2755 O O . LYS B 1 146 ? 42.214 -2.948 58.683 1.00 12.93 146 LYS B O 1
ATOM 2761 N N . VAL B 1 147 ? 40.165 -2.084 58.704 1.00 3.91 147 VAL B N 1
ATOM 2762 C CA . VAL B 1 147 ? 40.175 -2.018 57.256 1.00 7.55 147 VAL B CA 1
ATOM 2763 C C . VAL B 1 147 ? 40.109 -0.572 56.785 1.00 9.62 147 VAL B C 1
ATOM 2764 O O . VAL B 1 147 ? 39.195 0.171 57.143 1.00 12.35 147 VAL B O 1
ATOM 2776 N N . ALA B 1 149 ? 39.676 2.238 53.895 1.00 11.36 149 ALA B N 1
ATOM 2777 C CA . ALA B 1 149 ? 39.041 2.382 52.585 1.00 11.56 149 ALA B CA 1
ATOM 2778 C C . ALA B 1 149 ? 39.944 3.056 51.558 1.00 13.88 149 ALA B C 1
ATOM 2779 O O . ALA B 1 149 ? 40.538 4.102 51.815 1.00 19.42 149 ALA B O 1
ATOM 2781 N N . LEU B 1 150 ? 40.035 2.456 50.382 1.00 11.40 150 LEU B N 1
ATOM 2782 C CA . LEU B 1 150 ? 40.855 3.006 49.324 1.00 12.69 150 LEU B CA 1
ATOM 2783 C C . LEU B 1 150 ? 40.125 2.972 47.996 1.00 19.75 150 LEU B C 1
ATOM 2784 O O . LEU B 1 150 ? 39.450 1.990 47.663 1.00 15.64 150 LEU B O 1
ATOM 2789 N N . GLY B 1 151 ? 40.273 4.045 47.230 1.00 19.31 151 GLY B N 1
ATOM 2790 C CA . GLY B 1 151 ? 39.640 4.091 45.926 1.00 21.00 151 GLY B CA 1
ATOM 2791 C C . GLY B 1 151 ? 38.562 5.134 45.729 1.00 20.75 151 GLY B C 1
ATOM 2792 O O . GLY B 1 151 ? 37.439 4.986 46.216 1.00 18.39 151 GLY B O 1
ATOM 2793 N N . GLY B 1 152 ? 38.917 6.194 45.007 1.00 15.57 152 GLY B N 1
ATOM 2794 C CA . GLY B 1 152 ? 37.979 7.260 44.710 1.00 8.24 152 GLY B CA 1
ATOM 2795 C C . GLY B 1 152 ? 37.454 7.986 45.923 1.00 8.18 152 GLY B C 1
ATOM 2796 O O . GLY B 1 152 ? 36.286 8.349 45.978 1.00 15.25 152 GLY B O 1
ATOM 2797 N N . ILE B 1 153 ? 38.313 8.200 46.904 1.00 6.80 153 ILE B N 1
ATOM 2798 C CA . ILE B 1 153 ? 37.897 8.890 48.105 1.00 9.26 153 ILE B CA 1
ATOM 2799 C C . ILE B 1 153 ? 38.200 10.372 48.000 1.00 15.31 153 ILE B C 1
ATOM 2800 O O . ILE B 1 153 ? 39.230 10.777 47.451 1.00 15.49 153 ILE B O 1
ATOM 2805 N N . ASN B 1 154 ? 37.296 11.192 48.508 1.00 14.74 154 ASN B N 1
ATOM 2806 C CA . ASN B 1 154 ? 37.514 12.622 48.439 1.00 12.47 154 ASN B CA 1
ATOM 2807 C C . ASN B 1 154 ? 36.690 13.351 49.477 1.00 18.92 154 ASN B C 1
ATOM 2808 O O . ASN B 1 154 ? 36.043 12.728 50.317 1.00 26.63 154 ASN B O 1
ATOM 2813 N N . GLU B 1 155 ? 36.723 14.676 49.416 1.00 21.82 155 GLU B N 1
ATOM 2814 C CA . GLU B 1 155 ? 36.008 15.520 50.363 1.00 27.20 155 GLU B CA 1
ATOM 2815 C C . GLU B 1 155 ? 34.500 15.349 50.303 1.00 23.89 155 GLU B C 1
ATOM 2816 O O . GLU B 1 155 ? 33.796 15.553 51.297 1.00 27.60 155 GLU B O 1
ATOM 2822 N N . ASP B 1 156 ? 34.010 14.968 49.132 1.00 19.41 156 ASP B N 1
ATOM 2823 C CA . ASP B 1 156 ? 32.581 14.782 48.913 1.00 24.99 156 ASP B CA 1
ATOM 2824 C C . ASP B 1 156 ? 32.006 13.495 49.530 1.00 28.49 156 ASP B C 1
ATOM 2825 O O . ASP B 1 156 ? 30.881 13.501 50.026 1.00 24.06 156 ASP B O 1
ATOM 2830 N N . ASN B 1 157 ? 32.777 12.409 49.531 1.00 22.26 157 ASN B N 1
ATOM 2831 C CA . ASN B 1 157 ? 32.288 11.138 50.068 1.00 25.99 157 ASN B CA 1
ATOM 2832 C C . ASN B 1 157 ? 32.968 10.665 51.354 1.00 25.49 157 ASN B C 1
ATOM 2833 O O . ASN B 1 157 ? 32.677 9.574 51.853 1.00 19.64 157 ASN B O 1
ATOM 2838 N N . LEU B 1 158 ? 33.873 11.472 51.888 1.00 23.32 158 LEU B N 1
ATOM 2839 C CA . LEU B 1 158 ? 34.576 11.083 53.096 1.00 20.93 158 LEU B CA 1
ATOM 2840 C C . LEU B 1 158 ? 33.624 10.703 54.239 1.00 23.32 158 LEU B C 1
ATOM 2841 O O . LEU B 1 158 ? 33.813 9.662 54.876 1.00 19.10 158 LEU B O 1
ATOM 2846 N N . LEU B 1 159 ? 32.597 11.511 54.500 1.00 15.50 159 LEU B N 1
ATOM 2847 C CA . LEU B 1 159 ? 31.668 11.181 55.589 1.00 18.62 159 LEU B CA 1
ATOM 2848 C C . LEU B 1 159 ? 30.921 9.858 55.379 1.00 17.40 159 LEU B C 1
ATOM 2849 O O . LEU B 1 159 ? 30.526 9.212 56.351 1.00 27.59 159 LEU B O 1
ATOM 2854 N N . GLU B 1 160 ? 30.724 9.454 54.126 1.00 18.06 160 GLU B N 1
ATOM 2855 C CA . GLU B 1 160 ? 30.039 8.196 53.850 1.00 16.37 160 GLU B CA 1
ATOM 2856 C C . GLU B 1 160 ? 30.950 7.024 54.192 1.00 21.19 160 GLU B C 1
ATOM 2857 O O . GLU B 1 160 ? 30.506 6.048 54.796 1.00 25.18 160 GLU B O 1
ATOM 2863 N N . ILE B 1 161 ? 32.220 7.117 53.792 1.00 22.07 161 ILE B N 1
ATOM 2864 C CA . ILE B 1 161 ? 33.190 6.060 54.076 1.00 21.54 161 ILE B CA 1
ATOM 2865 C C . ILE B 1 161 ? 33.153 5.767 55.572 1.00 21.37 161 ILE B C 1
ATOM 2866 O O . ILE B 1 161 ? 33.106 4.607 55.988 1.00 25.83 161 ILE B O 1
ATOM 2871 N N . LYS B 1 162 ? 33.167 6.824 56.375 1.00 12.72 162 LYS B N 1
ATOM 2872 C CA . LYS B 1 162 ? 33.142 6.666 57.816 1.00 10.79 162 LYS B CA 1
ATOM 2873 C C . LYS B 1 162 ? 31.908 5.922 58.296 1.00 16.90 162 LYS B C 1
ATOM 2874 O O . LYS B 1 162 ? 32.007 5.033 59.161 1.00 9.98 162 LYS B O 1
ATOM 2880 N N . ASP B 1 163 ? 30.740 6.255 57.748 1.00 12.11 163 ASP B N 1
ATOM 2881 C CA . ASP B 1 163 ? 29.532 5.570 58.207 1.00 13.14 163 ASP B CA 1
ATOM 2882 C C . ASP B 1 163 ? 29.494 4.092 57.830 1.00 16.52 163 ASP B C 1
ATOM 2883 O O . ASP B 1 163 ? 28.678 3.338 58.356 1.00 18.07 163 ASP B O 1
ATOM 2888 N N . PHE B 1 164 ? 30.381 3.674 56.936 1.00 7.27 164 PHE B N 1
ATOM 2889 C CA . PHE B 1 164 ? 30.419 2.268 56.565 1.00 11.94 164 PHE B CA 1
ATOM 2890 C C . PHE B 1 164 ? 31.195 1.506 57.641 1.00 4.54 164 PHE B C 1
ATOM 2891 O O . PHE B 1 164 ? 31.289 0.285 57.595 1.00 4.06 164 PHE B O 1
ATOM 2899 N N . GLY B 1 165 ? 31.753 2.240 58.605 1.00 8.31 165 GLY B N 1
ATOM 2900 C CA . GLY B 1 165 ? 32.485 1.608 59.695 1.00 8.98 165 GLY B CA 1
ATOM 2901 C C . GLY B 1 165 ? 33.964 1.393 59.445 1.00 14.92 165 GLY B C 1
ATOM 2902 O O . GLY B 1 165 ? 34.648 0.773 60.258 1.00 11.72 165 GLY B O 1
ATOM 2903 N N . PHE B 1 166 ? 34.449 1.886 58.309 1.00 13.24 166 PHE B N 1
ATOM 2904 C CA . PHE B 1 166 ? 35.855 1.761 57.954 1.00 13.10 166 PHE B CA 1
ATOM 2905 C C . PHE B 1 166 ? 36.724 2.370 59.044 1.00 9.51 166 PHE B C 1
ATOM 2906 O O . PHE B 1 166 ? 36.373 3.399 59.626 1.00 4.85 166 PHE B O 1
ATOM 2914 N N . GLY B 1 167 ? 37.856 1.727 59.322 1.00 6.10 167 GLY B N 1
ATOM 2915 C CA . GLY B 1 167 ? 38.757 2.229 60.343 1.00 5.54 167 GLY B CA 1
ATOM 2916 C C . GLY B 1 167 ? 39.521 3.433 59.838 1.00 8.13 167 GLY B C 1
ATOM 2917 O O . GLY B 1 167 ? 40.102 4.181 60.615 1.00 17.40 167 GLY B O 1
ATOM 2918 N N . GLY B 1 168 ? 39.529 3.627 58.525 1.00 8.19 168 GLY B N 1
ATOM 2919 C CA . GLY B 1 168 ? 40.243 4.759 57.971 1.00 9.69 168 GLY B CA 1
ATOM 2920 C C . GLY B 1 168 ? 40.057 4.933 56.473 1.00 7.59 168 GLY B C 1
ATOM 2921 O O . GLY B 1 168 ? 39.408 4.126 55.795 1.00 10.55 168 GLY B O 1
ATOM 2922 N N . ALA B 1 169 ? 40.638 5.999 55.951 1.00 5.59 169 ALA B N 1
ATOM 2923 C CA . ALA B 1 169 ? 40.544 6.290 54.533 1.00 11.09 169 ALA B CA 1
ATOM 2924 C C . ALA B 1 169 ? 41.927 6.596 53.981 1.00 11.42 169 ALA B C 1
ATOM 2925 O O . ALA B 1 169 ? 42.721 7.315 54.594 1.00 3.99 169 ALA B O 1
ATOM 2927 N N . VAL B 1 170 ? 42.201 6.049 52.808 1.00 10.92 170 VAL B N 1
ATOM 2928 C CA . VAL B 1 170 ? 43.479 6.246 52.166 1.00 12.05 170 VAL B CA 1
ATOM 2929 C C . VAL B 1 170 ? 43.287 7.111 50.944 1.00 11.82 170 VAL B C 1
ATOM 2930 O O . VAL B 1 170 ? 42.329 6.924 50.197 1.00 12.94 170 VAL B O 1
ATOM 2934 N N . VAL B 1 171 ? 44.180 8.077 50.759 1.00 6.20 171 VAL B N 1
ATOM 2935 C CA . VAL B 1 171 ? 44.117 8.953 49.596 1.00 9.20 171 VAL B CA 1
ATOM 2936 C C . VAL B 1 171 ? 45.528 9.107 49.034 1.00 10.38 171 VAL B C 1
ATOM 2937 O O . VAL B 1 171 ? 46.505 9.016 49.779 1.00 5.07 171 VAL B O 1
ATOM 2941 N N . LEU B 1 172 ? 45.616 9.308 47.718 1.00 8.63 172 LEU B N 1
ATOM 2942 C CA . LEU B 1 172 ? 46.883 9.515 47.004 1.00 11.89 172 LEU B CA 1
ATOM 2943 C C . LEU B 1 172 ? 46.690 10.686 46.027 1.00 13.88 172 LEU B C 1
ATOM 2944 O O . LEU B 1 172 ? 46.984 11.834 46.351 1.00 14.17 172 LEU B O 1
ATOM 2949 N N . GLY B 1 173 ? 46.179 10.383 44.837 1.00 20.86 173 GLY B N 1
ATOM 2950 C CA . GLY B 1 173 ? 45.960 11.412 43.839 1.00 15.69 173 GLY B CA 1
ATOM 2951 C C . GLY B 1 173 ? 45.047 12.545 44.267 1.00 19.24 173 GLY B C 1
ATOM 2952 O O . GLY B 1 173 ? 45.251 13.686 43.836 1.00 16.61 173 GLY B O 1
ATOM 2953 N N . ASP B 1 174 ? 44.042 12.254 45.097 1.00 16.98 174 ASP B N 1
ATOM 2954 C CA . ASP B 1 174 ? 43.104 13.294 45.551 1.00 14.70 174 ASP B CA 1
ATOM 2955 C C . ASP B 1 174 ? 43.851 14.409 46.254 1.00 16.62 174 ASP B C 1
ATOM 2956 O O . ASP B 1 174 ? 43.405 15.545 46.274 1.00 16.79 174 ASP B O 1
ATOM 2961 N N . LEU B 1 175 ? 44.994 14.080 46.836 1.00 15.95 175 LEU B N 1
ATOM 2962 C CA . LEU B 1 175 ? 45.764 15.086 47.534 1.00 13.96 175 LEU B CA 1
ATOM 2963 C C . LEU B 1 175 ? 46.871 15.680 46.682 1.00 13.12 175 LEU B C 1
ATOM 2964 O O . LEU B 1 175 ? 46.938 16.885 46.494 1.00 14.92 175 LEU B O 1
ATOM 2969 N N . TRP B 1 176 ? 47.734 14.822 46.163 1.00 18.34 176 TRP B N 1
ATOM 2970 C CA . TRP B 1 176 ? 48.882 15.259 45.384 1.00 16.79 176 TRP B CA 1
ATOM 2971 C C . TRP B 1 176 ? 48.590 15.900 44.036 1.00 14.96 176 TRP B C 1
ATOM 2972 O O . TRP B 1 176 ? 49.388 16.687 43.529 1.00 11.40 176 TRP B O 1
ATOM 2983 N N . ASN B 1 177 ? 47.447 15.574 43.455 1.00 18.54 177 ASN B N 1
ATOM 2984 C CA . ASN B 1 177 ? 47.098 16.159 42.178 1.00 22.08 177 ASN B CA 1
ATOM 2985 C C . ASN B 1 177 ? 46.847 17.649 42.351 1.00 22.20 177 ASN B C 1
ATOM 2986 O O . ASN B 1 177 ? 46.670 18.363 41.371 1.00 22.32 177 ASN B O 1
ATOM 2991 N N . LYS B 1 178 ? 46.846 18.118 43.595 1.00 20.27 178 LYS B N 1
ATOM 2992 C CA . LYS B 1 178 ? 46.609 19.532 43.866 1.00 25.18 178 LYS B CA 1
ATOM 2993 C C . LYS B 1 178 ? 47.876 20.353 43.668 1.00 27.76 178 LYS B C 1
ATOM 2994 O O . LYS B 1 178 ? 47.832 21.578 43.603 1.00 27.66 178 LYS B O 1
ATOM 3000 N N . PHE B 1 179 ? 49.013 19.685 43.573 1.00 27.66 179 PHE B N 1
ATOM 3001 C CA . PHE B 1 179 ? 50.259 20.405 43.404 1.00 31.22 179 PHE B CA 1
ATOM 3002 C C . PHE B 1 179 ? 51.102 19.838 42.266 1.00 30.84 179 PHE B C 1
ATOM 3003 O O . PHE B 1 179 ? 51.391 18.644 42.231 1.00 20.30 179 PHE B O 1
ATOM 3011 N N . ASP B 1 180 ? 51.478 20.700 41.327 1.00 25.10 180 ASP B N 1
ATOM 3012 C CA . ASP B 1 180 ? 52.302 20.284 40.200 1.00 28.36 180 ASP B CA 1
ATOM 3013 C C . ASP B 1 180 ? 53.620 21.053 40.255 1.00 36.00 180 ASP B C 1
ATOM 3014 O O . ASP B 1 180 ? 53.642 22.240 40.565 1.00 38.56 180 ASP B O 1
ATOM 3019 N N . ALA B 1 181 ? 54.721 20.369 39.971 1.00 45.37 181 ALA B N 1
ATOM 3020 C CA . ALA B 1 181 ? 56.031 21.008 39.999 1.00 45.83 181 ALA B CA 1
ATOM 3021 C C . ALA B 1 181 ? 56.245 21.900 38.778 1.00 49.89 181 ALA B C 1
ATOM 3022 O O . ALA B 1 181 ? 55.612 21.714 37.732 1.00 51.19 181 ALA B O 1
ATOM 3024 N N . CYS B 1 182 ? 57.139 22.876 38.926 1.00 47.19 182 CYS B N 1
ATOM 3025 C CA . CYS B 1 182 ? 57.472 23.811 37.852 1.00 44.56 182 CYS B CA 1
ATOM 3026 C C . CYS B 1 182 ? 56.324 24.712 37.447 1.00 42.01 182 CYS B C 1
ATOM 3027 O O . CYS B 1 182 ? 56.508 25.633 36.655 1.00 50.12 182 CYS B O 1
ATOM 3030 N N . LEU B 1 183 ? 55.137 24.436 37.972 1.00 42.14 183 LEU B N 1
ATOM 3031 C CA . LEU B 1 183 ? 53.976 25.242 37.637 1.00 37.66 183 LEU B CA 1
ATOM 3032 C C . LEU B 1 183 ? 53.408 25.945 38.868 1.00 36.04 183 LEU B C 1
ATOM 3033 O O . LEU B 1 183 ? 52.979 27.096 38.788 1.00 42.16 183 LEU B O 1
ATOM 3038 N N . ASP B 1 184 ? 53.411 25.272 40.013 1.00 33.63 184 ASP B N 1
ATOM 3039 C CA . ASP B 1 184 ? 52.898 25.896 41.226 1.00 26.67 184 ASP B CA 1
ATOM 3040 C C . ASP B 1 184 ? 54.033 26.539 42.023 1.00 27.51 184 ASP B C 1
ATOM 3041 O O . ASP B 1 184 ? 55.090 25.945 42.216 1.00 18.75 184 ASP B O 1
ATOM 3046 N N . GLN B 1 185 ? 53.807 27.765 42.481 1.00 22.67 185 GLN B N 1
ATOM 3047 C CA . GLN B 1 185 ? 54.820 28.492 43.230 1.00 28.22 185 GLN B CA 1
ATOM 3048 C C . GLN B 1 185 ? 54.995 27.914 44.637 1.00 27.34 185 GLN B C 1
ATOM 3049 O O . GLN B 1 185 ? 56.077 27.992 45.224 1.00 21.99 185 GLN B O 1
ATOM 3055 N N . ASN B 1 186 ? 53.928 27.325 45.166 1.00 18.81 186 ASN B N 1
ATOM 3056 C CA . ASN B 1 186 ? 53.962 26.741 46.501 1.00 21.02 186 ASN B CA 1
ATOM 3057 C C . ASN B 1 186 ? 53.021 25.550 46.589 1.00 16.45 186 ASN B C 1
ATOM 3058 O O . ASN 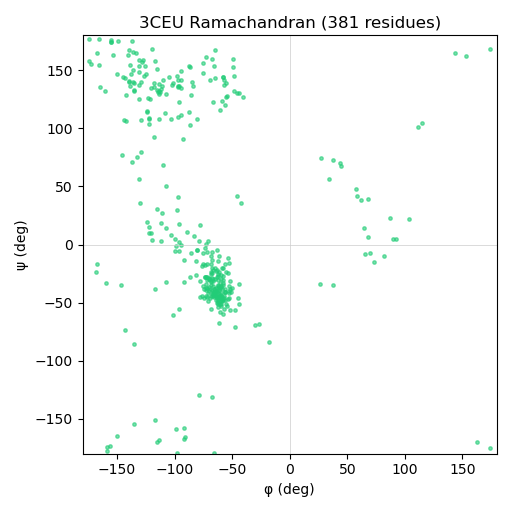B 1 186 ? 52.274 25.266 45.656 1.00 15.81 186 ASN B O 1
ATOM 3063 N N . TYR B 1 187 ? 53.041 24.867 47.725 1.00 17.81 187 TYR B N 1
ATOM 3064 C CA . TYR B 1 187 ? 52.168 23.711 47.918 1.00 18.71 187 TYR B CA 1
ATOM 3065 C C . TYR B 1 187 ? 51.063 23.942 48.951 1.00 21.05 187 TYR B C 1
ATOM 3066 O O . TYR B 1 187 ? 50.579 22.997 49.571 1.00 26.09 187 TYR B O 1
ATOM 3075 N N . LEU B 1 188 ? 50.655 25.193 49.125 1.00 15.96 188 LEU B N 1
ATOM 3076 C CA . LEU B 1 188 ? 49.604 25.514 50.078 1.00 21.53 188 LEU B CA 1
ATOM 3077 C C . LEU B 1 188 ? 48.265 24.802 49.841 1.00 19.99 188 LEU B C 1
ATOM 3078 O O . LEU B 1 188 ? 47.524 24.530 50.794 1.00 13.01 188 LEU B O 1
ATOM 3083 N N . ALA B 1 189 ? 47.945 24.498 48.586 1.00 13.74 189 ALA B N 1
ATOM 3084 C CA . ALA B 1 189 ? 46.686 23.828 48.295 1.00 12.21 189 ALA B CA 1
ATOM 3085 C C . ALA B 1 189 ? 46.687 22.377 48.782 1.00 7.28 189 ALA B C 1
ATOM 3086 O O . ALA B 1 189 ? 45.644 21.845 49.136 1.00 7.95 189 ALA B O 1
ATOM 3088 N N . VAL B 1 190 ? 47.851 21.738 48.811 1.00 9.54 190 VAL B N 1
ATOM 3089 C CA . VAL B 1 190 ? 47.908 20.361 49.282 1.00 10.69 190 VAL B CA 1
ATOM 3090 C C . VAL B 1 190 ? 47.704 20.353 50.784 1.00 10.44 190 VAL B C 1
ATOM 3091 O O . VAL B 1 190 ? 46.953 19.538 51.306 1.00 17.07 190 VAL B O 1
ATOM 3095 N N . ILE B 1 191 ? 48.378 21.261 51.479 1.00 6.48 191 ILE B N 1
ATOM 3096 C CA . ILE B 1 191 ? 48.246 21.342 52.920 1.00 5.67 191 ILE B CA 1
ATOM 3097 C C . ILE B 1 191 ? 46.796 21.680 53.282 1.00 13.81 191 ILE B C 1
ATOM 3098 O O . ILE B 1 191 ? 46.184 21.010 54.113 1.00 19.15 191 ILE B O 1
ATOM 3103 N N . GLU B 1 192 ? 46.235 22.707 52.653 1.00 15.23 192 GLU B N 1
ATOM 3104 C CA . GLU B 1 192 ? 44.858 23.092 52.953 1.00 19.28 192 GLU B CA 1
ATOM 3105 C C . GLU B 1 192 ? 43.877 21.961 52.663 1.00 14.66 192 GLU B C 1
ATOM 3106 O O . GLU B 1 192 ? 43.022 21.649 53.486 1.00 16.43 192 GLU B O 1
ATOM 3112 N N . HIS B 1 193 ? 44.017 21.321 51.510 1.00 14.44 193 HIS B N 1
ATOM 3113 C CA . HIS B 1 193 ? 43.124 20.232 51.176 1.00 10.50 193 HIS B CA 1
ATOM 3114 C C . HIS B 1 193 ? 43.258 19.143 52.239 1.00 14.45 193 HIS B C 1
ATOM 3115 O O . HIS B 1 193 ? 42.268 18.514 52.610 1.00 17.98 193 HIS B O 1
ATOM 3122 N N . PHE B 1 194 ? 44.473 18.932 52.746 1.00 11.63 194 PHE B N 1
ATOM 3123 C CA . PHE B 1 194 ? 44.676 17.903 53.774 1.00 8.78 194 PHE B CA 1
ATOM 3124 C C . PHE B 1 194 ? 43.956 18.216 55.091 1.00 12.75 194 PHE B C 1
ATOM 3125 O O . PHE B 1 194 ? 43.369 17.322 55.710 1.00 15.21 194 PHE B O 1
ATOM 3133 N N . LYS B 1 195 ? 44.007 19.472 55.521 1.00 5.15 195 LYS B N 1
ATOM 3134 C CA . LYS B 1 195 ? 43.352 19.874 56.767 1.00 12.72 195 LYS B CA 1
ATOM 3135 C C . LYS B 1 195 ? 41.852 19.654 56.611 1.00 11.28 195 LYS B C 1
ATOM 3136 O O . LYS B 1 195 ? 41.168 19.169 57.524 1.00 12.44 195 LYS B O 1
ATOM 3142 N N . LYS B 1 196 ? 41.358 19.994 55.427 1.00 6.79 196 LYS B N 1
ATOM 3143 C CA . LYS B 1 196 ? 39.958 19.828 55.112 1.00 12.13 196 LYS B CA 1
ATOM 3144 C C . LYS B 1 196 ? 39.592 18.345 55.256 1.00 9.63 196 LYS B C 1
ATOM 3145 O O . LYS B 1 196 ? 38.568 18.021 55.850 1.00 10.40 196 LYS B O 1
ATOM 3151 N N . LEU B 1 197 ? 40.417 17.442 54.732 1.00 4.81 197 LEU B N 1
ATOM 3152 C CA . LEU B 1 197 ? 40.121 16.014 54.869 1.00 9.62 197 LEU B CA 1
ATOM 3153 C C . LEU B 1 197 ? 40.237 15.582 56.329 1.00 4.81 197 LEU B C 1
ATOM 3154 O O . LEU B 1 197 ? 39.396 14.838 56.820 1.00 10.87 197 LEU B O 1
ATOM 3159 N N . LYS B 1 198 ? 41.271 16.061 57.019 1.00 13.82 198 LYS B N 1
ATOM 3160 C CA . LYS B 1 198 ? 41.481 15.715 58.425 1.00 14.39 198 LYS B CA 1
ATOM 3161 C C . LYS B 1 198 ? 40.251 16.110 59.218 1.00 11.10 198 LYS B C 1
ATOM 3162 O O . LYS B 1 198 ? 39.782 15.352 60.055 1.00 20.01 198 LYS B O 1
ATOM 3168 N N . LYS B 1 199 ? 39.740 17.308 58.949 1.00 17.00 199 LYS B N 1
ATOM 3169 C CA . LYS B 1 199 ? 38.557 17.827 59.637 1.00 20.51 199 LYS B CA 1
ATOM 3170 C C . LYS B 1 199 ? 37.376 16.864 59.496 1.00 17.72 199 LYS B C 1
ATOM 3171 O O . LYS B 1 199 ? 36.714 16.530 60.476 1.00 9.46 199 LYS B O 1
ATOM 3177 N N . LEU B 1 200 ? 37.124 16.415 58.273 1.00 17.91 200 LEU B N 1
ATOM 3178 C CA . LEU B 1 200 ? 36.033 15.483 58.023 1.00 22.20 200 LEU B CA 1
ATOM 3179 C C . LEU B 1 200 ? 36.339 14.158 58.690 1.00 20.08 200 LEU B C 1
ATOM 3180 O O . LEU B 1 200 ? 35.475 13.550 59.305 1.00 21.90 200 LEU B O 1
ATOM 3185 N N . ALA B 1 201 ? 37.588 13.724 58.579 1.00 23.74 201 ALA B N 1
ATOM 3186 C CA . ALA B 1 201 ? 38.013 12.469 59.176 1.00 22.54 201 ALA B CA 1
ATOM 3187 C C . ALA B 1 201 ? 37.786 12.424 60.688 1.00 21.27 201 ALA B C 1
ATOM 3188 O O . ALA B 1 201 ? 37.258 11.445 61.209 1.00 17.22 201 ALA B O 1
ATOM 3190 N N . ASP B 1 202 ? 38.185 13.474 61.396 1.00 20.48 202 ASP B N 1
ATOM 3191 C CA . ASP B 1 202 ? 38.008 13.509 62.846 1.00 16.22 202 ASP B CA 1
ATOM 3192 C C . ASP B 1 202 ? 36.552 13.733 63.242 1.00 20.28 202 ASP B C 1
ATOM 3193 O O . ASP B 1 202 ? 36.179 13.470 64.381 1.00 20.40 202 ASP B O 1
ATOM 3198 N N . LEU B 1 203 ? 35.739 14.212 62.299 1.00 24.87 203 LEU B N 1
ATOM 3199 C CA . LEU B 1 203 ? 34.319 14.499 62.549 1.00 30.78 203 LEU B CA 1
ATOM 3200 C C . LEU B 1 203 ? 33.720 13.593 63.615 1.00 32.80 203 LEU B C 1
ATOM 3201 O O . LEU B 1 203 ? 33.384 14.056 64.696 1.00 35.73 203 LEU B O 1
ATOM 3206 N N . GLU B 1 204 ? 33.573 12.309 63.309 1.00 37.27 204 GLU B N 1
ATOM 3207 C CA . GLU B 1 204 ? 33.039 11.373 64.285 1.00 42.63 204 GLU B CA 1
ATOM 3208 C C . GLU B 1 204 ? 32.110 12.081 65.283 1.00 43.69 204 GLU B C 1
ATOM 3209 O O . GLU B 1 204 ? 32.487 12.320 66.428 1.00 38.22 204 GLU B O 1
ATOM 3215 N N . HIS B 1 205 ? 30.905 12.428 64.837 1.00 47.90 205 HIS B N 1
ATOM 3216 C CA . HIS B 1 205 ? 29.936 13.105 65.689 1.00 47.72 205 HIS B CA 1
ATOM 3217 C C . HIS B 1 205 ? 28.692 12.240 65.881 1.00 48.09 205 HIS B C 1
ATOM 3218 O O . HIS B 1 205 ? 28.770 11.013 65.830 1.00 52.85 205 HIS B O 1
ATOM 3225 N N . HIS B 1 206 ? 27.549 12.889 66.099 1.00 49.65 206 HIS B N 1
ATOM 3226 C CA . HIS B 1 206 ? 26.272 12.199 66.325 1.00 54.47 206 HIS B CA 1
ATOM 3227 C C . HIS B 1 206 ? 25.143 12.671 65.410 1.00 55.39 206 HIS B C 1
ATOM 3228 O O . HIS B 1 206 ? 25.437 13.040 64.254 1.00 59.91 206 HIS B O 1
#

Solvent-accessible surface area: 19692 Å² total

Foldseek 3Di:
DAEEEEDLDDDPCSLVVVLLLVVLPHQAYEYHHPPDDVNVVVSLVSHDLVCQCRYEYADDCVVCVVSVHHYEADDVRNDHPDPDDDAYEYEDEDLVRLQVPLVVGQAYEDDPQPDDDLVVLLVSLVVVSAALRYYEHPDALVCLLVVVVSHHNYYYDYCNQPVQDDPPVDPDRVSNSVRSSSSVCSVPVPDDD/DEEEEEDQDDDPCVLVVVQLLVVLPHQAYEDHHPPDDVNVVVSLVSHDLVCQCRYEYADDCVCCVVSVHHYEADDVRHDHPPDDDDAYEYEDEDLVRLQVPLVPHQAYEDDPVVVDDVVNLLVSVVVVSAALRYYEHPDALVCLLVCVVSHHNYYYDYCNQVVQDDPPPDPDRVSSSVRSSSSVCSGVCPDD

Sequence (385 aa):
KLIVVTTPTFFVEEDKIITALFEEGLDILHLRKPETPAYSERLLTLIPEKYHRRIVTHEHFYLKEEFNLGIHLNARNPSEPHDYAGHVSCSCHSVEEVKNRKHFYDYVFSPIYSTYTAEELREAQKAKIIDSKVALGGINEDNLLEIKDFGFGGAVVLGDLWNKFDACLDQNYLAVIEHFKKLKKLADLEHHHKLIVVTTPTFFVEEDKIITALFEEGLDILHLRKPETPAYSERLLTLIPEKYHRRIVTHEHFYLKEEFNLGIHLNARNPSEPHDYAGHVSCSCHSVEEVKNRKHFYDYVFSPIYSTYTAEELREAQKAKIIDSKVALGGINEDNLLEIKDFGFGGAVVLGDLWNKFDACLDQNYLAVIEHFKKLKKLADLEHH

Secondary structure (DSSP, 8-state):
-EEEE--SS--TTHHHHHHHHHHTT--EEEE--SS----HHHHHHHS-GGGGGGEEESS-TTHHHHTT--EE--SSS-S--TT--S-EEE---SHHHHHTTGGGSSEE---------HHHHHHHHHTT-SSTT--BSS--TTTHHHHHHTT-S-EEESHHHHTT--TTTSS--HHHHHHHHHHHHHHT-----/-EEEE--SS--TTHHHHHHHHHHTT--EEEE---S----HHHHHHHS-GGGGGGEEESS-THHHHHTT--EE-BTTB-S--TT--S-EEE---SHHHHHTTGGGSSEE---------HHHHHHHHHTT-SSTT--BSS--TTTHHHHHHTT-S-EEESHHHHTT--TTT-S--HHHHHHHHHHHHHHH----